Protein AF-A0A8C1QJC2-F1 (afdb_monomer_lite)

Foldseek 3Di:
DVLLVLLLVLLLLLVLLCCVPPVVQQAWDDDPNDIDGRKGFLQVQLVVLVVLFLLQQDSLLSQLLVLSSQCSPQKAFPVGDSGRDNDRGIIHGPLRPDPPRDRDDPVSSVVSSVCVLVSSLVSSQRSLVSSLLRLLQDALVPADPVNLVSVLLVLCVQLLCVPPDSLLSSLCSSAKHKDKFFFFFDWPDAFQAQLWKKKAWQAAKKFWQAPPPGGPDIDGHSDIDSVVRLVVVGTHRTIITGHGGITMIIMGTSVSVVVSVVLQVVQWDFDDDPNDGAWIWGDDPHTDTQWHAPVVVVVVCVVVDDDDDDDDDDDDDDDDDDDDDPAAPCVPCVPPALLVVLVVLVVVLLVLLVPQDLVLLVCLQVDVVVVVDDNVSVVVSVVSLLVLLVSLLVNLLNPPDLVVSLVSLVSLLSNLVNNVVLQVVSSNVSSLNSCVPPSNVVPCSSLVPNDPVSVVSSSSSVSQVDCRSNSVSLVSVLVPDADLHNHNVVSLSVQSNCLSVVDDCDDPNIGRVVSVVSNVVSSVSSCRNRVDDRDPCVSVVVVVVVVPDD

Secondary structure (DSSP, 8-state):
-HHHHHHHHHHHHHHHHHHHH-GGGSEEEEETTEEEEEEEEHHHHHHHHHHH-TT--SHHHHHHHHHHHHHTTSEEETT--SS--SSS-EEEEGGGSSTT-PPPPHHHHHHHHHHHHHHHHHHHHHHHHHHHHHHHTS-GGG--HHHHHHHHHHHTT-GGGTTS-HHHHHHHHHH-EEEEE-STT-EEE-TTS---EEEEEEESEEEEEETTTEEEEEEETT-EE-HHHHHTT---SSEEEE-SSSEEEEEEEHHHHHHHHHHHHHTEEEEEETTEEEEEEEESSSEEEEEE-HHHHHHHHHHHPPP------------------SS--HHHHTTS-HHHHHHHHHHHHHHHHHH--HHHHHHHHH-HHHHT---HHHHHHHHHHHHHHHHHHHHHHH---HHHHHHHHHHHHHHHHHHHHTTBHHHHHHHHHHHHSHHHHT-HHHHHTS-HHHHHHHHHHHHTT--HHHHHHHHHHHHTPPSS-B--HHHHHHHHHHHHHHS-SEETTEEEHHHHHHHHHHHHHHHHHTSS---GGGGHHHHHHHH---

Structure (mmCIF, N/CA/C/O backbone):
data_AF-A0A8C1QJC2-F1
#
_entry.id   AF-A0A8C1QJC2-F1
#
loop_
_atom_site.group_PDB
_atom_site.id
_atom_site.type_symbol
_atom_site.label_atom_id
_atom_site.label_alt_id
_atom_site.label_comp_id
_atom_site.label_asym_id
_atom_site.label_entity_id
_atom_site.label_seq_id
_atom_site.pdbx_PDB_ins_code
_atom_site.Cartn_x
_atom_site.Cartn_y
_atom_site.Cartn_z
_atom_site.occupancy
_atom_site.B_iso_or_equiv
_atom_site.auth_seq_id
_atom_site.auth_comp_id
_atom_site.auth_asym_id
_atom_site.auth_atom_id
_atom_site.pdbx_PDB_model_num
ATOM 1 N N . LEU A 1 1 ? -3.568 -24.202 7.557 1.00 60.34 1 LEU A N 1
ATOM 2 C CA . LEU A 1 1 ? -4.233 -24.491 8.852 1.00 6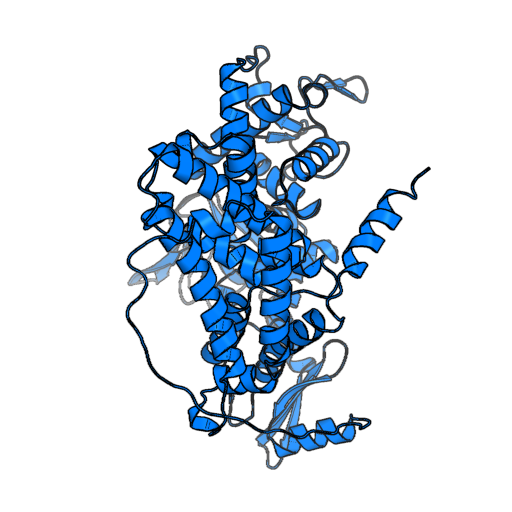0.34 1 LEU A CA 1
ATOM 3 C C . LEU A 1 1 ? -4.261 -23.260 9.757 1.00 60.34 1 LEU A C 1
ATOM 5 O O . LEU A 1 1 ? -5.356 -22.812 10.053 1.00 60.34 1 LEU A O 1
ATOM 9 N N . LEU A 1 2 ? -3.112 -22.661 10.109 1.00 76.56 2 LEU A N 1
ATOM 10 C CA . LEU A 1 2 ? -3.065 -21.437 10.932 1.00 76.56 2 LEU A CA 1
ATOM 11 C C . LEU A 1 2 ? -3.857 -20.259 10.322 1.00 76.56 2 LEU A C 1
ATOM 13 O O . LEU A 1 2 ? -4.646 -19.636 11.015 1.00 76.56 2 LEU A O 1
ATOM 17 N N . HIS A 1 3 ? -3.713 -20.013 9.013 1.00 79.19 3 HIS A N 1
ATOM 18 C CA . HIS A 1 3 ? -4.448 -18.954 8.298 1.00 79.19 3 HIS A CA 1
ATOM 19 C C . HIS A 1 3 ? -5.972 -19.075 8.444 1.00 79.19 3 HIS A C 1
ATOM 21 O O . HIS A 1 3 ? -6.636 -18.144 8.884 1.00 79.19 3 HIS A O 1
ATOM 27 N N . ARG A 1 4 ? -6.512 -20.266 8.159 1.00 83.81 4 ARG A N 1
ATOM 28 C CA . ARG A 1 4 ? -7.945 -20.548 8.293 1.00 83.81 4 ARG A CA 1
ATOM 29 C C . ARG A 1 4 ? -8.434 -20.377 9.732 1.00 83.81 4 ARG A C 1
ATOM 31 O O . ARG A 1 4 ? -9.520 -19.859 9.943 1.00 83.81 4 ARG A O 1
ATOM 38 N N . PHE A 1 5 ? -7.631 -20.780 10.718 1.00 87.38 5 PHE A N 1
ATOM 39 C CA . PHE A 1 5 ? -7.966 -20.576 12.128 1.00 87.38 5 PHE A CA 1
ATOM 40 C C . PHE A 1 5 ? -8.071 -19.085 12.482 1.00 87.38 5 PHE A C 1
ATOM 42 O O . PHE A 1 5 ? -9.048 -18.683 13.103 1.00 87.38 5 PHE A O 1
ATOM 49 N N . MET A 1 6 ? -7.123 -18.257 12.029 1.00 89.94 6 MET A N 1
ATOM 50 C CA . MET A 1 6 ? -7.186 -16.803 12.236 1.00 89.94 6 MET A CA 1
ATOM 51 C C . MET A 1 6 ? -8.434 -16.181 11.600 1.00 89.94 6 MET A C 1
ATOM 53 O O . MET A 1 6 ? -9.027 -15.285 12.187 1.00 89.94 6 MET A O 1
ATOM 57 N N . LEU A 1 7 ? -8.870 -16.670 10.435 1.00 92.88 7 LEU A N 1
ATOM 58 C CA . LEU A 1 7 ? -10.076 -16.161 9.776 1.00 92.88 7 LEU A CA 1
ATOM 59 C C . LEU A 1 7 ? -11.380 -16.591 10.446 1.00 92.88 7 LEU A C 1
ATOM 61 O O . LEU A 1 7 ? -12.319 -15.803 10.477 1.00 92.88 7 LEU A O 1
ATOM 65 N N . ILE A 1 8 ? -11.423 -17.785 11.038 1.00 92.75 8 ILE A N 1
ATOM 66 C CA . ILE A 1 8 ? -12.542 -18.197 11.897 1.00 92.75 8 ILE A CA 1
ATOM 67 C C . ILE A 1 8 ? -12.608 -17.298 13.142 1.00 92.75 8 ILE A C 1
ATOM 69 O O . ILE A 1 8 ? -13.682 -16.855 13.526 1.00 92.75 8 ILE A O 1
ATOM 73 N N . MET A 1 9 ? -11.468 -16.969 13.755 1.00 93.25 9 MET A N 1
ATOM 74 C CA . MET A 1 9 ? -11.448 -16.030 14.885 1.00 93.25 9 MET A CA 1
ATOM 75 C C . MET A 1 9 ? -11.882 -14.619 14.466 1.00 93.25 9 MET A C 1
ATOM 77 O O . MET A 1 9 ? -12.696 -14.001 15.148 1.00 93.25 9 MET A O 1
ATOM 81 N N . ALA A 1 10 ? -11.401 -14.134 13.317 1.00 95.06 10 ALA A N 1
ATOM 82 C CA . ALA A 1 10 ? -11.794 -12.835 12.777 1.00 95.06 10 ALA A CA 1
ATOM 83 C C . ALA A 1 10 ? -13.306 -12.750 12.520 1.00 95.06 10 ALA A C 1
ATOM 85 O O . ALA A 1 10 ? -13.925 -11.730 12.818 1.00 95.06 10 ALA A O 1
ATOM 86 N N . GLU A 1 11 ? -13.907 -13.820 11.996 1.00 94.94 11 GLU A N 1
ATOM 87 C CA . GLU A 1 11 ? -15.354 -13.917 11.816 1.00 94.94 11 GLU A CA 1
ATOM 88 C C . GLU A 1 11 ? -16.107 -13.781 13.142 1.00 94.94 11 GLU A C 1
ATOM 90 O O . GLU A 1 11 ? -16.973 -12.910 13.249 1.00 94.94 11 GLU A O 1
ATOM 95 N N . LYS A 1 12 ? -15.723 -14.542 14.171 1.00 94.38 12 LYS A N 1
ATOM 96 C CA . LYS A 1 12 ? -16.331 -14.456 15.507 1.00 94.38 12 LYS A CA 1
ATOM 97 C C . LYS A 1 12 ? -16.248 -13.062 16.108 1.00 94.38 12 LYS A C 1
ATOM 99 O O . LYS A 1 12 ? -17.254 -12.536 16.586 1.00 94.38 12 LYS A O 1
ATOM 104 N N . VAL A 1 13 ? -15.072 -12.438 16.048 1.00 96.56 13 VAL A N 1
ATOM 105 C CA . VAL A 1 13 ? -14.860 -11.073 16.551 1.00 96.56 13 VAL A CA 1
ATOM 106 C C . VAL A 1 13 ? -15.771 -10.085 15.821 1.00 96.56 13 VAL A C 1
ATOM 108 O O . VAL A 1 13 ? -16.466 -9.293 16.460 1.00 96.56 13 VAL A O 1
ATOM 111 N N . LEU A 1 14 ? -15.829 -10.146 14.486 1.00 96.81 14 LEU A N 1
ATOM 112 C CA . LEU A 1 14 ? -16.676 -9.252 13.695 1.00 96.81 14 LEU A CA 1
ATOM 113 C C . LEU A 1 14 ? -18.165 -9.474 13.969 1.00 96.81 14 LEU A C 1
ATOM 115 O O . LEU A 1 14 ? -18.882 -8.506 14.225 1.00 96.81 14 LEU A O 1
ATOM 119 N N . ARG A 1 15 ? -18.631 -10.727 13.960 1.00 96.12 15 ARG A N 1
ATOM 120 C CA . ARG A 1 15 ? -20.028 -11.083 14.234 1.00 96.12 15 ARG A CA 1
ATOM 121 C C . ARG A 1 15 ? -20.458 -10.599 15.618 1.00 96.12 15 ARG A C 1
ATOM 123 O O . ARG A 1 15 ? -21.476 -9.915 15.745 1.00 96.12 15 ARG A O 1
ATOM 130 N N . ASN A 1 16 ? -19.664 -10.882 16.649 1.00 96.06 16 ASN A N 1
ATOM 131 C CA . ASN A 1 16 ? -19.972 -10.492 18.024 1.00 96.06 16 ASN A CA 1
ATOM 132 C C . ASN A 1 16 ? -19.948 -8.967 18.202 1.00 96.06 16 ASN A C 1
ATOM 134 O O . ASN A 1 16 ? -20.836 -8.412 18.853 1.00 96.06 16 ASN A O 1
ATOM 138 N N . ALA A 1 17 ? -19.002 -8.270 17.565 1.00 95.75 17 ALA A N 1
ATOM 139 C CA . ALA A 1 17 ? -18.958 -6.810 17.566 1.00 95.75 17 ALA A CA 1
ATOM 140 C C . ALA A 1 17 ? -20.171 -6.182 16.852 1.00 95.75 17 ALA A C 1
ATOM 142 O O . ALA A 1 17 ? -20.702 -5.169 17.319 1.00 95.75 17 ALA A O 1
ATOM 143 N N . ILE A 1 18 ? -20.648 -6.780 15.752 1.00 96.44 18 ILE A N 1
ATOM 144 C CA . ILE A 1 18 ? -21.882 -6.351 15.074 1.00 96.44 18 ILE A CA 1
ATOM 145 C C . ILE A 1 18 ? -23.085 -6.554 16.000 1.00 96.44 18 ILE A C 1
ATOM 147 O O . ILE A 1 18 ? -23.861 -5.621 16.189 1.00 96.44 18 ILE A O 1
ATOM 151 N N . LEU A 1 19 ? -23.226 -7.719 16.636 1.00 94.62 19 LEU A N 1
ATOM 152 C CA . LEU A 1 19 ? -24.328 -7.990 17.569 1.00 94.62 19 LEU A CA 1
ATOM 153 C C . LEU A 1 19 ? -24.302 -7.073 18.803 1.00 94.62 19 LEU A C 1
ATOM 155 O O . LEU A 1 19 ? -25.359 -6.731 19.332 1.00 94.62 19 LEU A O 1
ATOM 159 N N . ALA A 1 20 ? -23.120 -6.636 19.243 1.00 93.94 20 ALA A N 1
ATOM 160 C CA . ALA A 1 20 ? -22.968 -5.685 20.341 1.00 93.94 20 ALA A CA 1
ATOM 161 C C . ALA A 1 20 ? -23.352 -4.246 19.947 1.00 93.94 20 ALA A C 1
ATOM 163 O O . ALA A 1 20 ? -24.040 -3.560 20.703 1.00 93.94 20 ALA A O 1
ATOM 164 N N . ARG A 1 21 ? -22.916 -3.773 18.771 1.00 93.94 21 ARG A N 1
ATOM 165 C CA . ARG A 1 21 ? -23.022 -2.352 18.374 1.00 93.94 21 ARG A CA 1
ATOM 166 C C . ARG A 1 21 ? -24.182 -2.037 17.439 1.00 93.94 21 ARG A C 1
ATOM 168 O O . ARG A 1 21 ? -24.700 -0.923 17.450 1.00 93.94 21 ARG A O 1
ATOM 175 N N . ALA A 1 22 ? -24.562 -2.990 16.600 1.00 95.25 22 ALA A N 1
ATOM 176 C CA . ALA A 1 22 ? -25.538 -2.833 15.530 1.00 95.25 22 ALA A CA 1
ATOM 177 C C . ALA A 1 22 ? -26.355 -4.128 15.316 1.00 95.25 22 ALA A C 1
ATOM 179 O O . ALA A 1 22 ? -26.394 -4.656 14.203 1.00 95.25 22 ALA A O 1
ATOM 180 N N . PRO A 1 23 ? -27.067 -4.636 16.344 1.00 94.06 23 PRO A N 1
ATOM 181 C CA . PRO A 1 23 ? -27.752 -5.935 16.282 1.00 94.06 23 PRO A CA 1
ATOM 182 C C . PRO A 1 23 ? -28.790 -6.037 15.156 1.00 94.06 23 PRO A C 1
ATOM 184 O O . PRO A 1 23 ? -29.065 -7.120 14.660 1.00 94.06 23 PRO A O 1
ATOM 187 N N . HIS A 1 24 ? -29.346 -4.911 14.702 1.00 94.69 24 HIS A N 1
ATOM 188 C CA . HIS A 1 24 ? -30.308 -4.855 13.599 1.00 94.69 24 HIS A CA 1
ATOM 189 C C . HIS A 1 24 ? -29.735 -5.278 12.231 1.00 94.69 24 HIS A C 1
ATOM 191 O O . HIS A 1 24 ? -30.511 -5.500 11.297 1.00 94.69 24 HIS A O 1
ATOM 197 N N . MET A 1 25 ? -28.407 -5.355 12.089 1.00 96.88 25 MET A N 1
ATOM 198 C CA . MET A 1 25 ? -27.754 -5.777 10.849 1.00 96.88 25 MET A CA 1
ATOM 199 C C . MET A 1 25 ? -27.897 -7.282 10.600 1.00 96.88 25 MET A C 1
ATOM 201 O O . MET A 1 25 ? -28.093 -7.677 9.449 1.00 96.88 25 MET A O 1
ATOM 205 N N . ILE A 1 26 ? -27.864 -8.100 11.658 1.00 95.94 26 ILE A N 1
ATOM 206 C CA . ILE A 1 26 ? -28.047 -9.555 11.583 1.00 95.94 26 ILE A CA 1
ATOM 207 C C . ILE A 1 26 ? -29.490 -9.872 11.957 1.00 95.94 26 ILE A C 1
ATOM 209 O O . ILE A 1 26 ? -29.899 -9.735 13.108 1.00 95.94 26 ILE A O 1
ATOM 213 N N . ARG A 1 27 ? -30.302 -10.220 10.957 1.00 94.75 27 ARG A N 1
ATOM 214 C CA . ARG A 1 27 ? -31.722 -10.528 11.157 1.00 94.75 27 ARG A CA 1
ATOM 215 C C . ARG A 1 27 ? -32.308 -11.287 9.983 1.00 94.75 27 ARG A C 1
ATOM 217 O O . ARG A 1 27 ? -31.739 -11.326 8.892 1.00 94.75 27 ARG A O 1
ATOM 224 N N . ASP A 1 28 ? -33.509 -11.803 10.184 1.00 94.69 28 ASP A N 1
ATOM 225 C CA . ASP A 1 28 ? -34.297 -12.380 9.107 1.00 94.69 28 ASP A CA 1
ATOM 226 C C . ASP A 1 28 ? -34.719 -11.297 8.099 1.00 94.69 28 ASP A C 1
ATOM 228 O O . ASP A 1 28 ? -35.202 -10.213 8.459 1.00 94.69 28 ASP A O 1
ATOM 232 N N . ARG A 1 29 ? -34.552 -11.593 6.808 1.00 95.31 29 ARG A N 1
ATOM 233 C CA . ARG A 1 29 ? -34.920 -10.712 5.693 1.00 95.31 29 ARG A CA 1
ATOM 234 C C . ARG A 1 29 ? -35.810 -11.462 4.712 1.00 95.31 29 ARG A C 1
ATOM 236 O O . ARG A 1 29 ? -35.592 -12.633 4.425 1.00 95.31 29 ARG A O 1
ATOM 243 N N . LYS A 1 30 ? -36.840 -10.791 4.195 1.00 92.94 30 LYS A N 1
ATOM 244 C CA . LYS A 1 30 ? -37.760 -11.359 3.199 1.00 92.94 30 LYS A CA 1
ATOM 245 C C . LYS A 1 30 ? -37.490 -10.746 1.834 1.00 92.94 30 LYS A C 1
ATOM 247 O O . LYS A 1 30 ? -37.488 -9.525 1.708 1.00 92.94 30 LYS A O 1
ATOM 252 N N . TYR A 1 31 ? -37.321 -11.586 0.821 1.00 91.00 31 TYR A N 1
ATOM 253 C CA . TYR A 1 31 ? -37.130 -11.163 -0.564 1.00 91.00 31 TYR A CA 1
ATOM 254 C C . TYR A 1 31 ? -37.759 -12.189 -1.510 1.00 91.00 31 TYR A C 1
ATOM 256 O O . TYR A 1 31 ? -37.598 -13.390 -1.313 1.00 91.00 31 TYR A O 1
ATOM 264 N N . HIS A 1 32 ? -38.549 -11.725 -2.487 1.00 88.12 32 HIS A N 1
ATOM 265 C CA . HIS A 1 32 ? -39.338 -12.577 -3.394 1.00 88.12 32 HIS A CA 1
ATOM 266 C C . HIS A 1 32 ? -40.048 -13.759 -2.700 1.00 88.12 32 HIS A C 1
ATOM 268 O O . HIS A 1 32 ? -39.953 -14.901 -3.139 1.00 88.12 32 HIS A O 1
ATOM 274 N N . LEU A 1 33 ? -40.762 -13.480 -1.600 1.00 90.62 33 LEU A N 1
ATOM 275 C CA . LEU A 1 33 ? -41.514 -14.461 -0.794 1.00 90.62 33 LEU A CA 1
ATOM 276 C C . LEU A 1 33 ? -40.664 -15.537 -0.087 1.00 90.62 33 LEU A C 1
ATOM 278 O O . LEU A 1 33 ? -41.223 -16.351 0.646 1.00 90.62 33 LEU A O 1
ATOM 282 N N . LYS A 1 34 ? -39.334 -15.522 -0.235 1.00 93.38 34 LYS A N 1
ATOM 283 C CA . LYS A 1 34 ? -38.407 -16.337 0.555 1.00 93.38 34 LYS A CA 1
ATOM 284 C C . LYS A 1 34 ? -37.937 -15.559 1.782 1.00 93.38 34 LYS A C 1
ATOM 286 O O . LYS A 1 34 ? -37.693 -14.353 1.707 1.00 93.38 34 LYS A O 1
ATOM 291 N N . THR A 1 35 ? -37.811 -16.254 2.909 1.00 92.69 35 THR A N 1
ATOM 292 C CA . THR A 1 35 ? -37.198 -15.715 4.128 1.00 92.69 35 THR A CA 1
ATOM 293 C C . THR A 1 35 ? -35.767 -16.223 4.215 1.00 92.69 35 THR A C 1
ATOM 295 O O . THR A 1 35 ? -35.539 -17.428 4.252 1.00 92.69 35 THR A O 1
ATOM 298 N N . TYR A 1 36 ? -34.819 -15.299 4.271 1.00 93.56 36 TYR A N 1
ATOM 299 C CA . TYR A 1 36 ? -33.409 -15.548 4.518 1.00 93.56 36 TYR A CA 1
ATOM 300 C C . TYR A 1 36 ? -33.151 -15.266 5.996 1.00 93.56 36 TYR A C 1
ATOM 302 O O . TYR A 1 36 ? -33.324 -14.133 6.445 1.00 93.56 36 TYR A O 1
ATOM 310 N N . ARG A 1 37 ? -32.830 -16.307 6.767 1.00 92.81 37 ARG A N 1
ATOM 311 C CA . ARG A 1 37 ? -32.634 -16.193 8.218 1.00 92.81 37 ARG A CA 1
ATOM 312 C C . ARG A 1 37 ? -31.263 -15.615 8.558 1.00 92.81 37 ARG A C 1
ATOM 314 O O . ARG A 1 37 ? -30.305 -15.901 7.833 1.00 92.81 37 ARG A O 1
ATOM 321 N N . GLN A 1 38 ? -31.221 -14.831 9.641 1.00 93.00 38 GLN A N 1
ATOM 322 C CA . GLN A 1 38 ? -30.007 -14.305 10.291 1.00 93.00 38 GLN A CA 1
ATOM 323 C C . GLN A 1 38 ? -28.937 -13.817 9.301 1.00 93.00 38 GLN A C 1
ATOM 325 O O . GLN A 1 38 ? -27.786 -14.232 9.338 1.00 93.00 38 GLN A O 1
ATOM 330 N N . CYS A 1 39 ? -29.334 -12.959 8.360 1.00 95.44 39 CYS A N 1
ATOM 331 C CA . CYS A 1 39 ? -28.453 -12.500 7.292 1.00 95.44 39 CYS A CA 1
ATOM 332 C C . CYS A 1 39 ? -28.214 -10.986 7.329 1.00 95.44 39 CYS A C 1
ATOM 334 O O . CYS A 1 39 ? -29.079 -10.184 7.705 1.00 95.44 39 CYS A O 1
ATOM 336 N N . CYS A 1 40 ? -27.035 -10.614 6.855 1.00 97.44 40 CYS A N 1
ATOM 337 C CA . CYS A 1 40 ? -26.557 -9.257 6.654 1.00 97.44 40 CYS A CA 1
ATOM 338 C C . CYS A 1 40 ? -26.787 -8.812 5.208 1.00 97.44 40 CYS A C 1
ATOM 340 O O . CYS A 1 40 ? -27.006 -9.639 4.324 1.00 97.44 40 CYS A O 1
ATOM 342 N N . VAL A 1 41 ? -26.685 -7.507 4.948 1.00 98.25 41 VAL A N 1
ATOM 343 C CA . VAL A 1 41 ? -26.670 -6.951 3.585 1.00 98.25 41 VAL A CA 1
ATOM 344 C C . VAL A 1 41 ? -25.269 -6.457 3.239 1.00 98.25 41 VAL A C 1
ATOM 346 O O . VAL A 1 41 ? -24.646 -5.791 4.062 1.00 98.25 41 VAL A O 1
ATOM 349 N N . GLY A 1 42 ? -24.800 -6.724 2.017 1.00 98.06 42 GLY A N 1
ATOM 350 C CA . GLY A 1 42 ? -23.474 -6.312 1.535 1.00 98.06 42 GLY A CA 1
ATOM 351 C C . GLY A 1 42 ? -23.166 -4.826 1.758 1.00 98.06 42 GLY A C 1
ATOM 352 O O . GLY A 1 42 ? -22.153 -4.498 2.372 1.00 98.06 42 GLY A O 1
ATOM 353 N N . THR A 1 43 ? -24.071 -3.925 1.357 1.00 97.81 43 THR A N 1
ATOM 354 C CA . THR A 1 43 ? -23.908 -2.474 1.591 1.00 97.81 43 THR A CA 1
ATOM 355 C C . THR A 1 43 ? -23.846 -2.103 3.072 1.00 97.81 43 THR A C 1
ATOM 357 O O . THR A 1 43 ? -23.024 -1.277 3.456 1.00 97.81 43 THR A O 1
ATOM 360 N N . GLU A 1 44 ? -24.672 -2.732 3.917 1.00 98.06 44 GLU A N 1
ATOM 361 C CA . GLU A 1 44 ? -24.691 -2.463 5.364 1.00 98.06 44 GLU A CA 1
ATOM 362 C C . GLU A 1 44 ? -23.380 -2.920 6.029 1.00 98.06 44 GLU A C 1
ATOM 364 O O . GLU A 1 44 ? -22.851 -2.228 6.897 1.00 98.06 44 GLU A O 1
ATOM 369 N N . LEU A 1 45 ? -22.819 -4.056 5.597 1.00 98.12 45 LEU A N 1
ATOM 370 C CA . LEU A 1 45 ? -21.522 -4.553 6.070 1.00 98.12 45 LEU A CA 1
ATOM 371 C C . LEU A 1 45 ? -20.370 -3.614 5.687 1.00 98.12 45 LEU A C 1
ATOM 373 O O . LEU A 1 45 ? -19.473 -3.366 6.497 1.00 98.12 45 LEU A O 1
ATOM 377 N N . VAL A 1 46 ? -20.388 -3.074 4.466 1.00 97.94 46 VAL A N 1
ATOM 378 C CA . VAL A 1 46 ? -19.402 -2.081 4.009 1.00 97.94 46 VAL A CA 1
ATOM 379 C C . VAL A 1 46 ? -19.505 -0.794 4.829 1.00 97.94 46 VAL A C 1
ATOM 381 O O . VAL A 1 46 ? -18.486 -0.296 5.313 1.00 97.94 46 VAL A O 1
ATOM 384 N N . ASP A 1 47 ? -20.722 -0.284 5.032 1.00 96.88 47 ASP A N 1
ATOM 385 C CA . ASP A 1 47 ? -20.969 0.934 5.811 1.00 96.88 47 ASP A CA 1
ATOM 386 C C . ASP A 1 47 ? -20.512 0.781 7.263 1.00 96.88 47 ASP A C 1
ATOM 388 O O . ASP A 1 47 ? -19.838 1.661 7.803 1.00 96.88 47 ASP A O 1
ATOM 392 N N . TRP A 1 48 ? -20.833 -0.352 7.888 1.00 96.94 48 TRP A N 1
ATOM 393 C CA . TRP A 1 48 ? -20.442 -0.627 9.265 1.00 96.94 48 TRP A CA 1
ATOM 394 C C . TRP A 1 48 ? -18.924 -0.650 9.427 1.00 96.94 48 TRP A C 1
ATOM 396 O O . TRP A 1 48 ? -18.400 -0.011 10.342 1.00 96.94 48 TRP A O 1
ATOM 406 N N . LEU A 1 49 ? -18.211 -1.325 8.522 1.00 95.38 49 LEU A N 1
ATOM 407 C CA . LEU A 1 49 ? -16.758 -1.475 8.589 1.00 95.38 49 LEU A CA 1
ATOM 408 C C . LEU A 1 49 ? -16.034 -0.126 8.410 1.00 95.38 49 LEU A C 1
ATOM 410 O O . LEU A 1 49 ? -15.097 0.167 9.153 1.00 95.38 49 LEU A O 1
ATOM 414 N N . LEU A 1 50 ? -16.535 0.744 7.523 1.00 93.75 50 LEU A N 1
ATOM 415 C CA . LEU A 1 50 ? -16.053 2.127 7.367 1.00 93.75 50 LEU A CA 1
ATOM 416 C C . LEU A 1 50 ? -16.247 2.990 8.623 1.00 93.75 50 LEU A C 1
ATOM 418 O O . LEU A 1 50 ? -15.483 3.927 8.846 1.00 93.75 50 LEU A O 1
ATOM 422 N N . GLN A 1 51 ? -17.253 2.690 9.447 1.00 92.44 51 GLN A N 1
ATOM 423 C CA . GLN A 1 51 ? -17.504 3.398 10.706 1.00 92.44 51 GLN A CA 1
ATOM 424 C C . GLN A 1 51 ? -16.663 2.861 11.876 1.00 92.44 51 GLN A C 1
ATOM 426 O O . GLN A 1 51 ? -16.472 3.576 12.861 1.00 92.44 51 GLN A O 1
ATOM 431 N N . GLN A 1 52 ? -16.164 1.618 11.805 1.00 88.56 52 GLN A N 1
ATOM 432 C CA . GLN A 1 52 ? -15.493 0.976 12.943 1.00 88.56 52 GLN A CA 1
ATOM 433 C C . GLN A 1 52 ? -14.019 1.347 13.106 1.00 88.56 52 GLN A C 1
ATOM 435 O O . GLN A 1 52 ? -13.513 1.325 14.235 1.00 88.56 52 GLN A O 1
ATOM 440 N N . SER A 1 53 ? -13.310 1.633 12.013 1.00 83.88 53 SER A N 1
ATOM 441 C CA . SER A 1 53 ? -11.882 1.934 12.078 1.00 83.88 53 SER A CA 1
ATOM 442 C C . SER A 1 53 ? -11.426 2.872 10.972 1.00 83.88 53 SER A C 1
ATOM 444 O O . SER A 1 53 ? -11.881 2.813 9.834 1.00 83.88 53 SER A O 1
ATOM 446 N N . SER A 1 54 ? -10.454 3.714 11.317 1.00 78.69 54 SER A N 1
ATOM 447 C CA . SER A 1 54 ? -9.808 4.625 10.372 1.00 78.69 54 SER A CA 1
ATOM 448 C C . SER A 1 54 ? -8.810 3.931 9.436 1.00 78.69 54 SER A C 1
ATOM 450 O O . SER A 1 54 ? -8.387 4.549 8.461 1.00 78.69 54 SER A O 1
ATOM 452 N N . CYS A 1 55 ? -8.477 2.655 9.682 1.00 82.88 55 CYS A N 1
ATOM 453 C CA . CYS A 1 55 ? -7.655 1.843 8.778 1.00 82.88 55 CYS A CA 1
ATOM 454 C C . CYS A 1 55 ? -8.404 1.395 7.508 1.00 82.88 55 CYS A C 1
ATOM 456 O O . CYS A 1 55 ? -7.788 0.853 6.589 1.00 82.88 55 CYS A O 1
ATOM 458 N N . VAL A 1 56 ? -9.721 1.625 7.431 1.00 88.50 56 VAL A N 1
ATOM 459 C CA . VAL A 1 56 ? -10.547 1.333 6.256 1.00 88.50 56 VAL A CA 1
ATOM 460 C C . VAL A 1 56 ? -10.731 2.616 5.455 1.00 88.50 56 VAL A C 1
ATOM 462 O O . VAL A 1 56 ? -11.418 3.548 5.868 1.00 88.50 56 VAL A O 1
ATOM 465 N N . HIS A 1 57 ? -10.110 2.685 4.282 1.00 83.06 57 HIS A N 1
ATOM 466 C CA . HIS A 1 57 ? -9.942 3.970 3.598 1.00 83.06 57 HIS A CA 1
ATOM 467 C C . HIS A 1 57 ? -10.985 4.252 2.511 1.00 83.06 57 HIS A C 1
ATOM 469 O O . HIS A 1 57 ? -11.129 5.414 2.112 1.00 83.06 57 HIS A O 1
ATOM 475 N N . SER A 1 58 ? -11.661 3.215 2.007 1.00 91.38 58 SER A N 1
ATOM 476 C CA . SER A 1 58 ? -12.645 3.287 0.921 1.00 91.38 58 SER A CA 1
ATOM 477 C C . SER A 1 58 ? -13.601 2.089 0.939 1.00 91.38 58 SER A C 1
ATOM 479 O O . SER A 1 58 ? -13.306 1.055 1.542 1.00 91.38 58 SER A O 1
ATOM 481 N N . ARG A 1 59 ? -14.729 2.204 0.224 1.00 94.69 59 ARG A N 1
ATOM 482 C CA . ARG A 1 59 ? -15.687 1.100 0.031 1.00 94.69 59 ARG A CA 1
ATOM 483 C C . ARG A 1 59 ? -15.039 -0.098 -0.669 1.00 94.69 59 ARG A C 1
ATOM 485 O O . ARG A 1 59 ? -15.217 -1.225 -0.229 1.00 94.69 59 ARG A O 1
ATOM 492 N N . ALA A 1 60 ? -14.202 0.146 -1.681 1.00 92.94 60 ALA A N 1
ATOM 493 C CA . ALA A 1 60 ? -13.432 -0.898 -2.360 1.00 92.94 60 ALA A CA 1
ATOM 494 C C . ALA A 1 60 ? -12.464 -1.634 -1.412 1.00 92.94 60 ALA A C 1
ATOM 496 O O . ALA A 1 60 ? -12.285 -2.846 -1.517 1.00 92.94 60 ALA A O 1
ATOM 497 N N . HIS A 1 61 ? -11.855 -0.929 -0.451 1.00 92.81 61 HIS A N 1
ATOM 498 C CA . HIS A 1 61 ? -11.012 -1.568 0.566 1.00 92.81 61 HIS A CA 1
ATOM 499 C C . HIS A 1 61 ? -11.845 -2.460 1.494 1.00 92.81 61 HIS A C 1
ATOM 501 O O . HIS A 1 61 ? -11.460 -3.602 1.732 1.00 92.81 61 HIS A O 1
ATOM 507 N N . ALA A 1 62 ? -13.020 -1.989 1.925 1.00 96.75 62 ALA A N 1
ATOM 508 C CA . ALA A 1 62 ? -13.957 -2.779 2.722 1.00 96.75 62 ALA A CA 1
ATOM 509 C C . ALA A 1 62 ? -14.473 -4.024 1.975 1.00 96.75 62 ALA A C 1
ATOM 511 O O . ALA A 1 62 ? -14.538 -5.099 2.562 1.00 96.75 62 ALA A O 1
ATOM 512 N N . VAL A 1 63 ? -14.776 -3.908 0.675 1.00 97.56 63 VAL A N 1
ATOM 513 C CA . VAL A 1 63 ? -15.128 -5.049 -0.191 1.00 97.56 63 VAL A CA 1
ATOM 514 C C . VAL A 1 63 ? -14.027 -6.104 -0.175 1.00 97.56 63 VAL A C 1
ATOM 516 O O . VAL A 1 63 ? -14.320 -7.278 0.023 1.00 97.56 63 VAL A O 1
ATOM 519 N N . GLY A 1 64 ? -12.764 -5.692 -0.313 1.00 96.88 64 GLY A N 1
ATOM 520 C CA . GLY A 1 64 ? -11.624 -6.604 -0.219 1.00 96.88 64 GLY A CA 1
ATOM 521 C C . GLY A 1 64 ? -11.533 -7.305 1.136 1.00 96.88 64 GLY A C 1
ATOM 522 O O . GLY A 1 64 ? -11.329 -8.512 1.189 1.00 96.88 64 GLY A O 1
ATOM 523 N N . MET A 1 65 ? -11.738 -6.573 2.234 1.00 97.38 65 MET A N 1
ATOM 524 C CA . MET A 1 65 ? -11.733 -7.146 3.586 1.00 97.38 65 MET A CA 1
ATOM 525 C C . MET A 1 65 ? -12.843 -8.186 3.774 1.00 97.38 65 MET A C 1
ATOM 527 O O . MET A 1 65 ? -12.576 -9.257 4.305 1.00 97.38 65 MET A O 1
ATOM 531 N N . TRP A 1 66 ? -14.062 -7.924 3.295 1.00 98.06 66 TRP A N 1
ATOM 532 C CA . TRP A 1 66 ? -15.157 -8.900 3.351 1.00 98.06 66 TRP A CA 1
ATOM 533 C C . TRP A 1 66 ? -14.961 -10.082 2.397 1.00 98.06 66 TRP A C 1
ATOM 535 O O . TRP A 1 66 ? -15.330 -11.207 2.733 1.00 98.06 66 TRP A O 1
ATOM 545 N N . GLN A 1 67 ? -14.328 -9.857 1.243 1.00 97.75 67 GLN A N 1
ATOM 546 C CA . GLN A 1 67 ? -13.994 -10.917 0.292 1.00 97.75 67 GLN A CA 1
ATOM 547 C C . GLN A 1 67 ? -13.085 -11.985 0.911 1.00 97.75 67 GLN A C 1
ATOM 549 O O . GLN A 1 67 ? -13.239 -13.155 0.576 1.00 97.75 67 GLN A O 1
ATOM 554 N N . VAL A 1 68 ? -12.187 -11.609 1.828 1.00 96.75 68 VAL A N 1
ATOM 555 C CA . VAL A 1 68 ? -11.327 -12.553 2.569 1.00 96.75 68 VAL A CA 1
ATOM 556 C C . VAL A 1 68 ? -12.164 -13.555 3.368 1.00 96.75 68 VAL A C 1
ATOM 558 O O . VAL A 1 68 ? -11.893 -14.754 3.355 1.00 96.75 68 VAL A O 1
ATOM 561 N N . LEU A 1 69 ? -13.195 -13.075 4.069 1.00 97.06 69 LEU A N 1
ATOM 562 C CA . LEU A 1 69 ? -14.081 -13.944 4.844 1.00 97.06 69 LEU A CA 1
ATOM 563 C C . LEU A 1 69 ? -14.912 -14.845 3.927 1.00 97.06 69 LEU A C 1
ATOM 565 O O . LEU A 1 69 ? -15.178 -16.001 4.263 1.00 97.06 69 LEU A O 1
ATOM 569 N N . LEU A 1 70 ? -15.297 -14.319 2.762 1.00 96.69 70 LEU A N 1
ATOM 570 C CA . LEU A 1 70 ? -16.099 -15.053 1.796 1.00 96.69 70 LEU A CA 1
ATOM 571 C C . LEU A 1 70 ? -15.327 -16.164 1.092 1.00 96.69 70 LEU A C 1
ATOM 573 O O . LEU A 1 70 ? -15.821 -17.286 1.001 1.00 96.69 70 LEU A O 1
ATOM 577 N N . GLU A 1 71 ? -14.103 -15.899 0.636 1.00 92.31 71 GLU A N 1
ATOM 578 C CA . GLU A 1 71 ? -13.290 -16.912 -0.049 1.00 92.31 71 GLU A CA 1
ATOM 579 C C . GLU A 1 71 ? -12.902 -18.091 0.861 1.00 92.31 71 GLU A C 1
ATOM 581 O O . GLU A 1 71 ? -12.669 -19.195 0.369 1.00 92.31 71 GLU A O 1
ATOM 586 N N . GLU A 1 72 ? -12.876 -17.878 2.180 1.00 92.50 72 GLU A N 1
ATOM 587 C CA . GLU A 1 72 ? -12.582 -18.912 3.183 1.00 92.50 72 GLU A CA 1
ATOM 588 C C . GLU A 1 72 ? -13.848 -19.556 3.776 1.00 92.50 72 GLU A C 1
ATOM 590 O O . GLU A 1 72 ? -13.756 -20.483 4.587 1.00 92.50 72 GLU A O 1
ATOM 595 N N . GLY A 1 73 ? -15.031 -19.118 3.328 1.00 93.56 73 GLY A N 1
ATOM 596 C CA . GLY A 1 73 ? -16.328 -19.707 3.670 1.00 93.56 73 GLY A CA 1
ATOM 597 C C . GLY A 1 73 ? -16.798 -19.431 5.099 1.00 93.56 73 GLY A C 1
ATOM 598 O O . GLY A 1 73 ? -17.687 -20.125 5.592 1.00 93.56 73 GLY A O 1
ATOM 599 N N . VAL A 1 74 ? -16.199 -18.444 5.774 1.00 95.12 74 VAL A N 1
ATOM 600 C CA . VAL A 1 74 ? -16.638 -17.993 7.107 1.00 95.12 74 VAL A CA 1
ATOM 601 C C . VAL A 1 74 ? -17.731 -16.917 7.016 1.00 95.12 74 VAL A C 1
ATOM 603 O O . VAL A 1 74 ? -18.488 -16.709 7.956 1.00 95.12 74 VAL A O 1
ATOM 606 N N . LEU A 1 75 ? -17.879 -16.284 5.849 1.00 96.88 75 LEU A N 1
ATOM 607 C CA . LEU A 1 75 ? -19.038 -15.476 5.467 1.00 96.88 75 LEU A CA 1
ATOM 608 C C . LEU A 1 75 ? -19.558 -15.986 4.122 1.00 96.88 75 LEU A C 1
ATOM 610 O O . LEU A 1 75 ? -18.820 -16.012 3.153 1.00 96.88 75 LEU A O 1
ATOM 614 N N . ASN A 1 76 ? -20.826 -16.351 4.005 1.00 96.69 76 ASN A N 1
ATOM 615 C CA . ASN A 1 76 ? -21.347 -16.971 2.789 1.00 96.69 76 ASN A CA 1
ATOM 616 C C . ASN A 1 76 ? -22.416 -16.097 2.141 1.00 96.69 76 ASN A C 1
ATOM 618 O O . ASN A 1 76 ? -23.305 -15.588 2.820 1.00 96.69 76 ASN A O 1
ATOM 622 N N . HIS A 1 77 ? -22.363 -15.928 0.817 1.00 97.00 77 HIS A N 1
ATOM 623 C CA . HIS A 1 77 ? -23.515 -15.407 0.082 1.00 97.00 77 HIS A CA 1
ATOM 624 C C . HIS A 1 77 ? -24.645 -16.440 0.135 1.00 97.00 77 HIS A C 1
ATOM 626 O O . HIS A 1 77 ? -24.403 -17.625 -0.096 1.00 97.00 77 HIS A O 1
ATOM 632 N N . VAL A 1 78 ? -25.881 -16.004 0.382 1.00 94.56 78 VAL A N 1
ATOM 633 C CA . VAL A 1 78 ? -27.020 -16.928 0.566 1.00 94.56 78 VAL A CA 1
ATOM 634 C C . VAL A 1 78 ? -27.354 -17.767 -0.675 1.00 94.56 78 VAL A C 1
ATOM 636 O O . VAL A 1 78 ? -27.940 -18.834 -0.538 1.00 94.56 78 VAL A O 1
ATOM 639 N N . ASP A 1 79 ? -26.964 -17.301 -1.866 1.00 91.88 79 ASP A N 1
ATOM 640 C CA . ASP A 1 79 ? -27.085 -18.033 -3.138 1.00 91.88 79 ASP A CA 1
ATOM 641 C C . ASP A 1 79 ? -25.723 -18.556 -3.661 1.00 91.88 79 ASP A C 1
ATOM 643 O O . ASP A 1 79 ? -25.579 -18.845 -4.845 1.00 91.88 79 ASP A O 1
ATOM 647 N N . HIS A 1 80 ? -24.703 -18.654 -2.797 1.00 92.06 80 HIS A N 1
ATOM 648 C CA . HIS A 1 80 ? -23.372 -19.211 -3.104 1.00 92.06 80 HIS A CA 1
ATOM 649 C C . HIS A 1 80 ? -22.574 -18.488 -4.208 1.00 92.06 80 HIS A C 1
ATOM 651 O O . HIS A 1 80 ? -21.781 -19.103 -4.925 1.00 92.06 80 HIS A O 1
ATOM 657 N N . GLU A 1 81 ? -22.741 -17.168 -4.340 1.00 93.56 81 GLU A N 1
ATOM 658 C CA . GLU A 1 81 ? -21.837 -16.360 -5.160 1.00 93.56 81 GLU A CA 1
ATOM 659 C C . GLU A 1 81 ? -20.430 -16.334 -4.545 1.00 93.56 81 GLU A C 1
ATOM 661 O O . GLU A 1 81 ? -20.270 -16.195 -3.335 1.00 93.56 81 GLU A O 1
ATOM 666 N N . LEU A 1 82 ? -19.403 -16.434 -5.396 1.00 91.56 82 LEU A N 1
ATOM 667 C CA . LEU A 1 82 ? -17.990 -16.487 -4.985 1.00 91.56 82 LEU A CA 1
ATOM 668 C C . LEU A 1 82 ? -17.368 -15.110 -4.701 1.00 91.56 82 LEU A C 1
ATOM 670 O O . LEU A 1 82 ? -16.221 -15.028 -4.259 1.00 91.56 82 LEU A O 1
ATOM 674 N N . ASN A 1 83 ? -18.099 -14.038 -5.006 1.00 94.56 83 ASN A N 1
ATOM 675 C CA . ASN A 1 83 ? -17.611 -12.668 -4.961 1.00 94.56 83 ASN A CA 1
ATOM 676 C C . ASN A 1 83 ? -18.494 -11.845 -4.018 1.00 94.56 83 ASN A C 1
ATOM 678 O O . ASN A 1 83 ? -19.714 -11.782 -4.184 1.00 94.56 83 ASN A O 1
ATOM 682 N N . PHE A 1 84 ? -17.877 -11.172 -3.057 1.00 97.75 84 PHE A N 1
ATOM 683 C CA . PHE A 1 84 ? -18.531 -10.188 -2.216 1.00 97.75 84 PHE A CA 1
ATOM 684 C C . PHE A 1 84 ? -18.823 -8.932 -3.038 1.00 97.75 84 PHE A C 1
ATOM 686 O O . PHE A 1 84 ? -17.984 -8.457 -3.805 1.00 97.75 84 PHE A O 1
ATOM 693 N N . GLN A 1 85 ? -20.020 -8.373 -2.877 1.00 96.44 85 GLN A N 1
ATOM 694 C CA . GLN A 1 85 ? -20.441 -7.182 -3.598 1.00 96.44 85 GLN A CA 1
ATOM 695 C C . GLN A 1 85 ? -21.035 -6.165 -2.631 1.00 96.44 85 GLN A C 1
ATOM 697 O O . GLN A 1 85 ? -21.892 -6.478 -1.804 1.00 96.44 85 GLN A O 1
ATOM 702 N N . ASP A 1 86 ? -20.635 -4.910 -2.812 1.00 97.31 86 ASP A N 1
ATOM 703 C CA . ASP A 1 86 ? -21.238 -3.747 -2.168 1.00 97.31 86 ASP A CA 1
ATOM 704 C C . ASP A 1 86 ? -22.603 -3.426 -2.803 1.00 97.31 86 ASP A C 1
ATOM 706 O O . ASP A 1 86 ? -22.782 -2.461 -3.548 1.00 97.31 86 ASP A O 1
ATOM 710 N N . LYS A 1 87 ? -23.555 -4.338 -2.602 1.00 97.25 87 LYS A N 1
ATOM 711 C CA . LYS A 1 87 ? -24.913 -4.296 -3.148 1.00 97.25 87 LYS A CA 1
ATOM 712 C C . LYS A 1 87 ? -25.920 -4.773 -2.111 1.00 97.25 87 LYS A C 1
ATOM 714 O O . LYS A 1 87 ? -25.565 -5.297 -1.053 1.00 97.25 87 LYS A O 1
ATOM 719 N N . TYR A 1 88 ? -27.198 -4.618 -2.445 1.00 96.75 88 TYR A N 1
ATOM 720 C CA . TYR A 1 88 ? -28.300 -5.182 -1.675 1.00 96.75 88 TYR A CA 1
ATOM 721 C C . TYR A 1 88 ? -28.406 -6.705 -1.890 1.00 96.75 88 TYR A C 1
ATOM 723 O O . TYR A 1 88 ? -29.369 -7.201 -2.467 1.00 96.75 88 TYR A O 1
ATOM 731 N N . LEU A 1 89 ? -27.365 -7.429 -1.480 1.00 97.19 89 LEU A N 1
ATOM 732 C CA . LEU A 1 89 ? -27.248 -8.886 -1.510 1.00 97.19 89 LEU A CA 1
ATOM 733 C C . LEU A 1 89 ? -27.080 -9.409 -0.088 1.00 97.19 89 LEU A C 1
ATOM 735 O O . LEU A 1 89 ? -26.547 -8.693 0.766 1.00 97.19 89 LEU A O 1
ATOM 739 N N . PHE A 1 90 ? -27.545 -10.632 0.170 1.00 97.94 90 PHE A N 1
ATOM 740 C CA . PHE A 1 90 ? -27.550 -11.190 1.517 1.00 97.94 90 PHE A CA 1
ATOM 741 C C . PHE A 1 90 ? -26.363 -12.114 1.767 1.00 97.94 90 PHE A C 1
ATOM 743 O O . PHE A 1 90 ? -26.042 -12.981 0.953 1.00 97.94 90 PHE A O 1
ATOM 750 N N . TYR A 1 91 ? -25.764 -11.952 2.941 1.00 98.00 91 TYR A N 1
ATOM 751 C CA . TYR A 1 91 ? -24.640 -12.753 3.409 1.00 98.00 91 TYR A CA 1
ATOM 752 C C . TYR A 1 91 ? -24.925 -13.291 4.811 1.00 98.00 91 TYR A C 1
ATOM 754 O O . TYR A 1 91 ? -25.627 -12.640 5.585 1.00 98.00 91 TYR A O 1
ATOM 762 N N . ARG A 1 92 ? -24.389 -14.462 5.149 1.00 97.06 92 ARG A N 1
ATOM 763 C CA . ARG A 1 92 ? -24.567 -15.116 6.449 1.00 97.06 92 ARG A CA 1
ATOM 764 C C . ARG A 1 92 ? -23.218 -15.533 7.021 1.00 97.06 92 ARG A C 1
ATOM 766 O O . ARG A 1 92 ? -22.393 -16.082 6.295 1.00 97.06 92 ARG A O 1
ATOM 773 N N . PHE A 1 93 ? -22.987 -15.236 8.294 1.00 96.50 93 PHE A N 1
ATOM 774 C CA . PHE A 1 93 ? -21.807 -15.712 9.011 1.00 96.50 93 PHE A CA 1
ATOM 775 C C . PHE A 1 93 ? -21.900 -17.217 9.260 1.00 96.50 93 PHE A C 1
ATOM 777 O O . PHE A 1 93 ? -22.998 -17.762 9.356 1.00 96.50 93 PHE A O 1
ATOM 784 N N . LEU A 1 94 ? -20.756 -17.889 9.354 1.00 93.06 94 LEU A N 1
ATOM 785 C CA . LEU A 1 94 ? -20.705 -19.336 9.548 1.00 93.06 94 LEU A CA 1
ATOM 786 C C . LEU A 1 94 ? -21.405 -19.759 10.843 1.00 93.06 94 LEU A C 1
ATOM 788 O O . LEU A 1 94 ? -22.176 -20.716 10.820 1.00 93.06 94 LEU A O 1
ATOM 792 N N . ASP A 1 95 ? -21.207 -19.009 11.929 1.00 90.69 95 ASP A N 1
ATOM 793 C CA . ASP A 1 95 ? -21.863 -19.273 13.215 1.00 90.69 95 ASP A CA 1
ATOM 794 C C . ASP A 1 95 ? -23.401 -19.105 13.162 1.00 90.69 95 ASP A C 1
ATOM 796 O O . ASP A 1 95 ? -24.099 -19.599 14.045 1.00 90.69 95 ASP A O 1
ATOM 800 N N . ASP A 1 96 ? -23.946 -18.436 12.137 1.00 91.94 96 ASP A N 1
ATOM 801 C CA . ASP A 1 96 ? -25.390 -18.220 11.946 1.00 91.94 96 ASP A CA 1
ATOM 802 C C . ASP A 1 96 ? -26.048 -19.234 10.984 1.00 91.94 96 ASP A C 1
ATOM 804 O O . ASP A 1 96 ? -27.254 -19.147 10.740 1.00 91.94 96 ASP A O 1
ATOM 808 N N . GLU A 1 97 ? -25.290 -20.176 10.403 1.00 86.50 97 GLU A N 1
ATOM 809 C CA . GLU A 1 97 ? -25.836 -21.221 9.511 1.00 86.50 97 GLU A CA 1
ATOM 810 C C . GLU A 1 97 ? -26.663 -22.278 10.264 1.00 86.50 97 GLU A C 1
ATOM 812 O O . GLU A 1 97 ? -27.578 -22.874 9.689 1.00 86.50 97 GLU A O 1
ATOM 817 N N . GLU A 1 98 ? -26.370 -22.514 11.544 1.00 83.44 98 GLU A N 1
ATOM 818 C CA . GLU A 1 98 ? -27.107 -23.471 12.373 1.00 83.44 98 GLU A CA 1
ATOM 819 C C . GLU A 1 98 ? -28.399 -22.848 12.936 1.00 83.44 98 GLU A C 1
ATOM 821 O O . GLU A 1 98 ? -28.419 -21.698 13.373 1.00 83.44 98 GLU A O 1
ATOM 826 N N . GLU A 1 99 ? -29.506 -23.605 12.963 1.00 72.12 99 GLU A N 1
ATOM 827 C CA . GLU A 1 99 ? -30.799 -23.090 13.459 1.00 72.12 99 GLU A CA 1
ATOM 828 C C . GLU A 1 99 ? -30.770 -22.676 14.938 1.00 72.12 99 GLU A C 1
ATOM 830 O O . GLU A 1 99 ? -31.536 -21.789 15.326 1.00 72.12 99 GLU A O 1
ATOM 835 N N . ASP A 1 100 ? -29.867 -23.277 15.718 1.00 76.94 100 ASP A N 1
ATOM 836 C CA . ASP A 1 100 ? -29.653 -23.036 17.148 1.00 76.94 100 ASP A CA 1
ATOM 837 C C . ASP A 1 100 ? -28.414 -22.155 17.413 1.00 76.94 100 ASP A C 1
ATOM 839 O O . ASP A 1 100 ? -27.778 -22.271 18.463 1.00 76.94 100 ASP A O 1
ATOM 843 N N . ALA A 1 101 ? -28.053 -21.278 16.464 1.00 77.94 101 ALA A N 1
ATOM 844 C CA . ALA A 1 101 ? -26.925 -20.356 16.588 1.00 77.94 101 ALA A CA 1
ATOM 845 C C . ALA A 1 101 ? -26.934 -19.630 17.944 1.00 77.94 101 ALA A C 1
ATOM 847 O O . ALA A 1 101 ? -27.838 -18.850 18.269 1.00 77.94 101 ALA A O 1
ATOM 848 N N . VAL A 1 102 ? -25.909 -19.894 18.756 1.00 82.44 102 VAL A N 1
ATOM 849 C CA . VAL A 1 102 ? -25.817 -19.356 20.113 1.00 82.44 102 VAL A CA 1
ATOM 850 C C . VAL A 1 102 ? -25.518 -17.860 20.037 1.00 82.44 102 VAL A C 1
ATOM 852 O O . VAL A 1 102 ? -24.583 -17.411 19.365 1.00 82.44 102 VAL A O 1
ATOM 855 N N . LEU A 1 103 ? -26.332 -17.065 20.733 1.00 86.81 103 LEU A N 1
ATOM 856 C CA . LEU A 1 103 ? -26.059 -15.643 20.903 1.00 86.81 103 LEU A CA 1
ATOM 857 C C . LEU A 1 103 ? -24.827 -15.468 21.803 1.00 86.81 103 LEU A C 1
ATOM 859 O O . LEU A 1 103 ? -24.756 -16.120 22.847 1.00 86.81 103 LEU A O 1
ATOM 863 N N . PRO A 1 104 ? -23.887 -14.577 21.447 1.00 91.56 104 PRO A N 1
ATOM 864 C CA . PRO A 1 104 ? -22.707 -14.340 22.266 1.00 91.56 104 PRO A CA 1
ATOM 865 C C . PRO A 1 104 ? -23.109 -13.792 23.636 1.00 91.56 104 PRO A C 1
ATOM 867 O O . PRO A 1 104 ? -24.006 -12.941 23.743 1.00 91.56 104 PRO A O 1
ATOM 870 N N . SER A 1 105 ? -22.428 -14.266 24.680 1.00 93.88 105 SER A N 1
ATOM 871 C CA . SER A 1 105 ? -22.566 -13.714 26.025 1.00 93.88 105 SER A CA 1
ATOM 872 C C . SER A 1 105 ? -22.058 -12.270 26.070 1.00 93.88 105 SER A C 1
ATOM 874 O O . SER A 1 105 ? -21.371 -11.794 25.163 1.00 93.88 105 SER A O 1
ATOM 876 N N . ASP A 1 106 ? -22.393 -11.533 27.128 1.00 91.75 106 ASP A N 1
ATOM 877 C CA . ASP A 1 106 ? -21.895 -10.162 27.275 1.00 91.75 106 ASP A CA 1
ATOM 878 C C . ASP A 1 106 ? -20.372 -10.112 27.494 1.00 91.75 106 ASP A C 1
ATOM 880 O O . ASP A 1 106 ? -19.736 -9.128 27.112 1.00 91.75 106 ASP A O 1
ATOM 884 N N . ASP A 1 107 ? -19.775 -11.183 28.032 1.00 92.75 107 ASP A N 1
ATOM 885 C CA . ASP A 1 107 ? -18.319 -11.324 28.111 1.00 92.75 107 ASP A CA 1
ATOM 886 C C . ASP A 1 107 ? -17.704 -11.548 26.718 1.00 92.75 107 ASP A C 1
ATOM 888 O O . ASP A 1 107 ? -16.755 -10.842 26.378 1.00 92.75 107 ASP A O 1
ATOM 892 N N . ASP A 1 108 ? -18.296 -12.408 25.877 1.00 93.62 108 ASP A N 1
ATOM 893 C CA . ASP A 1 108 ? -17.828 -12.638 24.494 1.00 93.62 108 ASP A CA 1
ATOM 894 C C . ASP A 1 108 ? -17.909 -11.359 23.649 1.00 93.62 108 ASP A C 1
ATOM 896 O O . ASP A 1 108 ? -17.038 -11.069 22.828 1.00 93.62 108 ASP A O 1
ATOM 900 N N . LYS A 1 109 ? -18.968 -10.561 23.843 1.00 92.56 109 LYS A N 1
ATOM 901 C CA . LYS A 1 109 ? -19.104 -9.253 23.188 1.00 92.56 109 LYS A CA 1
ATOM 902 C C . LYS A 1 109 ? -18.006 -8.299 23.641 1.00 92.56 109 LYS A C 1
ATOM 904 O O . LYS A 1 109 ? -17.437 -7.609 22.801 1.00 92.56 109 LYS A O 1
ATOM 909 N N . ARG A 1 110 ? -17.702 -8.249 24.944 1.00 89.69 110 ARG A N 1
ATOM 910 C CA . ARG A 1 110 ? -16.637 -7.387 25.477 1.00 89.69 110 ARG A CA 1
ATOM 911 C C . ARG A 1 110 ? -15.270 -7.794 24.928 1.00 89.69 110 ARG A C 1
ATOM 913 O O . ARG A 1 110 ? -14.520 -6.917 24.515 1.00 89.69 110 ARG A O 1
ATOM 920 N N . GLU A 1 111 ? -14.971 -9.089 24.887 1.00 92.25 111 GLU A N 1
ATOM 921 C CA . GLU A 1 111 ? -13.732 -9.624 24.305 1.00 92.25 111 GLU A CA 1
ATOM 922 C C . GLU A 1 111 ? -13.617 -9.262 22.818 1.00 92.25 111 GLU A C 1
ATOM 924 O O . GLU A 1 111 ? -12.620 -8.677 22.394 1.00 92.25 111 GLU A O 1
ATOM 929 N N . ALA A 1 112 ? -14.688 -9.458 22.043 1.00 93.56 112 ALA A N 1
ATOM 930 C CA . ALA A 1 112 ? -14.723 -9.056 20.640 1.00 93.56 112 ALA A CA 1
ATOM 931 C C . ALA A 1 112 ? -14.488 -7.547 20.445 1.00 93.56 112 ALA A C 1
ATOM 933 O O . ALA A 1 112 ? -13.828 -7.137 19.492 1.00 93.56 112 ALA A O 1
ATOM 934 N N . GLU A 1 113 ? -14.993 -6.688 21.336 1.00 90.31 113 GLU A N 1
ATOM 935 C CA . GLU A 1 113 ? -14.719 -5.250 21.265 1.00 90.31 113 GLU A CA 1
ATOM 936 C C . GLU A 1 113 ? -13.253 -4.887 21.539 1.00 90.31 113 GLU A C 1
ATOM 938 O O . GLU A 1 113 ? -12.773 -3.892 20.980 1.00 90.31 113 GLU A O 1
ATOM 943 N N . GLU A 1 114 ? -12.561 -5.663 22.376 1.00 88.62 114 GLU A N 1
ATOM 944 C CA . GLU A 1 114 ? -11.135 -5.499 22.676 1.00 88.62 114 GLU A CA 1
ATOM 945 C C . GLU A 1 114 ? -10.258 -5.955 21.497 1.00 88.62 114 GLU A C 1
ATOM 947 O O . GLU A 1 114 ? -9.312 -5.250 21.139 1.00 88.62 114 GLU A O 1
ATOM 952 N N . GLU A 1 115 ? -10.623 -7.054 20.830 1.00 92.50 115 GLU A N 1
ATOM 953 C CA . GLU A 1 115 ? -9.881 -7.632 19.694 1.00 92.50 115 GLU A CA 1
ATOM 954 C C . GLU A 1 115 ? -10.216 -7.004 18.328 1.00 92.50 115 GLU A C 1
ATOM 956 O O . GLU A 1 115 ? -9.500 -7.200 17.338 1.00 92.50 115 GLU A O 1
ATOM 961 N N . LEU A 1 116 ? -11.297 -6.220 18.243 1.00 92.44 116 LEU A N 1
ATOM 962 C CA . LEU A 1 116 ? -11.817 -5.705 16.974 1.00 92.44 116 LEU A CA 1
ATOM 963 C C . LEU A 1 116 ? -10.780 -4.910 16.170 1.00 92.44 116 LEU A C 1
ATOM 965 O O . LEU A 1 116 ? -10.715 -5.055 14.953 1.00 92.44 116 LEU A O 1
ATOM 969 N N . GLN A 1 117 ? -9.985 -4.045 16.808 1.00 89.88 117 GLN A N 1
ATOM 970 C CA . GLN A 1 117 ? -9.036 -3.201 16.065 1.00 89.88 117 GLN A CA 1
ATOM 971 C C . GLN A 1 117 ? -7.876 -4.007 15.474 1.00 89.88 117 GLN A C 1
ATOM 973 O O . GLN A 1 117 ? -7.475 -3.741 14.343 1.00 89.88 117 GLN A O 1
ATOM 978 N N . GLU A 1 118 ? -7.380 -5.012 16.197 1.00 90.25 118 GLU A N 1
ATOM 979 C CA . GLU A 1 118 ? -6.349 -5.922 15.690 1.00 90.25 118 GLU A CA 1
ATOM 980 C C . GLU A 1 118 ? -6.895 -6.773 14.538 1.00 90.25 118 GLU A C 1
ATOM 982 O O . GLU A 1 118 ? -6.265 -6.870 13.485 1.00 90.25 118 GLU A O 1
ATOM 987 N N . THR A 1 119 ? -8.122 -7.283 14.683 1.00 94.25 119 THR A N 1
ATOM 988 C CA . THR A 1 119 ? -8.821 -8.034 13.630 1.00 94.25 119 THR A CA 1
ATOM 989 C C . THR A 1 119 ? -9.013 -7.196 12.364 1.00 94.25 119 THR A C 1
ATOM 991 O O . THR A 1 119 ? -8.732 -7.656 11.255 1.00 94.25 119 THR A O 1
ATOM 994 N N . LEU A 1 120 ? -9.453 -5.940 12.503 1.00 94.06 120 LEU A N 1
ATOM 995 C CA . LEU A 1 120 ? -9.619 -5.030 11.368 1.00 94.06 120 LEU A CA 1
ATOM 996 C C . LEU A 1 120 ? -8.276 -4.686 10.713 1.00 94.06 120 LEU A C 1
ATOM 998 O O . LEU A 1 120 ? -8.207 -4.639 9.486 1.00 94.06 120 LEU A O 1
ATOM 1002 N N . LEU A 1 121 ? -7.208 -4.487 11.493 1.00 90.81 121 LEU A N 1
ATOM 1003 C CA . LEU A 1 121 ? -5.864 -4.264 10.959 1.00 90.81 121 LEU A CA 1
ATOM 1004 C C . LEU A 1 121 ? -5.378 -5.480 10.158 1.00 90.81 121 LEU A C 1
ATOM 1006 O O . LEU A 1 121 ? -4.964 -5.315 9.011 1.00 90.81 121 LEU A O 1
ATOM 1010 N N . PHE A 1 122 ? -5.508 -6.688 10.706 1.00 93.56 122 PHE A N 1
ATOM 1011 C CA . PHE A 1 122 ? -5.177 -7.935 10.014 1.00 93.56 122 PHE A CA 1
ATOM 1012 C C . PHE A 1 122 ? -5.923 -8.063 8.676 1.00 93.56 122 PHE A C 1
ATOM 1014 O O . PHE A 1 122 ? -5.295 -8.194 7.623 1.00 93.56 122 PHE A O 1
ATOM 1021 N N . LEU A 1 123 ? -7.253 -7.925 8.681 1.00 95.44 123 LEU A N 1
ATOM 1022 C CA . LEU A 1 123 ? -8.063 -7.989 7.459 1.00 95.44 123 LEU A CA 1
ATOM 1023 C C . LEU A 1 123 ? -7.695 -6.889 6.458 1.00 95.44 123 LEU A C 1
ATOM 1025 O O . LEU A 1 123 ? -7.702 -7.125 5.250 1.00 95.44 123 LEU A O 1
ATOM 1029 N N . SER A 1 124 ? -7.330 -5.695 6.933 1.00 93.06 124 SER A N 1
ATOM 1030 C CA . SER A 1 124 ? -6.938 -4.575 6.073 1.00 93.06 124 SER A CA 1
ATOM 1031 C C . SER A 1 124 ? -5.660 -4.852 5.271 1.00 93.06 124 SER A C 1
ATOM 1033 O O . SER A 1 124 ? -5.505 -4.296 4.178 1.00 93.06 124 SER A O 1
ATOM 1035 N N . GLN A 1 125 ? -4.778 -5.723 5.780 1.00 91.88 125 GLN A N 1
ATOM 1036 C CA . GLN A 1 125 ? -3.509 -6.098 5.152 1.00 91.88 125 GLN A CA 1
ATOM 1037 C C . GLN A 1 125 ? -3.699 -7.140 4.042 1.00 91.88 125 GLN A C 1
ATOM 1039 O O . GLN A 1 125 ? -3.079 -7.015 2.978 1.00 91.88 125 GLN A O 1
ATOM 1044 N N . ILE A 1 126 ? -4.576 -8.126 4.266 1.00 92.69 126 ILE A N 1
ATOM 1045 C CA . ILE A 1 126 ? -4.847 -9.232 3.326 1.00 92.69 126 ILE A CA 1
ATOM 1046 C C . ILE A 1 126 ? -6.008 -8.948 2.358 1.00 92.69 126 ILE A C 1
ATOM 1048 O O . ILE A 1 126 ? -6.061 -9.512 1.267 1.00 92.69 126 ILE A O 1
ATOM 1052 N N . GLY A 1 127 ? -6.895 -8.013 2.705 1.00 94.75 127 GLY A N 1
ATOM 1053 C CA . GLY A 1 127 ? -8.067 -7.638 1.912 1.00 94.75 127 GLY A CA 1
ATOM 1054 C C . GLY A 1 127 ? -7.782 -7.223 0.465 1.00 94.75 127 GLY A C 1
ATOM 1055 O O . GLY A 1 127 ? -8.496 -7.676 -0.429 1.00 94.75 127 GLY A O 1
ATOM 1056 N N . PRO A 1 128 ? -6.769 -6.386 0.170 1.00 94.06 128 PRO A N 1
ATOM 1057 C CA . PRO A 1 128 ? -6.577 -5.937 -1.207 1.00 94.06 128 PRO A CA 1
ATOM 1058 C C . PRO A 1 128 ? -6.074 -7.040 -2.153 1.00 94.06 128 PRO A C 1
ATOM 1060 O O . PRO A 1 128 ? -6.432 -7.037 -3.327 1.00 94.06 128 PRO A O 1
ATOM 1063 N N . ASP A 1 129 ? -5.323 -8.023 -1.651 1.00 91.75 129 ASP A N 1
ATOM 1064 C CA . ASP A 1 129 ? -4.892 -9.186 -2.438 1.00 91.75 129 ASP A CA 1
ATOM 1065 C C . ASP A 1 129 ? -6.081 -10.116 -2.753 1.00 91.75 129 ASP A C 1
ATOM 1067 O O . ASP A 1 129 ? -6.278 -10.519 -3.904 1.00 91.75 129 ASP A O 1
ATOM 1071 N N . ALA A 1 130 ? -6.966 -10.350 -1.775 1.00 94.56 130 ALA A N 1
ATOM 1072 C CA . ALA A 1 130 ? -8.244 -11.032 -2.004 1.00 94.56 130 ALA A CA 1
ATOM 1073 C C . ALA A 1 130 ? -9.130 -10.279 -3.016 1.00 94.56 130 ALA A C 1
ATOM 1075 O O . ALA A 1 130 ? -9.737 -10.893 -3.899 1.00 94.56 130 ALA A O 1
ATOM 1076 N N . HIS A 1 131 ? -9.152 -8.943 -2.950 1.00 95.69 131 HIS A N 1
ATOM 1077 C CA . HIS A 1 131 ? -9.866 -8.109 -3.916 1.00 95.69 131 HIS A CA 1
ATOM 1078 C C . HIS A 1 131 ? -9.286 -8.269 -5.329 1.00 95.69 131 HIS A C 1
ATOM 1080 O O . HIS A 1 131 ? -10.031 -8.536 -6.271 1.00 95.69 131 HIS A O 1
ATOM 1086 N N . MET A 1 132 ? -7.963 -8.187 -5.491 1.00 95.81 132 MET A N 1
ATOM 1087 C CA . MET A 1 132 ? -7.316 -8.421 -6.785 1.00 95.81 132 MET A CA 1
ATOM 1088 C C . MET A 1 132 ? -7.657 -9.812 -7.332 1.00 95.81 132 MET A C 1
ATOM 1090 O O . MET A 1 132 ? -8.048 -9.909 -8.495 1.00 95.81 132 MET A O 1
ATOM 1094 N N . ARG A 1 133 ? -7.577 -10.882 -6.527 1.00 94.56 133 ARG A N 1
ATOM 1095 C CA . ARG A 1 133 ? -7.976 -12.234 -6.967 1.00 94.56 133 ARG A CA 1
ATOM 1096 C C . ARG A 1 133 ? -9.419 -12.283 -7.453 1.00 94.56 133 ARG A C 1
ATOM 1098 O O . ARG A 1 133 ? -9.690 -12.869 -8.499 1.00 94.56 133 ARG A O 1
ATOM 1105 N N . MET A 1 134 ? -10.339 -11.672 -6.708 1.00 94.94 134 MET A N 1
ATOM 1106 C CA . MET A 1 134 ? -11.752 -11.593 -7.080 1.00 94.94 134 MET A CA 1
ATOM 1107 C C . MET A 1 134 ? -11.929 -10.923 -8.448 1.00 94.94 134 MET A C 1
ATOM 1109 O O . MET A 1 134 ? -12.641 -11.444 -9.307 1.00 94.94 134 MET A O 1
ATOM 1113 N N . ILE A 1 135 ? -11.244 -9.801 -8.679 1.00 96.38 135 ILE A N 1
ATOM 1114 C CA . ILE A 1 135 ? -11.310 -9.062 -9.944 1.00 96.38 135 ILE A CA 1
ATOM 1115 C C . ILE A 1 135 ? -10.663 -9.854 -11.084 1.00 96.38 135 ILE A C 1
ATOM 1117 O O . ILE A 1 135 ? -11.219 -9.911 -12.178 1.00 96.38 135 ILE A O 1
ATOM 1121 N N . LEU A 1 136 ? -9.523 -10.507 -10.849 1.00 96.31 136 LEU A N 1
ATOM 1122 C CA . LEU A 1 136 ? -8.797 -11.268 -11.871 1.00 96.31 136 LEU A CA 1
ATOM 1123 C C . LEU A 1 136 ? -9.553 -12.505 -12.381 1.00 96.31 136 LEU A C 1
ATOM 1125 O O . LEU A 1 136 ? -9.208 -13.019 -13.445 1.00 96.31 136 LEU A O 1
ATOM 1129 N N . ARG A 1 137 ? -10.607 -12.954 -11.681 1.00 92.56 137 ARG A N 1
ATOM 1130 C CA . ARG A 1 137 ? -11.556 -13.957 -12.200 1.00 92.56 137 ARG A CA 1
ATOM 1131 C C . ARG A 1 137 ? -12.391 -13.424 -13.371 1.00 92.56 137 ARG A C 1
ATOM 1133 O O . ARG A 1 137 ? -12.917 -14.222 -14.144 1.00 92.56 137 ARG A O 1
ATOM 1140 N N . LYS A 1 138 ? -12.518 -12.099 -13.525 1.00 93.56 138 LYS A N 1
ATOM 1141 C CA . LYS A 1 138 ? -13.130 -11.483 -14.709 1.00 93.56 138 LYS A CA 1
ATOM 1142 C C . LYS A 1 138 ? -12.198 -11.652 -15.919 1.00 93.56 138 LYS A C 1
ATOM 1144 O O . LYS A 1 138 ? -10.990 -11.401 -15.791 1.00 93.56 138 LYS A O 1
ATOM 1149 N N . PRO A 1 139 ? -12.736 -11.985 -17.107 1.00 94.00 139 PRO A N 1
ATOM 1150 C CA . PRO A 1 139 ? -11.968 -11.955 -18.346 1.00 94.00 139 PRO A CA 1
ATOM 1151 C C . PRO A 1 139 ? -11.322 -10.575 -18.578 1.00 94.00 139 PRO A C 1
ATOM 1153 O O . PRO A 1 139 ? -11.979 -9.567 -18.300 1.00 94.00 139 PRO A O 1
ATOM 1156 N N . PRO A 1 140 ? -10.096 -10.502 -19.135 1.00 95.12 140 PRO A N 1
ATOM 1157 C CA . PRO A 1 140 ? -9.396 -9.254 -19.467 1.00 95.12 140 PRO A CA 1
ATOM 1158 C C . PRO A 1 140 ? -10.283 -8.144 -20.058 1.00 95.12 140 PRO A C 1
ATOM 1160 O O . PRO A 1 140 ? -10.329 -7.034 -19.535 1.00 95.12 140 PRO A O 1
ATOM 1163 N N . GLY A 1 141 ? -11.071 -8.461 -21.092 1.00 93.38 141 GLY A N 1
ATOM 1164 C CA . GLY A 1 141 ? -11.927 -7.491 -21.792 1.00 93.38 141 GLY A CA 1
ATOM 1165 C C . GLY A 1 141 ? -13.170 -7.012 -21.029 1.00 93.38 141 GLY A C 1
ATOM 1166 O O . GLY A 1 141 ? -13.900 -6.176 -21.549 1.00 93.38 141 GLY A O 1
ATOM 1167 N N . GLN A 1 142 ? -13.442 -7.539 -19.831 1.00 95.62 142 GLN A N 1
ATOM 1168 C CA . GLN A 1 142 ? -14.600 -7.170 -19.001 1.00 95.62 142 GLN A CA 1
ATOM 1169 C C . GLN A 1 142 ? -14.214 -6.368 -17.749 1.00 95.62 142 GLN A C 1
ATOM 1171 O O . GLN A 1 142 ? -15.073 -6.076 -16.916 1.00 95.62 142 GLN A O 1
ATOM 1176 N N . ARG A 1 143 ? -12.931 -6.028 -17.590 1.00 96.69 143 ARG A N 1
ATOM 1177 C CA . ARG A 1 143 ? -12.433 -5.249 -16.452 1.00 96.69 143 ARG A CA 1
ATOM 1178 C C . ARG A 1 143 ? -12.730 -3.767 -16.655 1.00 96.69 143 ARG A C 1
ATOM 1180 O O . ARG A 1 143 ? -12.467 -3.213 -17.721 1.00 96.69 143 ARG A O 1
ATOM 1187 N N . THR A 1 144 ? -13.284 -3.126 -15.633 1.00 96.06 144 THR A N 1
ATOM 1188 C CA . THR A 1 144 ? -13.509 -1.675 -15.613 1.00 96.06 144 THR A CA 1
ATOM 1189 C C . THR A 1 144 ? -12.202 -0.917 -15.360 1.00 96.06 144 THR A C 1
ATOM 1191 O O . THR A 1 144 ? -11.193 -1.499 -14.975 1.00 96.06 144 THR A O 1
ATOM 1194 N N . THR A 1 145 ? -12.195 0.407 -15.525 1.00 94.44 145 THR A N 1
ATOM 1195 C CA . THR A 1 145 ? -11.020 1.226 -15.173 1.00 94.44 145 THR A CA 1
ATOM 1196 C C . THR A 1 145 ? -10.655 1.105 -13.689 1.00 94.44 145 THR A C 1
ATOM 1198 O O . THR A 1 145 ? -9.477 0.993 -13.367 1.00 94.44 145 THR A O 1
ATOM 1201 N N . GLU A 1 146 ? -11.652 1.046 -12.802 1.00 92.94 146 GLU A N 1
ATOM 1202 C CA . GLU A 1 146 ? -11.449 0.825 -11.363 1.00 92.94 146 GLU A CA 1
ATOM 1203 C C . GLU A 1 146 ? -10.856 -0.565 -11.081 1.00 92.94 146 GLU A C 1
ATOM 1205 O O . GLU A 1 146 ? -9.924 -0.687 -10.288 1.00 92.94 146 GLU A O 1
ATOM 1210 N N . ASP A 1 147 ? -11.320 -1.603 -11.791 1.00 95.19 147 ASP A N 1
ATOM 1211 C CA . ASP A 1 147 ? -10.751 -2.952 -11.690 1.00 95.19 147 ASP A CA 1
ATOM 1212 C C . ASP A 1 147 ? -9.246 -2.945 -12.022 1.00 95.19 147 ASP A C 1
ATOM 1214 O O . ASP A 1 147 ? -8.436 -3.546 -11.314 1.00 95.19 147 ASP A O 1
ATOM 1218 N N . LEU A 1 148 ? -8.866 -2.247 -13.099 1.00 96.19 148 LEU A N 1
ATOM 1219 C CA . LEU A 1 148 ? -7.475 -2.143 -13.545 1.00 96.19 148 LEU A CA 1
ATOM 1220 C C . LEU A 1 148 ? -6.599 -1.377 -12.548 1.00 96.19 148 LEU A C 1
ATOM 1222 O O . LEU A 1 148 ? -5.443 -1.749 -12.353 1.00 96.19 148 LEU A O 1
ATOM 1226 N N . GLU A 1 149 ? -7.130 -0.330 -11.915 1.00 93.81 149 GLU A N 1
ATOM 1227 C CA . GLU A 1 149 ? -6.421 0.424 -10.875 1.00 93.81 149 GLU A CA 1
ATOM 1228 C C . GLU A 1 149 ? -6.162 -0.432 -9.633 1.00 93.81 149 GLU A C 1
ATOM 1230 O O . GLU A 1 149 ? -5.033 -0.450 -9.142 1.00 93.81 149 GLU A O 1
ATOM 1235 N N . ILE A 1 150 ? -7.158 -1.199 -9.176 1.00 93.62 150 ILE A N 1
ATOM 1236 C CA . ILE A 1 150 ? -7.012 -2.104 -8.026 1.00 93.62 150 ILE A CA 1
ATOM 1237 C C . ILE A 1 150 ? -5.967 -3.184 -8.316 1.00 93.62 150 ILE A C 1
ATOM 1239 O O . ILE A 1 150 ? -5.095 -3.428 -7.484 1.00 93.62 150 ILE A O 1
ATOM 1243 N N . ILE A 1 151 ? -6.012 -3.808 -9.500 1.00 96.38 151 ILE A N 1
ATOM 1244 C CA . ILE A 1 151 ? -4.997 -4.797 -9.884 1.00 96.38 151 ILE A CA 1
ATOM 1245 C C . ILE A 1 151 ? -3.616 -4.134 -9.919 1.00 96.38 151 ILE A C 1
ATOM 1247 O O . ILE A 1 151 ? -2.683 -4.647 -9.309 1.00 96.38 151 ILE A O 1
ATOM 1251 N N . TYR A 1 152 ? -3.475 -2.992 -10.603 1.00 95.50 152 TYR A N 1
ATOM 1252 C CA . TYR A 1 152 ? -2.199 -2.283 -10.738 1.00 95.50 152 TYR A CA 1
ATOM 1253 C C . TYR A 1 152 ? -1.566 -1.943 -9.383 1.00 95.50 152 TYR A C 1
ATOM 1255 O O . TYR A 1 152 ? -0.364 -2.160 -9.213 1.00 95.50 152 TYR A O 1
ATOM 1263 N N . ASP A 1 153 ? -2.361 -1.449 -8.431 1.00 92.31 153 ASP A N 1
ATOM 1264 C CA . ASP A 1 153 ? -1.921 -1.150 -7.066 1.00 92.31 153 ASP A CA 1
ATOM 1265 C C . ASP A 1 153 ? -1.273 -2.375 -6.399 1.00 92.31 153 ASP A C 1
ATOM 1267 O O . ASP A 1 153 ? -0.204 -2.255 -5.798 1.00 92.31 153 ASP A O 1
ATOM 1271 N N . GLU A 1 154 ? -1.856 -3.565 -6.563 1.00 93.62 154 GLU A N 1
ATOM 1272 C CA . GLU A 1 154 ? -1.290 -4.805 -6.025 1.00 93.62 154 GLU A CA 1
ATOM 1273 C C . GLU A 1 154 ? -0.019 -5.249 -6.758 1.00 93.62 154 GLU A C 1
ATOM 1275 O O . GLU A 1 154 ? 0.932 -5.710 -6.121 1.00 93.62 154 GLU A O 1
ATOM 1280 N N . LEU A 1 155 ? 0.065 -5.060 -8.082 1.00 93.56 155 LEU A N 1
ATOM 1281 C CA . LEU A 1 155 ? 1.263 -5.427 -8.853 1.00 93.56 155 LEU A CA 1
ATOM 1282 C C . LEU A 1 155 ? 2.516 -4.661 -8.404 1.00 93.56 155 LEU A C 1
ATOM 1284 O O . LEU A 1 155 ? 3.632 -5.153 -8.588 1.00 93.56 155 LEU A O 1
ATOM 1288 N N . LEU A 1 156 ? 2.361 -3.478 -7.799 1.00 89.81 156 LEU A N 1
ATOM 1289 C CA . LEU A 1 156 ? 3.473 -2.718 -7.215 1.00 89.81 156 LEU A CA 1
ATOM 1290 C C . LEU A 1 156 ? 4.122 -3.433 -6.021 1.00 89.81 156 LEU A C 1
ATOM 1292 O O . LEU A 1 156 ? 5.275 -3.143 -5.693 1.00 89.81 156 LEU A O 1
ATOM 1296 N N . HIS A 1 157 ? 3.404 -4.358 -5.386 1.00 89.56 157 HIS A N 1
ATOM 1297 C CA . HIS A 1 157 ? 3.850 -5.095 -4.206 1.00 89.56 157 HIS A CA 1
ATOM 1298 C C . HIS A 1 157 ? 4.374 -6.503 -4.532 1.00 89.56 157 HIS A C 1
ATOM 1300 O O . HIS A 1 157 ? 4.990 -7.139 -3.677 1.00 89.56 157 HIS A O 1
ATOM 1306 N N . ILE A 1 158 ? 4.209 -6.978 -5.773 1.00 88.44 158 ILE A N 1
ATOM 1307 C CA . ILE A 1 158 ? 4.691 -8.295 -6.207 1.00 88.44 158 ILE A CA 1
ATOM 1308 C C . ILE A 1 158 ? 6.178 -8.218 -6.573 1.00 88.44 158 ILE A C 1
ATOM 1310 O O . ILE A 1 158 ? 6.573 -7.585 -7.556 1.00 88.44 158 ILE A O 1
ATOM 1314 N N . LYS A 1 159 ? 7.022 -8.923 -5.812 1.00 84.88 159 LYS A N 1
ATOM 1315 C CA . LYS A 1 159 ? 8.486 -8.911 -5.974 1.00 84.88 159 LYS A CA 1
ATOM 1316 C C . LYS A 1 159 ? 8.941 -9.315 -7.380 1.00 84.88 159 LYS A C 1
ATOM 1318 O O . LYS A 1 159 ? 9.798 -8.629 -7.938 1.00 84.88 159 LYS A O 1
ATOM 1323 N N . ALA A 1 160 ? 8.340 -10.350 -7.975 1.00 85.00 160 ALA A N 1
ATOM 1324 C CA . ALA A 1 160 ? 8.626 -10.779 -9.349 1.00 85.00 160 ALA A CA 1
ATOM 1325 C C . ALA A 1 160 ? 8.450 -9.650 -10.379 1.00 85.00 160 ALA A C 1
ATOM 1327 O O . ALA A 1 160 ? 9.170 -9.592 -11.369 1.00 85.00 160 ALA A O 1
ATOM 1328 N N . LEU A 1 161 ? 7.542 -8.703 -10.128 1.00 88.12 161 LEU A N 1
ATOM 1329 C CA . LEU A 1 161 ? 7.237 -7.594 -11.033 1.00 88.12 161 LEU A CA 1
ATOM 1330 C C . LEU A 1 161 ? 8.042 -6.327 -10.725 1.00 88.12 161 LEU A C 1
ATOM 1332 O O . LEU A 1 161 ? 7.975 -5.367 -11.488 1.00 88.12 161 LEU A O 1
ATOM 1336 N N . SER A 1 162 ? 8.807 -6.292 -9.630 1.00 83.19 162 SER A N 1
ATOM 1337 C CA . SER A 1 162 ? 9.496 -5.084 -9.145 1.00 83.19 162 SER A CA 1
ATOM 1338 C C . SER A 1 162 ? 10.397 -4.430 -10.199 1.00 83.19 162 SER A C 1
ATOM 1340 O O . SER A 1 162 ? 10.398 -3.206 -10.312 1.00 83.19 162 SER A O 1
ATOM 1342 N N . HIS A 1 163 ? 11.072 -5.244 -11.015 1.00 78.56 163 HIS A N 1
ATOM 1343 C CA . HIS A 1 163 ? 11.976 -4.825 -12.088 1.00 78.56 163 HIS A CA 1
ATOM 1344 C C . HIS A 1 163 ? 11.272 -4.295 -13.351 1.00 78.56 163 HIS A C 1
ATOM 1346 O O . HIS A 1 163 ? 11.937 -3.763 -14.238 1.00 78.56 163 HIS A O 1
ATOM 1352 N N . LEU A 1 164 ? 9.950 -4.457 -13.465 1.00 84.38 164 LEU A N 1
ATOM 1353 C CA . LEU A 1 164 ? 9.183 -3.984 -14.616 1.00 84.38 164 LEU A CA 1
ATOM 1354 C C . LEU A 1 164 ? 8.800 -2.510 -14.459 1.00 84.38 164 LEU A C 1
ATOM 1356 O O . LEU A 1 164 ? 8.496 -2.042 -13.355 1.00 84.38 164 LEU A O 1
ATOM 1360 N N . SER A 1 165 ? 8.752 -1.793 -15.584 1.00 83.38 165 SER A N 1
ATOM 1361 C CA . SER A 1 165 ? 8.308 -0.398 -15.620 1.00 83.38 165 SER A CA 1
ATOM 1362 C C . SER A 1 165 ? 6.829 -0.267 -15.243 1.00 83.38 165 SER A C 1
ATOM 1364 O O . SER A 1 165 ? 6.035 -1.200 -15.397 1.00 83.38 165 SER A O 1
ATOM 1366 N N . ASN A 1 166 ? 6.430 0.920 -14.779 1.00 84.56 166 ASN A N 1
ATOM 1367 C CA . ASN A 1 166 ? 5.030 1.181 -14.433 1.00 84.56 166 ASN A CA 1
ATOM 1368 C C . ASN A 1 166 ? 4.100 1.043 -15.645 1.00 84.56 166 ASN A C 1
ATOM 1370 O O . ASN A 1 166 ? 2.973 0.585 -15.489 1.00 84.56 166 ASN A O 1
ATOM 1374 N N . THR A 1 167 ? 4.575 1.382 -16.846 1.00 84.75 167 THR A N 1
ATOM 1375 C CA . THR A 1 167 ? 3.834 1.184 -18.099 1.00 84.75 167 THR A CA 1
ATOM 1376 C C . THR A 1 167 ? 3.531 -0.297 -18.318 1.00 84.75 167 THR A C 1
ATOM 1378 O O . THR A 1 167 ? 2.375 -0.660 -18.500 1.00 84.75 167 THR A O 1
ATOM 1381 N N . VAL A 1 168 ? 4.537 -1.169 -18.183 1.00 89.69 168 VAL A N 1
ATOM 1382 C CA . VAL A 1 168 ? 4.348 -2.623 -18.311 1.00 89.69 168 VAL A CA 1
ATOM 1383 C C . VAL A 1 168 ? 3.404 -3.154 -17.235 1.00 89.69 168 VAL A C 1
ATOM 1385 O O . VAL A 1 168 ? 2.518 -3.936 -17.548 1.00 89.69 168 VAL A O 1
ATOM 1388 N N . LYS A 1 169 ? 3.533 -2.712 -15.977 1.00 92.69 169 LYS A N 1
ATOM 1389 C CA . LYS A 1 169 ? 2.612 -3.124 -14.901 1.00 92.69 169 LYS A CA 1
ATOM 1390 C C . LYS A 1 169 ? 1.162 -2.717 -15.188 1.00 92.69 169 LYS A C 1
ATOM 1392 O O . LYS A 1 169 ? 0.256 -3.489 -14.900 1.00 92.69 169 LYS A O 1
ATOM 1397 N N . ARG A 1 170 ? 0.927 -1.537 -15.776 1.00 92.25 170 ARG A N 1
ATOM 1398 C CA . ARG A 1 170 ? -0.423 -1.101 -16.180 1.00 92.25 170 ARG A CA 1
ATOM 1399 C C . ARG A 1 170 ? -0.998 -1.972 -17.290 1.00 92.25 170 ARG A C 1
ATOM 1401 O O . ARG A 1 170 ? -2.143 -2.391 -17.178 1.00 92.25 170 ARG A O 1
ATOM 1408 N N . GLU A 1 171 ? -0.198 -2.296 -18.300 1.00 93.00 171 GLU A N 1
ATOM 1409 C CA . GLU A 1 171 ? -0.618 -3.228 -19.352 1.00 93.00 171 GLU A CA 1
ATOM 1410 C C . GLU A 1 171 ? -0.900 -4.629 -18.785 1.00 93.00 171 GLU A C 1
ATOM 1412 O O . GLU A 1 171 ? -1.921 -5.241 -19.095 1.00 93.00 171 GLU A O 1
ATOM 1417 N N . LEU A 1 172 ? -0.045 -5.110 -17.873 1.00 94.88 172 LEU A N 1
ATOM 1418 C CA . LEU A 1 172 ? -0.229 -6.389 -17.186 1.00 94.88 172 LEU A CA 1
ATOM 1419 C C . LEU A 1 172 ? -1.551 -6.449 -16.415 1.00 94.88 172 LEU A C 1
ATOM 1421 O O . LEU A 1 172 ? -2.233 -7.469 -16.483 1.00 94.88 172 LEU A O 1
ATOM 1425 N N . ALA A 1 173 ? -1.966 -5.374 -15.741 1.00 95.94 173 ALA A N 1
ATOM 1426 C CA . ALA A 1 173 ? -3.262 -5.335 -15.057 1.00 95.94 173 ALA A CA 1
ATOM 1427 C C . ALA A 1 173 ? -4.441 -5.645 -16.006 1.00 95.94 173 ALA A C 1
ATOM 1429 O O . ALA A 1 173 ? -5.419 -6.290 -15.613 1.00 95.94 173 ALA A O 1
ATOM 1430 N N . GLY A 1 174 ? -4.312 -5.258 -17.278 1.00 95.75 174 GLY A N 1
ATOM 1431 C CA . GLY A 1 174 ? -5.291 -5.517 -18.329 1.00 95.75 174 GLY A CA 1
ATOM 1432 C C . GLY A 1 174 ? -5.327 -6.952 -18.842 1.00 95.75 174 GLY A C 1
ATOM 1433 O O . GLY A 1 174 ? -6.362 -7.349 -19.361 1.00 95.75 174 GLY A O 1
ATOM 1434 N N . VAL A 1 175 ? -4.255 -7.736 -18.687 1.00 96.38 175 VAL A N 1
ATOM 1435 C CA . VAL A 1 175 ? -4.123 -9.058 -19.339 1.00 96.38 175 VAL A CA 1
ATOM 1436 C C . VAL A 1 175 ? -3.867 -10.221 -18.390 1.00 96.38 175 VAL A C 1
ATOM 1438 O O . VAL A 1 175 ? -4.088 -11.363 -18.772 1.00 96.38 175 VAL A O 1
ATOM 1441 N N . LEU A 1 176 ? -3.409 -9.966 -17.159 1.00 96.75 176 LEU A N 1
ATOM 1442 C CA . LEU A 1 176 ? -3.083 -11.020 -16.196 1.00 96.75 176 LEU A CA 1
ATOM 1443 C C . LEU A 1 176 ? -4.291 -11.921 -15.952 1.00 96.75 176 LEU A C 1
ATOM 1445 O O . LEU A 1 176 ? -5.397 -11.433 -15.725 1.00 96.75 176 LEU A O 1
ATOM 1449 N N . ILE A 1 177 ? -4.069 -13.227 -15.948 1.00 97.00 177 ILE A N 1
ATOM 1450 C CA . ILE A 1 177 ? -5.079 -14.248 -15.677 1.00 97.00 177 ILE A CA 1
ATOM 1451 C C . ILE A 1 177 ? -4.763 -14.871 -14.321 1.00 97.00 177 ILE A C 1
ATOM 1453 O O . ILE A 1 177 ? -3.617 -15.223 -14.051 1.00 97.00 177 ILE A O 1
ATOM 1457 N N . PHE A 1 178 ? -5.773 -15.009 -13.464 1.00 96.31 178 PHE A N 1
ATOM 1458 C CA . PHE A 1 178 ? -5.641 -15.778 -12.231 1.00 96.31 178 PHE A CA 1
ATOM 1459 C C . PHE A 1 178 ? -5.927 -17.257 -12.502 1.00 96.31 178 PHE A C 1
ATOM 1461 O O . PHE A 1 178 ? -6.979 -17.601 -13.041 1.00 96.31 178 PHE A O 1
ATOM 1468 N N . GLU A 1 179 ? -5.006 -18.130 -12.104 1.00 96.00 179 GLU A N 1
ATOM 1469 C CA . GLU A 1 179 ? -5.118 -19.577 -12.271 1.00 96.00 179 GLU A CA 1
ATOM 1470 C C . GLU A 1 179 ? -4.880 -20.288 -10.933 1.00 96.00 179 GLU A C 1
ATOM 1472 O O . GLU A 1 179 ? -3.914 -20.005 -10.226 1.00 96.00 179 GLU A O 1
ATOM 1477 N N . SER A 1 180 ? -5.760 -21.223 -10.567 1.00 94.75 180 SER A N 1
ATOM 1478 C CA . SER A 1 180 ? -5.682 -21.946 -9.293 1.00 94.75 180 SER A CA 1
ATOM 1479 C C . SER A 1 180 ? -5.794 -23.449 -9.489 1.00 94.75 180 SER A C 1
ATOM 1481 O O . SER A 1 180 ? -6.664 -23.912 -10.226 1.00 94.75 180 SER A O 1
ATOM 1483 N N . HIS A 1 181 ? -4.990 -24.207 -8.749 1.00 96.38 181 HIS A N 1
ATOM 1484 C CA . HIS A 1 181 ? -4.949 -25.666 -8.822 1.00 96.38 181 HIS A CA 1
ATOM 1485 C C . HIS A 1 181 ? -5.037 -26.277 -7.428 1.00 96.38 181 HIS A C 1
ATOM 1487 O O . HIS A 1 181 ? -4.271 -25.923 -6.533 1.00 96.38 181 HIS A O 1
ATOM 1493 N N . ALA A 1 182 ? -5.971 -27.208 -7.244 1.00 93.94 182 ALA A N 1
ATOM 1494 C CA . ALA A 1 182 ? -6.297 -27.734 -5.921 1.00 93.94 182 ALA A CA 1
ATOM 1495 C C . ALA A 1 182 ? -5.294 -28.773 -5.399 1.00 93.94 182 ALA A C 1
ATOM 1497 O O . ALA A 1 182 ? -5.097 -28.845 -4.193 1.00 93.94 182 ALA A O 1
ATOM 1498 N N . LYS A 1 183 ? -4.682 -29.582 -6.275 1.00 97.19 183 LYS A N 1
ATOM 1499 C CA . LYS A 1 183 ? -3.950 -30.794 -5.872 1.00 97.19 183 LYS A CA 1
ATOM 1500 C C . LYS A 1 183 ? -2.453 -30.715 -6.152 1.00 97.19 183 LYS A C 1
ATOM 1502 O O . LYS A 1 183 ? -2.044 -30.413 -7.277 1.00 97.19 183 LYS A O 1
ATOM 1507 N N . ALA A 1 184 ? -1.654 -31.101 -5.165 1.00 97.38 184 ALA A N 1
ATOM 1508 C CA . ALA A 1 184 ? -0.238 -31.387 -5.323 1.00 97.38 184 ALA A CA 1
ATOM 1509 C C . ALA A 1 184 ? -0.017 -32.491 -6.370 1.00 97.38 184 ALA A C 1
ATOM 1511 O O . ALA A 1 184 ? -0.862 -33.364 -6.579 1.00 97.38 184 ALA A O 1
ATOM 1512 N N . GLY A 1 185 ? 1.126 -32.450 -7.051 1.00 97.06 185 GLY A N 1
ATOM 1513 C CA . GLY A 1 185 ? 1.455 -33.376 -8.134 1.00 97.06 185 GLY A CA 1
ATOM 1514 C C . GLY A 1 185 ? 0.805 -33.039 -9.480 1.00 97.06 185 GLY A C 1
ATOM 1515 O O . GLY A 1 185 ? 1.145 -33.671 -10.478 1.00 97.06 185 GLY A O 1
ATOM 1516 N N . THR A 1 186 ? -0.080 -32.038 -9.544 1.00 98.44 186 THR A N 1
ATOM 1517 C CA . THR A 1 186 ? -0.608 -31.531 -10.820 1.00 98.44 186 THR A CA 1
ATOM 1518 C C . THR A 1 186 ? 0.543 -31.006 -11.676 1.00 98.44 186 THR A C 1
ATOM 1520 O O . THR A 1 186 ? 1.358 -30.206 -11.212 1.00 98.44 186 THR A O 1
ATOM 1523 N N . VAL A 1 187 ? 0.621 -31.465 -12.924 1.00 98.19 187 VAL A N 1
ATOM 1524 C CA . VAL A 1 187 ? 1.623 -31.012 -13.892 1.00 98.19 187 VAL A CA 1
ATOM 1525 C C . VAL A 1 187 ? 1.067 -29.799 -14.627 1.00 98.19 187 VAL A C 1
ATOM 1527 O O . VAL A 1 187 ? 0.023 -29.897 -15.264 1.00 98.19 187 VAL A O 1
ATOM 1530 N N . LEU A 1 188 ? 1.758 -28.665 -14.527 1.00 97.06 188 LEU A N 1
ATOM 1531 C CA . LEU A 1 188 ? 1.322 -27.409 -15.138 1.00 97.06 188 LEU A CA 1
ATOM 1532 C C . LEU A 1 188 ? 1.690 -27.346 -16.629 1.00 97.06 188 LEU A C 1
ATOM 1534 O O . LEU A 1 188 ? 0.912 -26.861 -17.440 1.00 97.06 188 LEU A O 1
ATOM 1538 N N . PHE A 1 189 ? 2.872 -27.856 -16.981 1.00 98.00 189 PHE A N 1
ATOM 1539 C CA . PHE A 1 189 ? 3.305 -28.133 -18.354 1.00 98.00 189 PHE A CA 1
ATOM 1540 C C . PHE A 1 189 ? 4.503 -29.089 -18.346 1.00 98.00 189 PHE A C 1
ATOM 1542 O O . PHE A 1 189 ? 5.208 -29.210 -17.333 1.00 98.00 189 PHE A O 1
ATOM 1549 N N . ASN A 1 190 ? 4.763 -29.735 -19.481 1.00 97.81 190 ASN A N 1
ATOM 1550 C CA . ASN A 1 190 ? 5.863 -30.681 -19.649 1.00 97.81 190 ASN A CA 1
ATOM 1551 C C . ASN A 1 190 ? 7.061 -30.079 -20.394 1.00 97.81 190 ASN A C 1
ATOM 1553 O O . ASN A 1 190 ? 6.930 -29.235 -21.280 1.00 97.81 190 ASN A O 1
ATOM 1557 N N . GLN A 1 191 ? 8.258 -30.572 -20.073 1.00 95.06 191 GLN A N 1
ATOM 1558 C CA . GLN A 1 191 ? 9.457 -30.340 -20.868 1.00 95.06 191 GLN A CA 1
ATOM 1559 C C . GLN A 1 191 ? 9.229 -30.807 -22.314 1.00 95.06 191 GLN A C 1
ATOM 1561 O O . GLN A 1 191 ? 8.757 -31.919 -22.550 1.00 95.06 191 GLN A O 1
ATOM 1566 N N . GLY A 1 192 ? 9.623 -29.969 -23.274 1.00 91.50 192 GLY A N 1
ATOM 1567 C CA . GLY A 1 192 ? 9.458 -30.206 -24.709 1.00 91.50 192 GLY A CA 1
ATOM 1568 C C . GLY A 1 192 ? 8.160 -29.656 -25.307 1.00 91.50 192 GLY A C 1
ATOM 1569 O O . GLY A 1 192 ? 8.067 -29.583 -26.528 1.00 91.50 192 GLY A O 1
ATOM 1570 N N . GLU A 1 193 ? 7.192 -29.228 -24.492 1.00 95.62 193 GLU A N 1
ATOM 1571 C CA . GLU A 1 193 ? 5.977 -28.564 -24.987 1.00 95.62 193 GLU A CA 1
ATOM 1572 C C . GLU A 1 193 ? 6.266 -27.146 -25.494 1.00 95.62 193 GLU A C 1
ATOM 1574 O O . GLU A 1 193 ? 7.286 -26.541 -25.155 1.00 95.62 193 GLU A O 1
ATOM 1579 N N . GLU A 1 194 ? 5.356 -26.587 -26.292 1.00 94.69 194 GLU A N 1
ATOM 1580 C CA . GLU A 1 194 ? 5.444 -25.188 -26.703 1.00 94.69 194 GLU A CA 1
ATOM 1581 C C . GLU A 1 194 ? 5.299 -24.245 -25.493 1.00 94.69 194 GLU A C 1
ATOM 1583 O O . GLU A 1 194 ? 4.486 -24.449 -24.587 1.00 94.69 194 GLU A O 1
ATOM 1588 N N . GLY A 1 195 ? 6.098 -23.178 -25.468 1.00 91.50 195 GLY A N 1
ATOM 1589 C CA . GLY A 1 195 ? 5.951 -22.118 -24.480 1.00 91.50 195 GLY A CA 1
ATOM 1590 C C . GLY A 1 195 ? 4.722 -21.254 -24.740 1.00 91.50 195 GLY A C 1
ATOM 1591 O O . GLY A 1 195 ? 4.796 -20.358 -25.569 1.00 91.50 195 GLY A O 1
ATOM 1592 N N . THR A 1 196 ? 3.630 -21.474 -24.006 1.00 95.00 196 THR A N 1
ATOM 1593 C CA . THR A 1 196 ? 2.366 -20.726 -24.176 1.00 95.00 196 THR A CA 1
ATOM 1594 C C . THR A 1 196 ? 2.150 -19.588 -23.181 1.00 95.00 196 THR A C 1
ATOM 1596 O O . THR A 1 196 ? 1.494 -18.610 -23.522 1.00 95.00 196 THR A O 1
ATOM 1599 N N . SER A 1 197 ? 2.713 -19.681 -21.974 1.00 96.31 197 SER A N 1
ATOM 1600 C CA . SER A 1 197 ? 2.477 -18.686 -20.915 1.00 96.31 197 SER A CA 1
ATOM 1601 C C . SER A 1 197 ? 3.678 -18.473 -19.982 1.00 96.31 197 SER A C 1
ATOM 1603 O O . SER A 1 197 ? 4.554 -19.338 -19.847 1.00 96.31 197 SER A O 1
ATOM 1605 N N . TRP A 1 198 ? 3.704 -17.319 -19.321 1.00 96.25 198 TRP A N 1
ATOM 1606 C CA . TRP A 1 198 ? 4.589 -16.968 -18.207 1.00 96.25 198 TRP A CA 1
ATOM 1607 C C . TRP A 1 198 ? 3.778 -16.959 -16.911 1.00 96.25 198 TRP A C 1
ATOM 1609 O O . TRP A 1 198 ? 2.637 -16.499 -16.917 1.00 96.25 198 TRP A O 1
ATOM 1619 N N . TYR A 1 199 ? 4.353 -17.479 -15.825 1.00 96.94 199 TYR A N 1
ATOM 1620 C CA . TYR A 1 199 ? 3.664 -17.676 -14.551 1.00 96.94 199 TYR A CA 1
ATOM 1621 C C . TYR A 1 199 ? 4.417 -17.014 -13.400 1.00 96.94 199 TYR A C 1
ATOM 1623 O O . TYR A 1 199 ? 5.645 -17.052 -13.358 1.00 96.94 199 TYR A O 1
ATOM 1631 N N . ILE A 1 200 ? 3.667 -16.483 -12.437 1.00 96.56 200 ILE A N 1
ATOM 1632 C CA . ILE A 1 200 ? 4.155 -15.961 -11.156 1.00 96.56 200 ILE A CA 1
ATOM 1633 C C . ILE A 1 200 ? 3.392 -16.674 -10.046 1.00 96.56 200 ILE A C 1
ATOM 1635 O O . ILE A 1 200 ? 2.165 -16.757 -10.100 1.00 96.56 200 ILE A O 1
ATOM 1639 N N . ILE A 1 201 ? 4.099 -17.178 -9.040 1.00 95.31 201 ILE A N 1
ATOM 1640 C CA . ILE A 1 201 ? 3.497 -17.910 -7.924 1.00 95.31 201 ILE A CA 1
ATOM 1641 C C . ILE A 1 201 ? 2.952 -16.906 -6.907 1.00 95.31 201 ILE A C 1
ATOM 1643 O O . ILE A 1 201 ? 3.719 -16.181 -6.279 1.00 95.31 201 ILE A O 1
ATOM 1647 N N . GLN A 1 202 ? 1.630 -16.874 -6.731 1.00 92.44 202 GLN A N 1
ATOM 1648 C CA . GLN A 1 202 ? 0.971 -16.095 -5.675 1.00 92.44 202 GLN A CA 1
ATOM 1649 C C . GLN A 1 202 ? 0.799 -16.875 -4.380 1.00 92.44 202 GLN A C 1
ATOM 1651 O O . GLN A 1 202 ? 0.772 -16.278 -3.314 1.00 92.44 202 GLN A O 1
ATOM 1656 N N . LYS A 1 203 ? 0.632 -18.195 -4.465 1.00 92.44 203 LYS A N 1
ATOM 1657 C CA . LYS A 1 203 ? 0.492 -19.060 -3.295 1.00 92.44 203 LYS A CA 1
ATOM 1658 C C . LYS A 1 203 ? 0.983 -20.453 -3.627 1.00 92.44 203 LYS A C 1
ATOM 1660 O O . LYS A 1 203 ? 0.668 -20.982 -4.695 1.00 92.44 203 LYS A O 1
ATOM 1665 N N . GLY A 1 204 ? 1.679 -21.053 -2.675 1.00 94.44 204 GLY A N 1
ATOM 1666 C CA . GLY A 1 204 ? 2.172 -22.417 -2.761 1.00 94.44 204 GLY A CA 1
ATOM 1667 C C . GLY A 1 204 ? 3.572 -22.509 -3.366 1.00 94.44 204 GLY A C 1
ATOM 1668 O O . GLY A 1 204 ? 4.343 -21.547 -3.366 1.00 94.44 204 GLY A O 1
ATOM 1669 N N . SER A 1 205 ? 3.907 -23.688 -3.881 1.00 97.44 205 SER A N 1
ATOM 1670 C CA . SER A 1 205 ? 5.235 -23.998 -4.399 1.00 97.44 205 SER A CA 1
ATOM 1671 C C . SER A 1 205 ? 5.180 -25.050 -5.501 1.00 97.44 205 SER A C 1
ATOM 1673 O O . SER A 1 205 ? 4.259 -25.870 -5.588 1.00 97.44 205 SER A O 1
ATOM 1675 N N . VAL A 1 206 ? 6.190 -25.035 -6.369 1.00 98.12 206 VAL A N 1
ATOM 1676 C CA . VAL A 1 206 ? 6.308 -25.959 -7.503 1.00 98.12 206 VAL A CA 1
ATOM 1677 C C . VAL A 1 206 ? 7.722 -26.516 -7.608 1.00 98.12 206 VAL A C 1
ATOM 1679 O O . VAL A 1 206 ? 8.704 -25.846 -7.294 1.00 98.12 206 VAL A O 1
ATOM 1682 N N . ASN A 1 207 ? 7.832 -27.748 -8.086 1.00 97.94 207 ASN A N 1
ATOM 1683 C CA . ASN A 1 207 ? 9.096 -28.372 -8.440 1.00 97.94 207 ASN A CA 1
ATOM 1684 C C . ASN A 1 207 ? 9.380 -28.150 -9.933 1.00 97.94 207 ASN A C 1
ATOM 1686 O O . ASN A 1 207 ? 8.516 -28.390 -10.781 1.00 97.94 207 ASN A O 1
ATOM 1690 N N . VAL A 1 208 ? 10.615 -27.764 -10.249 1.00 96.38 208 VAL A N 1
ATOM 1691 C CA . VAL A 1 208 ? 11.148 -27.727 -11.615 1.00 96.38 208 VAL A CA 1
ATOM 1692 C C . VAL A 1 208 ? 11.799 -29.074 -11.904 1.00 96.38 208 VAL A C 1
ATOM 1694 O O . VAL A 1 208 ? 12.732 -29.475 -11.207 1.00 96.38 208 VAL A O 1
ATOM 1697 N N . VAL A 1 209 ? 11.310 -29.789 -12.915 1.00 93.88 209 VAL A N 1
ATOM 1698 C CA . VAL A 1 209 ? 11.725 -31.165 -13.225 1.00 93.88 209 VAL A CA 1
ATOM 1699 C C . VAL A 1 209 ? 12.333 -31.232 -14.621 1.00 93.88 209 VAL A C 1
ATOM 1701 O O . VAL A 1 209 ? 11.737 -30.751 -15.578 1.00 93.88 209 VAL A O 1
ATOM 1704 N N . ILE A 1 210 ? 13.507 -31.849 -14.755 1.00 89.12 210 ILE A N 1
ATOM 1705 C CA . ILE A 1 210 ? 14.177 -32.046 -16.049 1.00 89.12 210 ILE A CA 1
ATOM 1706 C C . ILE A 1 210 ? 14.402 -33.542 -16.283 1.00 89.12 210 ILE A C 1
ATOM 1708 O O . ILE A 1 210 ? 14.917 -34.249 -15.409 1.00 89.12 210 ILE A O 1
ATOM 1712 N N . TYR A 1 211 ? 14.056 -34.031 -17.476 1.00 88.56 211 TYR A N 1
ATOM 1713 C CA . TYR A 1 211 ? 14.280 -35.420 -17.874 1.00 88.56 211 TYR A CA 1
ATOM 1714 C C . TYR A 1 211 ? 15.755 -35.810 -17.712 1.00 88.56 211 TYR A C 1
ATOM 1716 O O . TYR A 1 211 ? 16.665 -35.094 -18.127 1.00 88.56 211 TYR A O 1
ATOM 1724 N N . GLY A 1 212 ? 15.993 -36.945 -17.051 1.00 90.44 212 GLY A N 1
ATOM 1725 C CA . GLY A 1 212 ? 17.335 -37.438 -16.729 1.00 90.44 212 GLY A CA 1
ATOM 1726 C C . GLY A 1 212 ? 18.024 -36.754 -15.539 1.00 90.44 212 GLY A C 1
ATOM 1727 O O . GLY A 1 212 ? 19.054 -37.250 -15.096 1.00 90.44 212 GLY A O 1
ATOM 1728 N N . LYS A 1 213 ? 17.469 -35.662 -14.989 1.00 89.94 213 LYS A N 1
ATOM 1729 C CA . LYS A 1 213 ? 18.000 -34.977 -13.792 1.00 89.94 213 LYS A CA 1
ATOM 1730 C C . LYS A 1 213 ? 17.057 -35.012 -12.586 1.00 89.94 213 LYS A C 1
ATOM 1732 O O . LYS A 1 213 ? 17.511 -34.804 -11.467 1.00 89.94 213 LYS A O 1
ATOM 1737 N N . GLY A 1 214 ? 15.767 -35.286 -12.793 1.00 92.19 214 GLY A N 1
ATOM 1738 C CA . GLY A 1 214 ? 14.764 -35.249 -11.727 1.00 92.19 214 GLY A CA 1
ATOM 1739 C C . GLY A 1 214 ? 14.412 -33.813 -11.330 1.00 92.19 214 GLY A C 1
ATOM 1740 O O . GLY A 1 214 ? 14.409 -32.920 -12.178 1.00 92.19 214 GLY A O 1
ATOM 1741 N N . VAL A 1 215 ? 14.087 -33.593 -10.053 1.00 95.12 215 VAL A N 1
ATOM 1742 C CA . VAL A 1 215 ? 13.802 -32.254 -9.510 1.00 95.12 215 VAL A CA 1
ATOM 1743 C C . VAL A 1 215 ? 15.109 -31.466 -9.403 1.00 95.12 215 VAL A C 1
ATOM 1745 O O . VAL A 1 215 ? 16.002 -31.860 -8.658 1.00 95.12 215 VAL A O 1
ATOM 1748 N N . VAL A 1 216 ? 15.219 -30.355 -10.134 1.00 93.31 216 VAL A N 1
ATOM 1749 C CA . VAL A 1 216 ? 16.436 -29.524 -10.165 1.00 93.31 216 VAL A CA 1
ATOM 1750 C C . VAL A 1 216 ? 16.387 -28.349 -9.192 1.00 93.31 216 VAL A C 1
ATOM 1752 O O . VAL A 1 216 ? 17.421 -27.964 -8.653 1.00 93.31 216 VAL A O 1
ATOM 1755 N N . CYS A 1 217 ? 15.203 -27.790 -8.944 1.00 92.25 217 CYS A N 1
ATOM 1756 C CA . CYS A 1 217 ? 14.964 -26.792 -7.906 1.00 92.25 217 CYS A CA 1
ATOM 1757 C C . CYS A 1 217 ? 13.471 -26.713 -7.556 1.00 92.25 217 CYS A C 1
ATOM 1759 O O . CYS A 1 217 ? 12.621 -27.270 -8.258 1.00 92.25 217 CYS A O 1
ATOM 1761 N N . THR A 1 218 ? 13.168 -26.000 -6.473 1.00 96.38 218 THR A N 1
ATOM 1762 C CA . THR A 1 218 ? 11.806 -25.695 -6.026 1.00 96.38 218 THR A CA 1
ATOM 1763 C C . THR A 1 218 ? 11.623 -24.185 -6.021 1.00 96.38 218 THR A C 1
ATOM 1765 O O . THR A 1 218 ? 12.479 -23.473 -5.494 1.00 96.38 218 THR A O 1
ATOM 1768 N N . LEU A 1 219 ? 10.514 -23.719 -6.586 1.00 93.75 219 LEU A N 1
ATOM 1769 C CA . LEU A 1 219 ? 10.107 -22.316 -6.594 1.00 93.75 219 LEU A CA 1
ATOM 1770 C C . LEU A 1 219 ? 8.944 -22.117 -5.620 1.00 93.75 219 LEU A C 1
ATOM 1772 O O . LEU A 1 219 ? 8.113 -23.016 -5.457 1.00 93.75 219 LEU A O 1
ATOM 1776 N N . HIS A 1 220 ? 8.893 -20.954 -4.985 1.00 95.38 220 HIS A N 1
ATOM 1777 C CA . HIS A 1 220 ? 7.928 -20.611 -3.944 1.00 95.38 220 HIS A CA 1
ATOM 1778 C C . HIS A 1 220 ? 7.185 -19.317 -4.292 1.00 95.38 220 HIS A C 1
ATOM 1780 O O . HIS A 1 220 ? 7.437 -18.682 -5.315 1.00 95.38 220 HIS A O 1
ATOM 1786 N N . GLU A 1 221 ? 6.252 -18.924 -3.431 1.00 92.50 221 GLU A N 1
ATOM 1787 C CA . GLU A 1 221 ? 5.553 -17.645 -3.518 1.00 92.50 221 GLU A CA 1
ATOM 1788 C C . GLU A 1 221 ? 6.501 -16.464 -3.797 1.00 92.50 221 GLU A C 1
ATOM 1790 O O . GLU A 1 221 ? 7.530 -16.283 -3.141 1.00 92.50 221 GLU A O 1
ATOM 1795 N N . GLY A 1 222 ? 6.137 -15.653 -4.792 1.00 86.69 222 GLY A N 1
ATOM 1796 C CA . GLY A 1 222 ? 6.921 -14.514 -5.260 1.00 86.69 222 GLY A CA 1
ATOM 1797 C C . GLY A 1 222 ? 7.952 -14.836 -6.345 1.00 86.69 222 GLY A C 1
ATOM 1798 O O . GLY A 1 222 ? 8.473 -13.887 -6.935 1.00 86.69 222 GLY A O 1
ATOM 1799 N N . ASP A 1 223 ? 8.219 -16.113 -6.636 1.00 90.75 223 ASP A N 1
ATOM 1800 C CA . ASP A 1 223 ? 9.030 -16.537 -7.782 1.00 90.75 223 ASP A CA 1
ATOM 1801 C C . ASP A 1 223 ? 8.201 -16.571 -9.081 1.00 90.75 223 ASP A C 1
ATOM 1803 O O . ASP A 1 223 ? 6.970 -16.685 -9.071 1.00 90.75 223 ASP A O 1
ATOM 1807 N N . ASP A 1 224 ? 8.887 -16.509 -10.223 1.00 93.94 224 ASP A N 1
ATOM 1808 C CA . ASP A 1 224 ? 8.292 -16.611 -11.556 1.00 93.94 224 ASP A CA 1
ATOM 1809 C C . ASP A 1 224 ? 9.012 -17.642 -12.440 1.00 93.94 224 ASP A C 1
ATOM 1811 O O . ASP A 1 224 ? 10.180 -17.975 -12.227 1.00 93.94 224 ASP A O 1
ATOM 1815 N N . PHE A 1 225 ? 8.308 -18.192 -13.434 1.00 93.94 225 PHE A N 1
ATOM 1816 C CA . PHE A 1 225 ? 8.859 -19.207 -14.333 1.00 93.94 225 PHE A CA 1
ATOM 1817 C C . PHE A 1 225 ? 8.170 -19.253 -15.701 1.00 93.94 225 PHE A C 1
ATOM 1819 O O . PHE A 1 225 ? 7.077 -18.740 -15.923 1.00 93.94 225 PHE A O 1
ATOM 1826 N N . GLY A 1 226 ? 8.829 -19.905 -16.663 1.00 89.38 226 GLY A N 1
ATOM 1827 C CA . GLY A 1 226 ? 8.291 -20.111 -18.012 1.00 89.38 226 GLY A CA 1
ATOM 1828 C C . GLY A 1 226 ? 8.559 -18.970 -19.002 1.00 89.38 226 GLY A C 1
ATOM 1829 O O . GLY A 1 226 ? 8.285 -19.134 -20.188 1.00 89.38 226 GLY A O 1
ATOM 1830 N N . LYS A 1 227 ?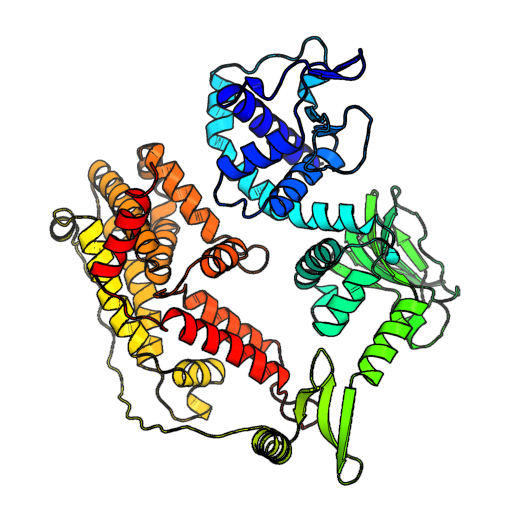 9.173 -17.861 -18.572 1.00 86.00 227 LYS A N 1
ATOM 1831 C CA . LYS A 1 227 ? 9.507 -16.713 -19.437 1.00 86.00 227 LYS A CA 1
ATOM 1832 C C . LYS A 1 227 ? 10.431 -17.073 -20.611 1.00 86.00 227 LYS A C 1
ATOM 1834 O O . LYS A 1 227 ? 10.236 -16.587 -21.718 1.00 86.00 227 LYS A O 1
ATOM 1839 N N . LEU A 1 228 ? 11.422 -17.942 -20.385 1.00 78.88 228 LEU A N 1
ATOM 1840 C CA . LEU A 1 228 ? 12.476 -18.254 -21.365 1.00 78.88 228 LEU A CA 1
ATOM 1841 C C . LEU A 1 228 ? 11.930 -18.809 -22.692 1.00 78.88 228 LEU A C 1
ATOM 1843 O O . LEU A 1 228 ? 12.402 -18.429 -23.758 1.00 78.88 228 LEU A O 1
ATOM 1847 N N . ALA A 1 229 ? 10.925 -19.683 -22.615 1.00 79.75 229 ALA A N 1
ATOM 1848 C CA . ALA A 1 229 ? 10.313 -20.302 -23.789 1.00 79.75 229 ALA A CA 1
ATOM 1849 C C . ALA A 1 229 ? 9.548 -19.282 -24.651 1.00 79.75 229 ALA A C 1
ATOM 1851 O O . ALA A 1 229 ? 9.517 -19.420 -25.868 1.00 79.75 229 ALA A O 1
ATOM 1852 N N . LEU A 1 230 ? 8.981 -18.239 -24.028 1.00 86.00 230 LEU A N 1
ATOM 1853 C CA . LEU A 1 230 ? 8.294 -17.162 -24.745 1.00 86.00 230 LEU A CA 1
ATOM 1854 C C . LEU A 1 230 ? 9.283 -16.264 -25.488 1.00 86.00 230 LEU A C 1
ATOM 1856 O O . LEU A 1 230 ? 9.053 -15.918 -26.638 1.00 86.00 230 LEU A O 1
ATOM 1860 N N . VAL A 1 231 ? 10.387 -15.903 -24.826 1.00 80.25 231 VAL A N 1
ATOM 1861 C CA . VAL A 1 231 ? 11.397 -14.981 -25.372 1.00 80.25 231 VAL A CA 1
ATOM 1862 C C . VAL A 1 231 ? 12.153 -15.602 -26.544 1.00 80.25 231 VAL A C 1
ATOM 1864 O O . VAL A 1 231 ? 12.402 -14.927 -27.537 1.00 80.25 231 VAL A O 1
ATOM 1867 N N . ASN A 1 232 ? 12.515 -16.880 -26.432 1.00 78.62 232 ASN A N 1
ATOM 1868 C CA . ASN A 1 232 ? 13.343 -17.558 -27.430 1.00 78.62 232 ASN A CA 1
ATOM 1869 C C . ASN A 1 232 ? 12.532 -18.292 -28.503 1.00 78.62 232 ASN A C 1
ATOM 1871 O O . ASN A 1 232 ? 13.137 -18.940 -29.352 1.00 78.62 232 ASN A O 1
ATOM 1875 N N . ASP A 1 233 ? 11.199 -18.251 -28.416 1.00 84.06 233 ASP A N 1
ATOM 1876 C CA . ASP A 1 233 ? 10.289 -19.065 -29.229 1.00 84.06 233 ASP A CA 1
ATOM 1877 C C . ASP A 1 233 ? 10.735 -20.539 -29.303 1.00 84.06 233 ASP A C 1
ATOM 1879 O O . ASP A 1 233 ? 10.907 -21.134 -30.364 1.00 84.06 233 ASP A O 1
ATOM 1883 N N . ALA A 1 234 ? 11.014 -21.108 -28.127 1.00 82.62 234 ALA A N 1
ATOM 1884 C CA . ALA A 1 234 ? 11.624 -22.425 -27.976 1.00 82.62 234 ALA A CA 1
ATOM 1885 C C . ALA A 1 234 ? 10.765 -23.343 -27.089 1.00 82.62 234 ALA A C 1
ATOM 1887 O O . ALA A 1 234 ? 10.021 -22.850 -26.233 1.00 82.62 234 ALA A O 1
ATOM 1888 N N . PRO A 1 235 ? 10.887 -24.678 -27.224 1.00 90.75 235 PRO A N 1
ATOM 1889 C CA . PRO A 1 235 ? 10.211 -25.617 -26.333 1.00 90.75 235 PRO A CA 1
ATOM 1890 C C . PRO A 1 235 ? 10.586 -25.430 -24.854 1.00 90.75 235 PRO A C 1
ATOM 1892 O O . PRO A 1 235 ? 11.677 -24.961 -24.514 1.00 90.75 235 PRO A O 1
ATOM 1895 N N . ARG A 1 236 ? 9.700 -25.850 -23.944 1.00 93.25 236 ARG A N 1
ATOM 1896 C CA . ARG A 1 236 ? 9.930 -25.826 -22.492 1.00 93.25 236 ARG A CA 1
ATOM 1897 C C . ARG A 1 236 ? 11.184 -26.622 -22.127 1.00 93.25 236 ARG A C 1
ATOM 1899 O O . ARG A 1 236 ? 11.276 -27.813 -22.407 1.00 93.25 236 ARG A O 1
ATOM 1906 N N . ALA A 1 237 ? 12.124 -25.982 -21.431 1.00 86.38 237 ALA A N 1
ATOM 1907 C CA . ALA A 1 237 ? 13.367 -26.617 -20.981 1.00 86.38 237 ALA A CA 1
ATOM 1908 C C . ALA A 1 237 ? 13.192 -27.550 -19.763 1.00 86.38 237 ALA A C 1
ATOM 1910 O O . ALA A 1 237 ? 14.088 -28.336 -19.463 1.00 86.38 237 ALA A O 1
ATOM 1911 N N . ALA A 1 238 ? 12.057 -27.461 -19.065 1.00 92.19 238 ALA A N 1
ATOM 1912 C CA . ALA A 1 238 ? 11.725 -28.238 -17.874 1.00 92.19 238 ALA A CA 1
ATOM 1913 C C . ALA A 1 238 ? 10.201 -28.410 -17.755 1.00 92.19 238 ALA A C 1
ATOM 1915 O O . ALA A 1 238 ? 9.454 -27.597 -18.300 1.00 92.19 238 ALA A O 1
ATOM 1916 N N . SER A 1 239 ? 9.759 -29.431 -17.022 1.00 97.12 239 SER A N 1
ATOM 1917 C CA . SER A 1 239 ? 8.376 -29.589 -16.561 1.00 97.12 239 SER A CA 1
ATOM 1918 C C . SER A 1 239 ? 8.171 -28.858 -15.234 1.00 97.12 239 SER A C 1
ATOM 1920 O O . SER A 1 239 ? 9.095 -28.769 -14.420 1.00 97.12 239 SER A O 1
ATOM 1922 N N . ILE A 1 240 ? 6.952 -28.384 -14.987 1.00 98.38 240 ILE A N 1
ATOM 1923 C CA . ILE A 1 240 ? 6.560 -27.769 -13.713 1.00 98.38 240 ILE A CA 1
ATOM 1924 C C . ILE A 1 240 ? 5.479 -28.617 -13.059 1.00 98.38 240 ILE A C 1
ATOM 1926 O O . ILE A 1 240 ? 4.454 -28.903 -13.675 1.00 98.38 240 ILE A O 1
ATOM 1930 N N . VAL A 1 241 ? 5.711 -29.009 -11.807 1.00 98.25 241 VAL A N 1
ATOM 1931 C CA . VAL A 1 241 ? 4.798 -29.866 -11.042 1.00 98.25 241 VAL A CA 1
ATOM 1932 C C . VAL A 1 241 ? 4.510 -29.226 -9.696 1.00 98.25 241 VAL A C 1
ATOM 1934 O O . VAL A 1 241 ? 5.437 -28.848 -8.981 1.00 98.25 241 VAL A O 1
ATOM 1937 N N . LEU A 1 242 ? 3.238 -29.126 -9.327 1.00 98.31 242 LEU A N 1
ATOM 1938 C CA . LEU A 1 242 ? 2.838 -28.575 -8.039 1.00 98.31 242 LEU A CA 1
ATOM 1939 C C . LEU A 1 242 ? 3.391 -29.413 -6.893 1.00 98.31 242 LEU A C 1
ATOM 1941 O O . LEU A 1 242 ? 3.291 -30.641 -6.893 1.00 98.31 242 LEU A O 1
ATOM 1945 N N . ARG A 1 243 ? 3.968 -28.736 -5.904 1.00 97.31 243 ARG A N 1
ATOM 1946 C CA . ARG A 1 243 ? 4.542 -29.377 -4.722 1.00 97.31 243 ARG A CA 1
ATOM 1947 C C . ARG A 1 243 ? 3.516 -29.542 -3.604 1.00 97.31 243 ARG A C 1
ATOM 1949 O O . ARG A 1 243 ? 3.633 -30.482 -2.824 1.00 97.31 243 ARG A O 1
ATOM 1956 N N . GLU A 1 244 ? 2.519 -28.666 -3.549 1.00 95.88 244 GLU A N 1
ATOM 1957 C CA . GLU A 1 244 ? 1.485 -28.654 -2.516 1.00 95.88 244 GLU A CA 1
ATOM 1958 C C . GLU A 1 244 ? 0.092 -28.350 -3.082 1.00 95.88 244 GLU A C 1
ATOM 1960 O O . GLU A 1 244 ? -0.065 -27.964 -4.244 1.00 95.88 244 GLU A O 1
ATOM 1965 N N . ASP A 1 245 ? -0.923 -28.584 -2.253 1.00 94.31 245 ASP A N 1
ATOM 1966 C CA . ASP A 1 245 ? -2.321 -28.324 -2.579 1.00 94.31 245 ASP A CA 1
ATOM 1967 C C . ASP A 1 245 ? -2.613 -26.814 -2.616 1.00 94.31 245 ASP A C 1
ATOM 1969 O O . ASP A 1 245 ? -1.972 -26.016 -1.933 1.00 94.31 245 ASP A O 1
ATOM 1973 N N . ASN A 1 246 ? -3.650 -26.428 -3.360 1.00 92.06 246 ASN A N 1
ATOM 1974 C CA . ASN A 1 246 ? -4.170 -25.057 -3.436 1.00 92.06 246 ASN A CA 1
ATOM 1975 C C . ASN A 1 246 ? -3.133 -23.997 -3.854 1.00 92.06 246 ASN A C 1
ATOM 1977 O O . ASN A 1 246 ? -3.046 -22.929 -3.241 1.00 92.06 246 ASN A O 1
ATOM 1981 N N . CYS A 1 247 ? -2.379 -24.269 -4.921 1.00 96.06 247 CYS A N 1
ATOM 1982 C CA . CYS A 1 247 ? -1.471 -23.284 -5.504 1.00 96.06 247 CYS A CA 1
ATOM 1983 C C . CYS A 1 247 ? -2.236 -22.239 -6.332 1.00 96.06 247 CYS A C 1
ATOM 1985 O O . CYS A 1 247 ? -3.249 -22.548 -6.976 1.00 96.06 247 CYS A O 1
ATOM 1987 N N . HIS A 1 248 ? -1.750 -20.999 -6.324 1.00 95.75 248 HIS A N 1
ATOM 1988 C CA . HIS A 1 248 ? -2.314 -19.875 -7.074 1.00 95.75 248 HIS A CA 1
ATOM 1989 C C . HIS A 1 248 ? -1.232 -19.216 -7.918 1.00 95.75 248 HIS A C 1
ATOM 1991 O O . HIS A 1 248 ? -0.117 -18.987 -7.443 1.00 95.75 248 HIS A O 1
ATOM 1997 N N . PHE A 1 249 ? -1.580 -18.886 -9.155 1.00 97.25 249 PHE A N 1
ATOM 1998 C CA . PHE A 1 249 ? -0.670 -18.320 -10.133 1.00 97.25 249 PHE A CA 1
ATOM 1999 C C . PHE A 1 249 ? -1.295 -17.104 -10.807 1.00 97.25 249 PHE A C 1
ATOM 2001 O O . PHE A 1 249 ? -2.486 -17.090 -11.121 1.00 97.25 249 PHE A O 1
ATOM 2008 N N . LEU A 1 250 ? -0.459 -16.110 -11.090 1.00 97.38 250 LEU A N 1
ATOM 2009 C CA . LEU A 1 250 ? -0.744 -15.138 -12.134 1.00 97.38 250 LEU A CA 1
ATOM 2010 C C . LEU A 1 250 ? -0.115 -15.617 -13.433 1.00 97.38 250 LEU A C 1
ATOM 2012 O O . LEU A 1 250 ? 1.062 -15.978 -13.450 1.00 97.38 250 LEU A O 1
ATOM 2016 N N . ARG A 1 251 ? -0.886 -15.590 -14.515 1.00 97.31 251 ARG A N 1
ATOM 2017 C CA . ARG A 1 251 ? -0.477 -16.057 -15.835 1.00 97.31 251 ARG A CA 1
ATOM 2018 C C . ARG A 1 251 ? -0.590 -14.942 -16.866 1.00 97.31 251 ARG A C 1
ATOM 2020 O O . ARG A 1 251 ? -1.571 -14.203 -16.883 1.00 97.31 251 ARG A O 1
ATOM 2027 N N . VAL A 1 252 ? 0.404 -14.845 -17.742 1.00 96.69 252 VAL A N 1
ATOM 2028 C CA . VAL A 1 252 ? 0.371 -14.007 -18.948 1.00 96.69 252 VAL A CA 1
ATOM 2029 C C . VAL A 1 252 ? 0.588 -14.908 -20.153 1.00 96.69 252 VAL A C 1
ATOM 2031 O O . VAL A 1 252 ? 1.595 -15.616 -20.219 1.00 96.69 252 VAL A O 1
ATOM 2034 N N . ASP A 1 253 ? -0.343 -14.886 -21.099 1.00 96.44 253 ASP A N 1
ATOM 2035 C CA . ASP A 1 253 ? -0.262 -15.708 -22.306 1.00 96.44 253 ASP A CA 1
ATOM 2036 C C . ASP A 1 253 ? 0.689 -15.089 -23.345 1.00 96.44 253 ASP A C 1
ATOM 2038 O O . ASP A 1 253 ? 0.940 -13.883 -23.347 1.00 96.44 253 ASP A O 1
ATOM 2042 N N . LYS A 1 254 ? 1.263 -15.923 -24.222 1.00 93.44 254 LYS A N 1
ATOM 2043 C CA . LYS A 1 254 ? 2.317 -15.555 -25.189 1.00 93.44 254 LYS A CA 1
ATOM 2044 C C . LYS A 1 254 ? 1.922 -14.376 -26.076 1.00 93.44 254 LYS A C 1
ATOM 2046 O O . LYS A 1 254 ? 2.749 -13.504 -26.340 1.00 93.44 254 LYS A O 1
ATOM 2051 N N . GLU A 1 255 ? 0.675 -14.346 -26.540 1.00 93.56 255 GLU A N 1
ATOM 2052 C CA . GLU A 1 255 ? 0.167 -13.275 -27.403 1.00 93.56 255 GLU A CA 1
ATOM 2053 C C . GLU A 1 255 ? 0.187 -11.922 -26.692 1.00 93.56 255 GLU A C 1
ATOM 2055 O O . GLU A 1 255 ? 0.714 -10.951 -27.241 1.00 93.56 255 GLU A O 1
ATOM 2060 N N . ASP A 1 256 ? -0.304 -11.884 -25.453 1.00 94.44 256 ASP A N 1
ATOM 2061 C CA . ASP A 1 256 ? -0.307 -10.690 -24.612 1.00 94.44 256 ASP A CA 1
ATOM 2062 C C . ASP A 1 256 ? 1.101 -10.295 -24.180 1.00 94.44 256 ASP A C 1
ATOM 2064 O O . ASP A 1 256 ? 1.461 -9.124 -24.269 1.00 94.44 256 ASP A O 1
ATOM 2068 N N . PHE A 1 257 ? 1.940 -11.261 -23.802 1.00 90.69 257 PHE A N 1
ATOM 2069 C CA . PHE A 1 257 ? 3.347 -11.021 -23.483 1.00 90.69 257 PHE A CA 1
ATOM 2070 C C . PHE A 1 257 ? 4.068 -10.321 -24.644 1.00 90.69 257 PHE A C 1
ATOM 2072 O O . PHE A 1 257 ? 4.705 -9.282 -24.461 1.00 90.69 257 PHE A O 1
ATOM 2079 N N . ASN A 1 258 ? 3.913 -10.847 -25.861 1.00 87.56 258 ASN A N 1
ATOM 2080 C CA . ASN A 1 258 ? 4.517 -10.269 -27.056 1.00 87.56 258 ASN A CA 1
ATOM 2081 C C . ASN A 1 258 ? 3.879 -8.929 -27.443 1.00 87.56 258 ASN A C 1
ATOM 2083 O O . ASN A 1 258 ? 4.584 -8.033 -27.905 1.00 87.56 258 ASN A O 1
ATOM 2087 N N . ARG A 1 259 ? 2.560 -8.772 -27.264 1.00 91.25 259 ARG A N 1
ATOM 2088 C CA . ARG A 1 259 ? 1.850 -7.507 -27.500 1.00 91.25 259 ARG A CA 1
ATOM 2089 C C . ARG A 1 259 ? 2.382 -6.404 -26.599 1.00 91.25 259 ARG A C 1
ATOM 2091 O O . ARG A 1 259 ? 2.776 -5.373 -27.122 1.00 91.25 259 ARG A O 1
ATOM 2098 N N . ILE A 1 260 ? 2.504 -6.654 -25.298 1.00 88.62 260 ILE A N 1
ATOM 2099 C CA . ILE A 1 260 ? 3.032 -5.676 -24.341 1.00 88.62 260 ILE A CA 1
ATOM 2100 C C . ILE A 1 260 ? 4.455 -5.259 -24.718 1.00 88.62 260 ILE A C 1
ATOM 2102 O O . ILE A 1 260 ? 4.765 -4.071 -24.711 1.00 88.62 260 ILE A O 1
ATOM 2106 N N . LEU A 1 261 ? 5.323 -6.204 -25.098 1.00 79.12 261 LEU A N 1
ATOM 2107 C CA . LEU A 1 261 ? 6.679 -5.871 -25.547 1.00 79.12 261 LEU A CA 1
ATOM 2108 C C . LEU A 1 261 ? 6.680 -5.002 -26.814 1.00 79.12 261 LEU A C 1
ATOM 2110 O O . LEU A 1 261 ? 7.430 -4.028 -26.884 1.00 79.12 261 LEU A O 1
ATOM 2114 N N . ARG A 1 262 ? 5.826 -5.320 -27.796 1.00 80.81 262 ARG A N 1
ATOM 2115 C CA . ARG A 1 262 ? 5.677 -4.512 -29.016 1.00 80.81 262 ARG A CA 1
ATOM 2116 C C . ARG A 1 262 ? 5.115 -3.127 -28.724 1.00 80.81 262 ARG A C 1
ATOM 2118 O O . ARG A 1 262 ? 5.624 -2.160 -29.273 1.00 80.81 262 ARG A O 1
ATOM 2125 N N . ASP A 1 263 ? 4.105 -3.027 -27.869 1.00 80.00 263 ASP A N 1
ATOM 2126 C CA . ASP A 1 263 ? 3.450 -1.763 -27.532 1.00 80.00 263 ASP A CA 1
ATOM 2127 C C . ASP A 1 263 ? 4.394 -0.853 -26.742 1.00 80.00 263 ASP A C 1
ATOM 2129 O O . ASP A 1 263 ? 4.411 0.359 -26.958 1.00 80.00 263 ASP A O 1
ATOM 2133 N N . VAL A 1 264 ? 5.238 -1.418 -25.874 1.00 75.94 264 VAL A N 1
ATOM 2134 C CA . VAL A 1 264 ? 6.305 -0.664 -25.205 1.00 75.94 264 VAL A CA 1
ATOM 2135 C C . VAL A 1 264 ? 7.291 -0.101 -26.227 1.00 75.94 264 VAL A C 1
ATOM 2137 O O . VAL A 1 264 ? 7.565 1.095 -26.171 1.00 75.94 264 VAL A O 1
ATOM 2140 N N . GLU A 1 265 ? 7.777 -0.910 -27.175 1.00 71.88 265 GLU A N 1
ATOM 2141 C CA . GLU A 1 265 ? 8.726 -0.445 -28.197 1.00 71.88 265 GLU A CA 1
ATOM 2142 C C . GLU A 1 265 ? 8.082 0.565 -29.162 1.00 71.88 265 GLU A C 1
ATOM 2144 O O . GLU A 1 265 ? 8.678 1.593 -29.464 1.00 71.88 265 GLU A O 1
ATOM 2149 N N . ALA A 1 266 ? 6.834 0.342 -29.585 1.00 71.62 266 ALA A N 1
ATOM 2150 C CA . ALA A 1 266 ? 6.090 1.250 -30.462 1.00 71.62 266 ALA A CA 1
ATOM 2151 C C . ALA A 1 266 ? 5.807 2.613 -29.809 1.00 71.62 266 ALA A C 1
ATOM 2153 O O . ALA A 1 266 ? 5.716 3.632 -30.495 1.00 71.62 266 ALA A O 1
ATOM 2154 N N . ASN A 1 267 ? 5.677 2.642 -28.480 1.00 77.81 267 ASN A N 1
ATOM 2155 C CA . ASN A 1 267 ? 5.517 3.870 -27.708 1.00 77.81 267 ASN A CA 1
ATOM 2156 C C . ASN A 1 267 ? 6.855 4.496 -27.288 1.00 77.81 267 ASN A C 1
ATOM 2158 O O . ASN A 1 267 ? 6.851 5.554 -26.650 1.00 77.81 267 ASN A O 1
ATOM 2162 N N . THR A 1 268 ? 7.989 3.894 -27.643 1.00 81.50 268 THR A N 1
ATOM 2163 C CA . THR A 1 268 ? 9.323 4.414 -27.353 1.00 81.50 268 THR A CA 1
ATOM 2164 C C . THR A 1 268 ? 9.933 5.051 -28.601 1.00 81.50 268 THR A C 1
ATOM 2166 O O . THR A 1 268 ? 10.000 4.460 -29.670 1.00 81.50 268 THR A O 1
ATOM 2169 N N . VAL A 1 269 ? 10.415 6.285 -28.463 1.00 84.44 269 VAL A N 1
ATOM 2170 C CA . VAL A 1 269 ? 11.153 7.000 -29.511 1.00 84.44 269 VAL A CA 1
ATOM 2171 C C . VAL A 1 269 ? 12.599 7.136 -29.066 1.00 84.44 269 VAL A C 1
ATOM 2173 O O . VAL A 1 269 ? 12.869 7.676 -27.995 1.00 84.44 269 VAL A O 1
ATOM 2176 N N . ARG A 1 270 ? 13.528 6.656 -29.893 1.00 86.88 270 ARG A N 1
ATOM 2177 C CA . ARG A 1 270 ? 14.974 6.749 -29.662 1.00 86.88 270 ARG A CA 1
ATOM 2178 C C . ARG A 1 270 ? 15.572 7.702 -30.688 1.00 86.88 270 ARG A C 1
ATOM 2180 O O . ARG A 1 270 ? 15.572 7.403 -31.880 1.00 86.88 270 ARG A O 1
ATOM 2187 N N . LEU A 1 271 ? 16.053 8.854 -30.235 1.00 83.81 271 LEU A N 1
ATOM 2188 C CA . LEU A 1 271 ? 16.870 9.740 -31.058 1.00 83.81 271 LEU A CA 1
ATOM 2189 C C . LEU A 1 271 ? 18.302 9.218 -31.040 1.00 83.81 271 LEU A C 1
ATOM 2191 O O . LEU A 1 271 ? 18.842 8.953 -29.963 1.00 83.81 271 LEU A O 1
ATOM 2195 N N . LYS A 1 272 ? 18.901 9.085 -32.224 1.00 84.25 272 LYS A N 1
ATOM 2196 C CA . LYS A 1 272 ? 20.267 8.595 -32.398 1.00 84.25 272 LYS A CA 1
ATOM 2197 C C . LYS A 1 272 ? 21.167 9.654 -33.013 1.00 84.25 272 LYS A C 1
ATOM 2199 O O . LYS A 1 272 ? 20.769 10.319 -33.965 1.00 84.25 272 LYS A O 1
ATOM 2204 N N . GLU A 1 273 ? 22.397 9.737 -32.523 1.00 83.50 273 GLU A N 1
ATOM 2205 C CA . GLU A 1 273 ? 23.496 10.457 -33.168 1.00 83.50 273 GLU A CA 1
ATOM 2206 C C . GLU A 1 273 ? 24.679 9.502 -33.301 1.00 83.50 273 GLU A C 1
ATOM 2208 O O . GLU A 1 273 ? 25.030 8.808 -32.350 1.00 83.50 273 GLU A O 1
ATOM 2213 N N . HIS A 1 274 ? 25.281 9.437 -34.492 1.00 87.56 274 HIS A N 1
ATOM 2214 C CA . HIS A 1 274 ? 26.373 8.498 -34.788 1.00 87.56 274 HIS A CA 1
ATOM 2215 C C . HIS A 1 274 ? 26.027 7.036 -34.423 1.00 87.56 274 HIS A C 1
ATOM 2217 O O . HIS A 1 274 ? 26.831 6.330 -33.818 1.00 87.56 274 HIS A O 1
ATOM 2223 N N . ASP A 1 275 ? 24.802 6.609 -34.754 1.00 82.12 275 ASP A N 1
ATOM 2224 C CA . ASP A 1 275 ? 24.225 5.287 -34.449 1.00 82.12 275 ASP A CA 1
ATOM 2225 C C . ASP A 1 275 ? 24.103 4.920 -32.958 1.00 82.12 275 ASP A C 1
ATOM 2227 O O . ASP A 1 275 ? 23.706 3.799 -32.630 1.00 82.12 275 ASP A O 1
ATOM 2231 N N . GLN A 1 276 ? 24.350 5.864 -32.047 1.00 83.25 276 GLN A N 1
ATOM 2232 C CA . GLN A 1 276 ? 24.142 5.690 -30.610 1.00 83.25 276 GLN A CA 1
ATOM 2233 C C . GLN A 1 276 ? 22.878 6.407 -30.147 1.00 83.25 276 GLN A C 1
ATOM 2235 O O . GLN A 1 276 ? 22.602 7.525 -30.579 1.00 83.25 276 GLN A O 1
ATOM 2240 N N . ASP A 1 277 ? 22.116 5.773 -29.255 1.00 86.06 277 ASP A N 1
ATOM 2241 C CA . ASP A 1 277 ? 20.971 6.412 -28.604 1.00 86.06 277 ASP A CA 1
ATOM 2242 C C . ASP A 1 277 ? 21.469 7.608 -27.776 1.00 86.06 277 ASP A C 1
ATOM 2244 O O . ASP A 1 277 ? 22.356 7.456 -26.940 1.00 86.06 277 ASP A O 1
ATOM 2248 N N . VAL A 1 278 ? 20.889 8.792 -27.991 1.00 88.25 278 VAL A N 1
ATOM 2249 C CA . VAL A 1 278 ? 21.221 10.021 -27.243 1.00 88.25 278 VAL A CA 1
ATOM 2250 C C . VAL A 1 278 ? 20.040 10.589 -26.460 1.00 88.25 278 VAL A C 1
ATOM 2252 O O . VAL A 1 278 ? 20.239 11.329 -25.497 1.00 88.25 278 VAL A O 1
ATOM 2255 N N . LEU A 1 279 ? 18.807 10.228 -26.828 1.00 87.69 279 LEU A N 1
ATOM 2256 C CA . LEU A 1 279 ? 17.596 10.558 -26.079 1.00 87.69 279 LEU A CA 1
ATOM 2257 C C . LEU A 1 279 ? 16.542 9.474 -26.301 1.00 87.69 279 LEU A C 1
ATOM 2259 O O . LEU A 1 279 ? 16.218 9.132 -27.436 1.00 87.69 279 LEU A O 1
ATOM 2263 N N . VAL A 1 280 ? 15.974 8.965 -25.216 1.00 87.12 280 VAL A N 1
ATOM 2264 C CA . VAL A 1 280 ? 14.893 7.984 -25.229 1.00 87.12 280 VAL A CA 1
ATOM 2265 C C . VAL A 1 280 ? 13.657 8.634 -24.632 1.00 87.12 280 VAL A C 1
ATOM 2267 O O . VAL A 1 280 ? 13.659 9.063 -23.477 1.00 87.12 280 VAL A O 1
ATOM 2270 N N . LEU A 1 281 ? 12.587 8.700 -25.412 1.00 84.81 281 LEU A N 1
ATOM 2271 C CA . LEU A 1 281 ? 11.281 9.197 -25.003 1.00 84.81 281 LEU A CA 1
ATOM 2272 C C . LEU A 1 281 ? 10.298 8.030 -24.933 1.00 84.81 281 LEU A C 1
ATOM 2274 O O . LEU A 1 281 ? 10.346 7.132 -25.766 1.00 84.81 281 LEU A O 1
ATOM 2278 N N . GLN A 1 282 ? 9.364 8.066 -23.988 1.00 80.31 282 GLN A N 1
ATOM 2279 C CA . GLN A 1 282 ? 8.231 7.144 -23.962 1.00 80.31 282 GLN A CA 1
ATOM 2280 C C . GLN A 1 282 ? 6.917 7.919 -23.971 1.00 80.31 282 GLN A C 1
ATOM 2282 O O . GLN A 1 282 ? 6.740 8.889 -23.223 1.00 80.31 282 GLN A O 1
ATOM 2287 N N . LYS A 1 283 ? 6.003 7.493 -24.840 1.00 72.62 283 LYS A N 1
ATOM 2288 C CA . LYS A 1 283 ? 4.657 8.033 -24.989 1.00 72.62 283 LYS A CA 1
ATOM 2289 C C . LYS A 1 283 ? 3.714 7.346 -24.006 1.00 72.62 283 LYS A C 1
ATOM 2291 O O . LYS A 1 283 ? 3.578 6.131 -24.012 1.00 72.62 283 LYS A O 1
ATOM 2296 N N . SER A 1 284 ? 3.045 8.148 -23.183 1.00 61.84 284 SER A N 1
ATOM 2297 C CA . SER A 1 284 ? 1.862 7.724 -22.425 1.00 61.84 284 SER A CA 1
ATOM 2298 C C . SER A 1 284 ? 0.665 8.564 -22.886 1.00 61.84 284 SER A C 1
ATOM 2300 O O . SER A 1 284 ? -0.036 8.170 -23.809 1.00 61.84 284 SER A O 1
ATOM 2302 N N . LEU A 1 285 ? 0.508 9.786 -22.364 1.00 55.44 285 LEU A N 1
ATOM 2303 C CA . LEU A 1 285 ? -0.383 10.823 -22.927 1.00 55.44 285 LEU A CA 1
ATOM 2304 C C . LEU A 1 285 ? 0.388 11.869 -23.751 1.00 55.44 285 LEU A C 1
ATOM 2306 O O . LEU A 1 285 ? -0.120 12.442 -24.710 1.00 55.44 285 LEU A O 1
ATOM 2310 N N . ARG A 1 286 ? 1.648 12.090 -23.372 1.00 72.38 286 ARG A N 1
ATOM 2311 C CA . ARG A 1 286 ? 2.657 12.911 -24.048 1.00 72.38 286 ARG A CA 1
ATOM 2312 C C . ARG A 1 286 ? 3.984 12.161 -24.019 1.00 72.38 286 ARG A C 1
ATOM 2314 O O . ARG A 1 286 ? 4.144 11.249 -23.204 1.00 72.38 286 ARG A O 1
ATOM 2321 N N . TYR A 1 287 ? 4.920 12.541 -24.881 1.00 77.19 287 TYR A N 1
ATOM 2322 C CA . TYR A 1 287 ? 6.283 12.030 -24.792 1.00 77.19 287 TYR A CA 1
ATOM 2323 C C . TYR A 1 287 ? 6.942 12.530 -23.507 1.00 77.19 287 TYR A C 1
ATOM 2325 O O . TYR A 1 287 ? 6.836 13.703 -23.148 1.00 77.19 287 TYR A O 1
ATOM 2333 N N . THR A 1 288 ? 7.589 11.617 -22.793 1.00 83.06 288 THR A N 1
ATOM 2334 C CA . THR A 1 288 ? 8.347 11.912 -21.577 1.00 83.06 288 THR A CA 1
ATOM 2335 C C . THR A 1 288 ? 9.750 11.346 -21.703 1.00 83.06 288 THR A C 1
ATOM 2337 O O . THR A 1 288 ? 9.927 10.247 -22.220 1.00 83.06 288 THR A O 1
ATOM 2340 N N . VAL A 1 289 ? 10.751 12.093 -21.239 1.00 87.38 289 VAL A N 1
ATOM 2341 C CA . VAL A 1 289 ? 12.159 11.682 -21.316 1.00 87.38 289 VAL A CA 1
ATOM 2342 C C . VAL A 1 289 ? 12.434 10.529 -20.353 1.00 87.38 289 VAL A C 1
ATOM 2344 O O . VAL A 1 289 ? 12.295 10.700 -19.146 1.00 87.38 289 VAL A O 1
ATOM 2347 N N . MET A 1 290 ? 12.839 9.368 -20.855 1.00 87.69 290 MET A N 1
ATOM 2348 C CA . MET A 1 290 ? 13.218 8.206 -20.044 1.00 87.69 290 MET A CA 1
ATOM 2349 C C . MET A 1 290 ? 14.710 8.226 -19.719 1.00 87.69 290 MET A C 1
ATOM 2351 O O . MET A 1 290 ? 15.093 8.114 -18.554 1.00 87.69 290 MET A O 1
ATOM 2355 N N . SER A 1 291 ? 15.544 8.455 -20.731 1.00 90.25 291 SER A N 1
ATOM 2356 C CA . SER A 1 291 ? 16.985 8.643 -20.581 1.00 90.25 291 SER A CA 1
ATOM 2357 C C . SER A 1 291 ? 17.554 9.527 -21.688 1.00 90.25 291 SER A C 1
ATOM 2359 O O . SER A 1 291 ? 16.906 9.730 -22.711 1.00 90.25 291 SER A O 1
ATOM 2361 N N . GLY A 1 292 ? 18.749 10.081 -21.493 1.00 90.12 292 GLY A N 1
ATOM 2362 C CA . GLY A 1 292 ? 19.449 10.840 -22.533 1.00 90.12 292 GLY A CA 1
ATOM 2363 C C . GLY A 1 292 ? 20.795 11.395 -22.082 1.00 90.12 292 GLY A C 1
ATOM 2364 O O . GLY A 1 292 ? 21.140 11.313 -20.900 1.00 90.12 292 GLY A O 1
ATOM 2365 N N . SER A 1 293 ? 21.564 11.955 -23.013 1.00 89.06 293 SER A N 1
ATOM 2366 C CA . SER A 1 293 ? 22.754 12.733 -22.663 1.00 89.06 293 SER A CA 1
ATOM 2367 C C . SER A 1 293 ? 22.340 14.044 -21.979 1.00 89.06 293 SER A C 1
ATOM 2369 O O . SER A 1 293 ? 21.250 14.559 -22.258 1.00 89.06 293 SER A O 1
ATOM 2371 N N . PRO A 1 294 ? 23.161 14.605 -21.072 1.00 88.75 294 PRO A N 1
ATOM 2372 C CA . PRO A 1 294 ? 22.851 15.879 -20.423 1.00 88.75 294 PRO A CA 1
ATOM 2373 C C . PRO A 1 294 ? 22.481 16.987 -21.418 1.00 88.75 294 PRO A C 1
ATOM 2375 O O . PRO A 1 294 ? 21.508 17.708 -21.200 1.00 88.75 294 PRO A O 1
ATOM 2378 N N . GLU A 1 295 ? 23.213 17.074 -22.529 1.00 85.81 295 GLU A N 1
ATOM 2379 C CA . GLU A 1 295 ? 23.018 18.065 -23.586 1.00 85.81 295 GLU A CA 1
ATOM 2380 C C . GLU A 1 295 ? 21.663 17.880 -24.274 1.00 85.81 295 GLU A C 1
ATOM 2382 O O . GLU A 1 295 ? 20.913 18.845 -24.405 1.00 85.81 295 GLU A O 1
ATOM 2387 N N . LYS A 1 296 ? 21.301 16.643 -24.645 1.00 84.75 296 LYS A N 1
ATOM 2388 C CA . LYS A 1 296 ? 20.036 16.363 -25.343 1.00 84.75 296 LYS A CA 1
ATOM 2389 C C . LYS A 1 296 ? 18.816 16.482 -24.451 1.00 84.75 296 LYS A C 1
ATOM 2391 O O . LYS A 1 296 ? 17.756 16.896 -24.913 1.00 84.75 296 LYS A O 1
ATOM 2396 N N . ILE A 1 297 ? 18.955 16.154 -23.169 1.00 85.06 297 ILE A N 1
ATOM 2397 C CA . ILE A 1 297 ? 17.902 16.408 -22.186 1.00 85.06 297 ILE A CA 1
ATOM 2398 C C . ILE A 1 297 ? 17.678 17.917 -22.057 1.00 85.06 297 ILE A C 1
ATOM 2400 O O . ILE A 1 297 ? 16.531 18.358 -22.078 1.00 85.06 297 ILE A O 1
ATOM 2404 N N . LEU A 1 298 ? 18.749 18.708 -21.937 1.00 81.19 298 LEU A N 1
ATOM 2405 C CA . LEU A 1 298 ? 18.652 20.163 -21.835 1.00 81.19 298 LEU A CA 1
ATOM 2406 C C . LEU A 1 298 ? 18.036 20.781 -23.095 1.00 81.19 298 LEU A C 1
ATOM 2408 O O . LEU A 1 298 ? 17.114 21.578 -22.967 1.00 81.19 298 LEU A O 1
ATOM 2412 N N . GLU A 1 299 ? 18.502 20.391 -24.282 1.00 81.00 299 GLU A N 1
ATOM 2413 C CA . GLU A 1 299 ? 17.961 20.831 -25.575 1.00 81.00 299 GLU A CA 1
ATOM 2414 C C . GLU A 1 299 ? 16.453 20.559 -25.648 1.00 81.00 299 GLU A C 1
ATOM 2416 O O . 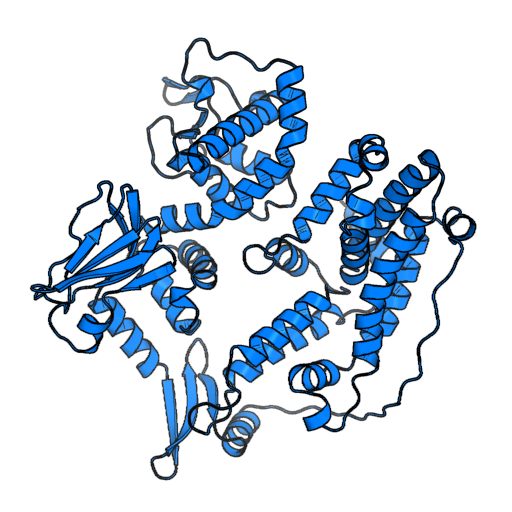GLU A 1 299 ? 15.667 21.492 -25.802 1.00 81.00 299 GLU A O 1
ATOM 2421 N N . HIS A 1 300 ? 16.031 19.318 -25.377 1.00 79.88 300 HIS A N 1
ATOM 2422 C CA . HIS A 1 300 ? 14.618 18.941 -25.377 1.00 79.88 300 HIS A CA 1
ATOM 2423 C C . HIS A 1 300 ? 13.781 19.730 -24.355 1.00 79.88 300 HIS A C 1
ATOM 2425 O O . HIS A 1 300 ? 12.642 20.113 -24.633 1.00 79.88 300 HIS A O 1
ATOM 2431 N N . LEU A 1 301 ? 14.317 19.981 -23.155 1.00 79.19 301 LEU A N 1
ATOM 2432 C CA . LEU A 1 301 ? 13.632 20.779 -22.134 1.00 79.19 301 LEU A CA 1
ATOM 2433 C C . LEU A 1 301 ? 13.527 22.254 -22.542 1.00 79.19 301 LEU A C 1
ATOM 2435 O O . LEU A 1 301 ? 12.478 22.852 -22.333 1.00 79.19 301 LEU A O 1
ATOM 2439 N N . LEU A 1 302 ? 14.567 22.836 -23.143 1.00 74.94 302 LEU A N 1
ATOM 2440 C CA . LEU A 1 302 ? 14.560 24.220 -23.628 1.00 74.94 302 LEU A CA 1
ATOM 2441 C C . LEU A 1 302 ? 13.582 24.411 -24.788 1.00 74.94 302 LEU A C 1
ATOM 2443 O O . LEU A 1 302 ? 12.840 25.389 -24.804 1.00 74.94 302 LEU A O 1
ATOM 2447 N N . GLU A 1 303 ? 13.521 23.452 -25.711 1.00 71.62 303 GLU A N 1
ATOM 2448 C CA . GLU A 1 303 ? 12.546 23.434 -26.807 1.00 71.62 303 GLU A CA 1
ATOM 2449 C C . GLU A 1 303 ? 11.096 23.362 -26.307 1.00 71.62 303 GLU A C 1
ATOM 2451 O O . GLU A 1 303 ? 10.171 23.803 -26.991 1.00 71.62 303 GLU A O 1
ATOM 2456 N N . THR A 1 304 ? 10.884 22.822 -25.102 1.00 65.56 304 THR A N 1
ATOM 2457 C CA . THR A 1 304 ? 9.555 22.605 -24.515 1.00 65.56 304 THR A CA 1
ATOM 2458 C C . THR A 1 304 ? 9.203 23.558 -23.363 1.00 65.56 304 THR A C 1
ATOM 2460 O O . THR A 1 304 ? 8.060 23.535 -22.895 1.00 65.56 304 THR A O 1
ATOM 2463 N N . MET A 1 305 ? 10.116 24.433 -22.917 1.00 50.88 305 MET A N 1
ATOM 2464 C CA . MET A 1 305 ? 9.909 25.341 -21.777 1.00 50.88 305 MET A CA 1
ATOM 2465 C C . MET A 1 305 ? 9.613 26.799 -22.176 1.00 50.88 305 MET A C 1
ATOM 2467 O O . MET A 1 305 ? 10.347 27.430 -22.929 1.00 50.88 305 MET A O 1
ATOM 2471 N N . ARG A 1 306 ? 8.567 27.373 -21.554 1.00 43.59 306 ARG A N 1
ATOM 2472 C CA . ARG A 1 306 ? 8.415 28.820 -21.297 1.00 43.59 306 ARG A CA 1
ATOM 2473 C C . ARG A 1 306 ? 9.010 29.122 -19.913 1.00 43.59 306 ARG A C 1
ATOM 2475 O O . ARG A 1 306 ? 8.727 28.389 -18.968 1.00 43.59 306 ARG A O 1
ATOM 2482 N N . LEU A 1 307 ? 9.860 30.144 -19.825 1.00 33.06 307 LEU A N 1
ATOM 2483 C CA . LEU A 1 307 ? 10.786 30.399 -18.711 1.00 33.06 307 LEU A CA 1
ATOM 2484 C C . LEU A 1 307 ? 10.206 31.340 -17.642 1.00 33.06 307 LEU A C 1
ATOM 2486 O O . LEU A 1 307 ? 9.584 32.325 -18.012 1.00 33.06 307 LEU A O 1
ATOM 2490 N N . ASP A 1 308 ? 10.502 31.062 -16.364 1.00 26.77 308 ASP A N 1
ATOM 2491 C CA . ASP A 1 308 ? 10.751 32.059 -15.301 1.00 26.77 308 ASP A CA 1
ATOM 2492 C C . ASP A 1 308 ? 11.437 31.386 -14.091 1.00 26.77 308 ASP A C 1
ATOM 2494 O O . ASP A 1 308 ? 10.865 30.475 -13.488 1.00 26.77 308 ASP A O 1
ATOM 2498 N N . ILE A 1 309 ? 12.663 31.808 -13.727 1.00 27.98 309 ILE A N 1
ATOM 2499 C CA . ILE A 1 309 ? 13.381 31.391 -12.497 1.00 27.98 309 ILE A CA 1
ATOM 2500 C C . ILE A 1 309 ? 14.342 32.502 -12.013 1.00 27.98 309 ILE A C 1
ATOM 2502 O O . ILE A 1 309 ? 15.110 33.040 -12.805 1.00 27.98 309 ILE A O 1
ATOM 2506 N N . HIS A 1 310 ? 14.396 32.738 -10.692 1.00 29.47 310 HIS A N 1
ATOM 2507 C CA . HIS A 1 310 ? 15.520 33.371 -9.974 1.00 29.47 310 HIS A CA 1
ATOM 2508 C C . HIS A 1 310 ? 15.887 32.574 -8.698 1.00 29.47 310 HIS A C 1
ATOM 2510 O O . HIS A 1 310 ? 15.005 31.997 -8.067 1.00 29.47 310 HIS A O 1
ATOM 2516 N N . PHE A 1 311 ? 17.176 32.559 -8.309 1.00 28.08 311 PHE A N 1
ATOM 2517 C CA . PHE A 1 311 ? 17.722 31.908 -7.095 1.00 28.08 311 PHE A CA 1
ATOM 2518 C C . PHE A 1 311 ? 18.908 32.684 -6.484 1.00 28.08 311 PHE A C 1
ATOM 2520 O O . PHE A 1 311 ? 19.699 33.276 -7.218 1.00 28.08 311 PHE A O 1
ATOM 2527 N N . SER A 1 312 ? 19.090 32.564 -5.159 1.00 29.53 312 SER A N 1
ATOM 2528 C CA . SER A 1 312 ? 20.328 32.875 -4.408 1.00 29.53 312 SER A CA 1
ATOM 2529 C C . SER A 1 312 ? 20.363 32.153 -3.037 1.00 29.53 312 SER A C 1
ATOM 2531 O O . SER A 1 312 ? 19.301 31.926 -2.465 1.00 29.53 312 SER A O 1
ATOM 2533 N N . ASP A 1 313 ? 21.560 31.818 -2.519 1.00 29.33 313 ASP A N 1
ATOM 2534 C CA . ASP A 1 313 ? 21.862 30.940 -1.349 1.00 29.33 313 ASP A CA 1
ATOM 2535 C C . ASP A 1 313 ? 22.946 31.555 -0.422 1.00 29.33 313 ASP A C 1
ATOM 2537 O O . ASP A 1 313 ? 23.858 32.209 -0.944 1.00 29.33 313 ASP A O 1
ATOM 2541 N N . PRO A 1 314 ? 22.900 31.346 0.917 1.00 32.03 314 PRO A N 1
ATOM 2542 C CA . PRO A 1 314 ? 24.133 31.038 1.671 1.00 32.03 314 PRO A CA 1
ATOM 2543 C C . PRO A 1 314 ? 23.985 30.029 2.851 1.00 32.03 314 PRO A C 1
ATOM 2545 O O . PRO A 1 314 ? 22.945 29.939 3.498 1.00 32.03 314 PRO A O 1
ATOM 2548 N N . GLY A 1 315 ? 25.081 29.316 3.187 1.00 33.81 315 GLY A N 1
ATOM 2549 C CA . GLY A 1 315 ? 25.139 28.215 4.183 1.00 33.81 315 GLY A CA 1
ATOM 2550 C C . GLY A 1 315 ? 25.825 28.502 5.538 1.00 33.81 315 GLY A C 1
ATOM 2551 O O . GLY A 1 315 ? 26.160 29.646 5.821 1.00 33.81 315 GLY A O 1
ATOM 2552 N N . THR A 1 316 ? 26.040 27.462 6.379 1.00 27.64 316 THR A N 1
ATOM 2553 C CA . THR A 1 316 ? 26.887 27.449 7.620 1.00 27.64 316 THR A CA 1
ATOM 2554 C C . THR A 1 316 ? 27.113 26.028 8.235 1.00 27.64 316 THR A C 1
ATOM 2556 O O . THR A 1 316 ? 26.473 25.066 7.806 1.00 27.64 316 THR A O 1
ATOM 2559 N N . ASN A 1 317 ? 28.060 25.914 9.200 1.00 29.42 317 ASN A N 1
ATOM 2560 C CA . ASN A 1 317 ? 28.712 24.712 9.809 1.00 29.42 317 ASN A CA 1
ATOM 2561 C C . ASN A 1 317 ? 28.187 24.295 11.228 1.00 29.42 317 ASN A C 1
ATOM 2563 O O . ASN A 1 317 ? 27.537 25.118 11.868 1.00 29.42 317 ASN A O 1
ATOM 2567 N N . PRO A 1 318 ? 28.530 23.093 11.779 1.00 38.06 318 PRO A N 1
ATOM 2568 C CA . PRO A 1 318 ? 28.000 22.562 13.058 1.00 38.06 318 PRO A CA 1
ATOM 2569 C C . PRO A 1 318 ? 28.988 22.533 14.262 1.00 38.06 318 PRO A C 1
ATOM 2571 O O . PRO A 1 318 ? 30.191 22.721 14.090 1.00 38.06 318 PRO A O 1
ATOM 2574 N N . LEU A 1 319 ? 28.475 22.226 15.475 1.00 32.19 319 LEU A N 1
ATOM 2575 C CA . LEU A 1 319 ? 29.225 21.956 16.729 1.00 32.19 319 LEU A CA 1
ATOM 2576 C C . LEU A 1 319 ? 28.638 20.785 17.574 1.00 32.19 319 LEU A C 1
ATOM 2578 O O . LEU A 1 319 ? 27.554 20.283 17.278 1.00 32.19 319 LEU A O 1
ATOM 2582 N N . ALA A 1 320 ? 29.412 20.365 18.592 1.00 34.84 320 ALA A N 1
ATOM 2583 C CA . ALA A 1 320 ? 29.540 19.030 19.214 1.00 34.84 320 ALA A CA 1
ATOM 2584 C C . ALA A 1 320 ? 28.580 18.633 20.375 1.00 34.84 320 ALA A C 1
ATOM 2586 O O . ALA A 1 320 ? 27.804 19.439 20.878 1.00 34.84 320 ALA A O 1
ATOM 2587 N N . GLU A 1 321 ? 28.664 17.351 20.773 1.00 36.00 321 GLU A N 1
ATOM 2588 C CA . GLU A 1 321 ? 27.830 16.594 21.732 1.00 36.00 321 GLU A CA 1
ATOM 2589 C C . GLU A 1 321 ? 28.029 16.947 23.226 1.00 36.00 321 GLU A C 1
ATOM 2591 O O . GLU A 1 321 ? 29.125 17.308 23.653 1.00 36.00 321 GLU A O 1
ATOM 2596 N N . GLN A 1 322 ? 26.965 16.775 24.029 1.00 43.78 322 GLN A N 1
ATOM 2597 C CA . GLN A 1 322 ? 26.946 16.860 25.500 1.00 43.78 322 GLN A CA 1
ATOM 2598 C C . GLN A 1 322 ? 26.065 15.738 26.085 1.00 43.78 322 GLN A C 1
ATOM 2600 O O . GLN A 1 322 ? 25.032 15.397 25.505 1.00 43.78 322 GLN A O 1
ATOM 2605 N N . GLU A 1 323 ? 26.472 15.177 27.228 1.00 53.00 323 GLU A N 1
ATOM 2606 C CA . GLU A 1 323 ? 25.715 14.171 27.986 1.00 53.00 323 GLU A CA 1
ATOM 2607 C C . GLU A 1 323 ? 24.346 14.716 28.446 1.00 53.00 323 GLU A C 1
ATOM 2609 O O . GLU A 1 323 ? 24.217 15.879 28.831 1.00 53.00 323 GLU A O 1
ATOM 2614 N N . GLY A 1 324 ? 23.310 13.874 28.347 1.00 52.62 324 GLY A N 1
ATOM 2615 C CA . GLY A 1 324 ? 21.905 14.237 28.569 1.00 52.62 324 GLY A CA 1
ATOM 2616 C C . GLY A 1 324 ? 21.503 14.466 30.039 1.00 52.62 324 GLY A C 1
ATOM 2617 O O . GLY A 1 324 ? 22.312 14.309 30.951 1.00 52.62 324 GLY A O 1
ATOM 2618 N N . PRO A 1 325 ? 20.234 14.837 30.297 1.00 58.88 325 PRO A N 1
ATOM 2619 C CA . PRO A 1 325 ? 19.759 15.210 31.632 1.00 58.88 325 PRO A CA 1
ATOM 2620 C C . PRO A 1 325 ? 19.644 14.013 32.595 1.00 58.88 325 PRO A C 1
ATOM 2622 O O . PRO A 1 325 ? 19.247 12.919 32.200 1.00 58.88 325 PRO A O 1
ATOM 2625 N N . SER A 1 326 ? 19.924 14.241 33.885 1.00 57.06 326 SER A N 1
ATOM 2626 C CA . SER A 1 326 ? 19.822 13.243 34.968 1.00 57.06 326 SER A CA 1
ATOM 2627 C C . SER A 1 326 ? 18.497 13.283 35.749 1.00 57.06 326 SER A C 1
ATOM 2629 O O . SER A 1 326 ? 18.231 12.397 36.561 1.00 57.06 326 SER A O 1
ATOM 2631 N N . THR A 1 327 ? 17.648 14.287 35.504 1.00 54.94 327 THR A N 1
ATOM 2632 C CA . THR A 1 327 ? 16.331 14.465 36.136 1.00 54.94 327 THR A CA 1
ATOM 2633 C C . THR A 1 327 ? 15.271 14.831 35.090 1.00 54.94 327 THR A C 1
ATOM 2635 O O . THR A 1 327 ? 15.561 15.513 34.110 1.00 54.94 327 THR A O 1
ATOM 2638 N N . GLY A 1 328 ? 14.039 14.338 35.268 1.00 56.09 328 GLY A N 1
ATOM 2639 C CA . GLY A 1 328 ? 12.923 14.610 34.351 1.00 56.09 328 GLY A CA 1
ATOM 2640 C C . GLY A 1 328 ? 12.337 16.013 34.535 1.00 56.09 328 GLY A C 1
ATOM 2641 O O . GLY A 1 328 ? 12.387 16.572 35.631 1.00 56.09 328 GLY A O 1
ATOM 2642 N N . SER A 1 329 ? 11.744 16.572 33.477 1.00 73.00 329 SER A N 1
ATOM 2643 C CA . SER A 1 329 ? 11.176 17.931 33.455 1.00 73.00 329 SER A CA 1
ATOM 2644 C C . SER A 1 329 ? 9.649 17.981 33.633 1.00 73.00 329 SER A C 1
ATOM 2646 O O . SER A 1 329 ? 9.041 19.048 33.506 1.00 73.00 329 SER A O 1
ATOM 2648 N N . MET A 1 330 ? 9.025 16.842 33.972 1.00 63.62 330 MET A N 1
ATOM 2649 C CA . MET A 1 330 ? 7.574 16.660 34.150 1.00 63.62 330 MET A CA 1
ATOM 2650 C C . MET A 1 330 ? 6.857 17.817 34.865 1.00 63.62 330 MET A C 1
ATOM 2652 O O . MET A 1 330 ? 5.806 18.253 34.397 1.00 63.62 330 MET A O 1
ATOM 2656 N N . SER A 1 331 ? 7.409 18.345 35.962 1.00 60.88 331 SER A N 1
ATOM 2657 C CA . SER A 1 331 ? 6.771 19.414 36.748 1.00 60.88 331 SER A CA 1
ATOM 2658 C C . SER A 1 331 ? 6.529 20.708 35.964 1.00 60.88 331 SER A C 1
ATOM 2660 O O . SER A 1 331 ? 5.640 21.473 36.326 1.00 60.88 331 SER A O 1
ATOM 2662 N N . SER A 1 332 ? 7.299 20.958 34.903 1.00 68.81 332 SER A N 1
ATOM 2663 C CA . SER A 1 332 ? 7.231 22.201 34.129 1.00 68.81 332 SER A CA 1
ATOM 2664 C C . SER A 1 332 ? 6.183 22.148 33.014 1.00 68.81 332 SER A C 1
ATOM 2666 O O . SER A 1 332 ? 5.470 23.126 32.807 1.00 68.81 332 SER A O 1
ATOM 2668 N N . PHE A 1 333 ? 6.037 21.016 32.313 1.00 76.06 333 PHE A N 1
ATOM 2669 C CA . PHE A 1 333 ? 5.098 20.903 31.182 1.00 76.06 333 PHE A CA 1
ATOM 2670 C C . PHE A 1 333 ? 3.769 20.215 31.533 1.00 76.06 333 PHE A C 1
ATOM 2672 O O . PHE A 1 333 ? 2.821 20.274 30.747 1.00 76.06 333 PHE A O 1
ATOM 2679 N N . GLU A 1 334 ? 3.650 19.584 32.707 1.00 73.19 334 GLU A N 1
ATOM 2680 C CA . GLU A 1 334 ? 2.372 19.048 33.201 1.00 73.19 334 GLU A CA 1
ATOM 2681 C C . GLU A 1 334 ? 1.301 20.148 33.324 1.00 73.19 334 GLU A C 1
ATOM 2683 O O . GLU A 1 334 ? 0.138 19.913 32.984 1.00 73.19 334 GLU A O 1
ATOM 2688 N N . LEU A 1 335 ? 1.714 21.354 33.737 1.00 77.12 335 LEU A N 1
ATOM 2689 C CA . LEU A 1 335 ? 0.857 22.530 33.933 1.00 77.12 335 LEU A CA 1
ATOM 2690 C C . LEU A 1 335 ? 0.410 23.199 32.623 1.00 77.12 335 LEU A C 1
ATOM 2692 O O . LEU A 1 335 ? -0.582 23.923 32.611 1.00 77.12 335 LEU A O 1
ATOM 2696 N N . MET A 1 336 ? 1.117 22.958 31.517 1.00 83.12 336 MET A N 1
ATOM 2697 C CA . MET A 1 336 ? 0.762 23.504 30.204 1.00 83.12 336 MET A CA 1
ATOM 2698 C C . MET A 1 336 ? -0.365 22.683 29.580 1.00 83.12 336 MET A C 1
ATOM 2700 O O . MET A 1 336 ? -0.427 21.467 29.774 1.00 83.12 336 MET A O 1
ATOM 2704 N N . SER A 1 337 ? -1.256 23.282 28.786 1.00 92.25 337 SER A N 1
ATOM 2705 C CA . SER A 1 337 ? -2.276 22.488 28.094 1.00 92.25 337 SER A CA 1
ATOM 2706 C C . SER A 1 337 ? -1.634 21.597 27.016 1.00 92.25 337 SER A C 1
ATOM 2708 O O . SER A 1 337 ? -0.574 21.898 26.469 1.00 92.25 337 SER A O 1
ATOM 2710 N N . SER A 1 338 ? -2.244 20.441 26.721 1.00 93.69 338 SER A N 1
ATOM 2711 C CA . SER A 1 338 ? -1.729 19.562 25.654 1.00 93.69 338 SER A CA 1
ATOM 2712 C C . SER A 1 338 ? -1.816 20.217 24.274 1.00 93.69 338 SER A C 1
ATOM 2714 O O . SER A 1 338 ? -0.988 19.914 23.421 1.00 93.69 338 SER A O 1
ATOM 2716 N N . LYS A 1 339 ? -2.799 21.105 24.075 1.00 93.25 339 LYS A N 1
ATOM 2717 C CA . LYS A 1 339 ? -2.988 21.857 22.835 1.00 93.25 339 LYS A CA 1
ATOM 2718 C C . LYS A 1 339 ? -1.895 22.910 22.663 1.00 93.25 339 LYS A C 1
ATOM 2720 O O . LYS A 1 339 ? -1.299 22.957 21.597 1.00 93.25 339 LYS A O 1
ATOM 2725 N N . ASP A 1 340 ? -1.575 23.671 23.711 1.00 91.50 340 ASP A N 1
ATOM 2726 C CA . ASP A 1 340 ? -0.543 24.719 23.642 1.00 91.50 340 ASP A CA 1
ATOM 2727 C C . ASP A 1 340 ? 0.840 24.118 23.390 1.00 91.50 340 ASP A C 1
ATOM 2729 O O . ASP A 1 340 ? 1.580 24.610 22.543 1.00 91.50 340 ASP A O 1
ATOM 2733 N N . LEU A 1 341 ? 1.167 23.004 24.061 1.00 92.44 341 LEU A N 1
ATOM 2734 C CA . LEU A 1 341 ? 2.401 22.261 23.792 1.00 92.44 341 LEU A CA 1
ATOM 2735 C C . LEU A 1 341 ? 2.470 21.807 22.330 1.00 92.44 341 LEU A C 1
ATOM 2737 O O . LEU A 1 341 ? 3.464 22.065 21.659 1.00 92.44 341 LEU A O 1
ATOM 2741 N N . ALA A 1 342 ? 1.411 21.171 21.820 1.00 95.62 342 ALA A N 1
ATOM 2742 C CA . ALA A 1 342 ? 1.363 20.711 20.434 1.00 95.62 342 ALA A CA 1
ATOM 2743 C C . ALA A 1 342 ? 1.431 21.869 19.423 1.00 95.62 342 ALA A C 1
ATOM 2745 O O . ALA A 1 342 ? 2.067 21.731 18.378 1.00 95.62 342 ALA A O 1
ATOM 2746 N N . PHE A 1 343 ? 0.809 23.008 19.732 1.00 93.75 343 PHE A N 1
ATOM 2747 C CA . PHE A 1 343 ? 0.824 24.198 18.888 1.00 93.75 343 PHE A CA 1
ATOM 2748 C C . PHE A 1 343 ? 2.228 24.805 18.819 1.00 93.75 343 PHE A C 1
ATOM 2750 O O . PHE A 1 343 ? 2.760 24.975 17.727 1.00 93.75 343 PHE A O 1
ATOM 2757 N N . GLN A 1 344 ? 2.876 25.022 19.968 1.00 92.62 344 GLN A N 1
ATOM 2758 C CA . GLN A 1 344 ? 4.247 25.540 20.031 1.00 92.62 344 GLN A CA 1
ATOM 2759 C C . GLN A 1 344 ? 5.254 24.582 19.380 1.00 92.62 344 GLN A C 1
ATOM 2761 O O . GLN A 1 344 ? 6.137 25.016 18.642 1.00 92.62 344 GLN A O 1
ATOM 2766 N N . MET A 1 345 ? 5.091 23.266 19.576 1.00 94.69 345 MET A N 1
ATOM 2767 C CA . MET A 1 345 ? 5.877 22.262 18.851 1.00 94.69 345 MET A CA 1
ATOM 2768 C C . MET A 1 345 ? 5.685 22.384 17.340 1.00 94.69 345 MET A C 1
ATOM 2770 O O . MET A 1 345 ? 6.662 22.329 16.605 1.00 94.69 345 MET A O 1
ATOM 2774 N N . THR A 1 346 ? 4.447 22.571 16.879 1.00 95.56 346 THR A N 1
ATOM 2775 C CA . THR A 1 346 ? 4.139 22.682 15.448 1.00 95.56 346 THR A CA 1
ATOM 2776 C C . THR A 1 346 ? 4.684 23.961 14.837 1.00 95.56 346 THR A C 1
ATOM 2778 O O . THR A 1 346 ? 5.236 23.903 13.745 1.00 95.56 346 THR A O 1
ATOM 2781 N N . GLN A 1 347 ? 4.610 25.085 15.546 1.00 91.38 347 GLN A N 1
ATOM 2782 C CA . GLN A 1 347 ? 5.207 26.339 15.099 1.00 91.38 347 GLN A CA 1
ATOM 2783 C C . GLN A 1 347 ? 6.730 26.203 14.947 1.00 91.38 347 GLN A C 1
ATOM 2785 O O . GLN A 1 347 ? 7.272 26.518 13.890 1.00 91.38 347 GLN A O 1
ATOM 2790 N N . TYR A 1 348 ? 7.407 25.643 15.953 1.00 92.12 348 TYR A N 1
ATOM 2791 C CA . TYR A 1 348 ? 8.851 25.413 15.897 1.00 92.12 348 TYR A CA 1
ATOM 2792 C C . TYR A 1 348 ? 9.254 24.411 14.803 1.00 92.12 348 TYR A C 1
ATOM 2794 O O . TYR A 1 348 ? 10.207 24.635 14.057 1.00 92.12 348 TYR A O 1
ATOM 2802 N N . ASP A 1 349 ? 8.507 23.313 14.660 1.00 93.50 349 ASP A N 1
ATOM 2803 C CA . ASP A 1 349 ? 8.746 22.342 13.593 1.00 93.50 349 ASP A CA 1
ATOM 2804 C C . ASP A 1 349 ? 8.513 22.967 12.206 1.00 93.50 349 ASP A C 1
ATOM 2806 O O . ASP A 1 349 ? 9.234 22.635 11.267 1.00 93.50 349 ASP A O 1
ATOM 2810 N N . TRP A 1 350 ? 7.544 23.882 12.066 1.00 92.69 350 TRP A N 1
ATOM 2811 C CA . TRP A 1 350 ? 7.272 24.597 10.817 1.00 92.69 350 TRP A CA 1
ATOM 2812 C C . TRP A 1 350 ? 8.410 25.543 10.432 1.00 92.69 350 TRP A C 1
ATOM 2814 O O . TRP A 1 350 ? 8.768 25.612 9.256 1.00 92.69 350 TRP A O 1
ATOM 2824 N N . GLU A 1 351 ? 9.011 26.240 11.400 1.00 88.81 351 GLU A N 1
ATOM 2825 C CA . GLU A 1 351 ? 10.201 27.074 11.184 1.00 88.81 351 GLU A CA 1
ATOM 2826 C C . GLU A 1 351 ? 11.372 26.228 10.670 1.00 88.81 351 GLU A C 1
ATOM 2828 O O . GLU A 1 351 ? 11.916 26.510 9.600 1.00 88.81 351 GLU A O 1
ATOM 2833 N N . LEU A 1 352 ? 11.694 25.129 11.365 1.00 78.62 352 LEU A N 1
ATOM 2834 C CA . LEU A 1 352 ? 12.752 24.202 10.948 1.00 78.62 352 LEU A CA 1
ATOM 2835 C C . LEU A 1 352 ? 12.484 23.615 9.558 1.00 78.62 352 LEU A C 1
ATOM 2837 O O . LEU A 1 352 ? 13.386 23.570 8.723 1.00 78.62 352 LEU A O 1
ATOM 2841 N N . PHE A 1 353 ? 11.246 23.190 9.293 1.00 91.88 353 PHE A N 1
ATOM 2842 C CA . PHE A 1 353 ? 10.843 22.626 8.008 1.00 91.88 353 PHE A CA 1
ATOM 2843 C C . PHE A 1 353 ? 10.919 23.650 6.868 1.00 91.88 353 PHE A C 1
ATOM 2845 O O . PHE A 1 353 ? 11.346 23.319 5.759 1.00 91.88 353 PHE A O 1
ATOM 2852 N N . SER A 1 354 ? 10.551 24.904 7.136 1.00 86.06 354 SER A N 1
ATOM 2853 C CA . SER A 1 354 ? 10.597 25.994 6.156 1.00 86.06 354 SER A CA 1
ATOM 2854 C C . SER A 1 354 ? 12.029 26.396 5.798 1.00 86.06 354 SER A C 1
ATOM 2856 O O . SER A 1 354 ? 12.276 26.785 4.658 1.00 86.06 354 SER A O 1
ATOM 2858 N N . CYS A 1 355 ? 12.981 26.242 6.725 1.00 85.31 355 CYS A N 1
ATOM 2859 C CA . CYS A 1 355 ? 14.405 26.458 6.459 1.00 85.31 355 CYS A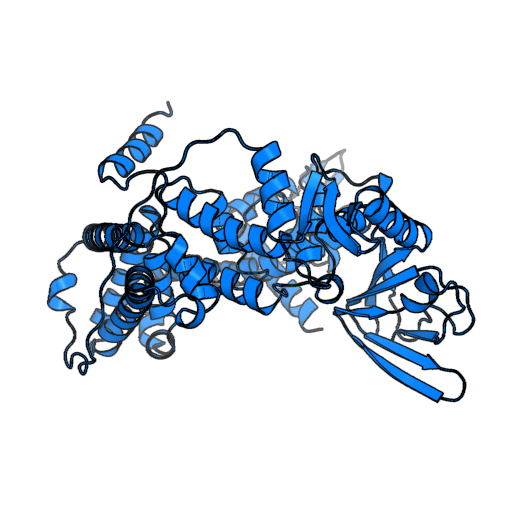 CA 1
ATOM 2860 C C . CYS A 1 355 ? 15.020 25.407 5.521 1.00 85.31 355 CYS A C 1
ATOM 2862 O O . CYS A 1 355 ? 16.058 25.677 4.922 1.00 85.31 355 CYS A O 1
ATOM 2864 N N . VAL A 1 356 ? 14.412 24.222 5.371 1.00 83.50 356 VAL A N 1
ATOM 2865 C CA . VAL A 1 356 ? 14.951 23.164 4.503 1.00 83.50 356 VAL A CA 1
ATOM 2866 C C . VAL A 1 356 ? 14.807 23.555 3.035 1.00 83.50 356 VAL A C 1
ATOM 2868 O O . VAL A 1 356 ? 13.705 23.573 2.476 1.00 83.50 356 VAL A O 1
ATOM 2871 N N . HIS A 1 357 ? 15.925 23.806 2.360 1.00 88.38 357 HIS A N 1
ATOM 2872 C CA . HIS A 1 357 ? 15.906 24.029 0.921 1.00 88.38 357 HIS A CA 1
ATOM 2873 C C . HIS A 1 357 ? 15.700 22.703 0.166 1.00 88.38 357 HIS A C 1
ATOM 2875 O O . HIS A 1 357 ? 16.208 21.654 0.554 1.00 88.38 357 HIS A O 1
ATOM 2881 N N . GLU A 1 358 ? 14.999 22.723 -0.972 1.00 87.19 358 GLU A N 1
ATOM 2882 C CA . GLU A 1 358 ? 14.705 21.500 -1.747 1.00 87.19 358 GLU A CA 1
ATOM 2883 C C . GLU A 1 358 ? 15.966 20.791 -2.248 1.00 87.19 358 GLU A C 1
ATOM 2885 O O . GLU A 1 358 ? 16.022 19.566 -2.327 1.00 87.19 358 GLU A O 1
ATOM 2890 N N . TYR A 1 359 ? 17.005 21.568 -2.547 1.00 86.75 359 TYR A N 1
ATOM 2891 C CA . TYR A 1 359 ? 18.317 21.047 -2.921 1.00 86.75 359 TYR A CA 1
ATOM 2892 C C . TYR A 1 359 ? 19.008 20.280 -1.789 1.00 86.75 359 TYR A C 1
ATOM 2894 O O . TYR A 1 359 ? 19.760 19.355 -2.084 1.00 86.75 359 TYR A O 1
ATOM 2902 N N . GLU A 1 360 ? 18.729 20.579 -0.515 1.00 86.62 360 GLU A N 1
ATOM 2903 C CA . GLU A 1 360 ? 19.297 19.808 0.600 1.00 86.62 360 GLU A CA 1
ATOM 2904 C C . GLU A 1 360 ? 18.831 18.351 0.556 1.00 86.62 360 GLU A C 1
ATOM 2906 O O . GLU A 1 360 ? 19.624 17.450 0.819 1.00 86.62 360 GLU A O 1
ATOM 2911 N N . LEU A 1 361 ? 17.586 18.102 0.128 1.00 90.06 361 LEU A N 1
ATOM 2912 C CA . LEU A 1 361 ? 17.063 16.749 -0.086 1.00 90.06 361 LEU A CA 1
ATOM 2913 C C . LEU A 1 361 ? 17.857 16.017 -1.178 1.00 90.06 361 LEU A C 1
ATOM 2915 O O . LEU A 1 361 ? 18.195 14.842 -1.024 1.00 90.06 361 LEU A O 1
ATOM 2919 N N . VAL A 1 362 ? 18.199 16.713 -2.269 1.00 90.00 362 VAL A N 1
ATOM 2920 C CA . VAL A 1 362 ? 19.011 16.158 -3.365 1.00 90.00 362 VAL A CA 1
ATOM 2921 C C . VAL A 1 362 ? 20.422 15.836 -2.877 1.00 90.00 362 VAL A C 1
ATOM 2923 O O . VAL A 1 362 ? 20.877 14.703 -3.032 1.00 90.00 362 VAL A O 1
ATOM 2926 N N . TYR A 1 363 ? 21.101 16.796 -2.244 1.00 88.62 363 TYR A N 1
ATOM 2927 C CA . TYR A 1 363 ? 22.473 16.622 -1.757 1.00 88.62 363 TYR A CA 1
ATOM 2928 C C . TYR A 1 363 ? 22.572 15.530 -0.693 1.00 88.62 363 TYR A C 1
ATOM 2930 O O . TYR A 1 363 ? 23.532 14.762 -0.683 1.00 88.62 363 TYR A O 1
ATOM 2938 N N . HIS A 1 364 ? 21.570 15.433 0.181 1.00 88.50 364 HIS A N 1
ATOM 2939 C CA . HIS A 1 364 ? 21.484 14.367 1.168 1.00 88.50 364 HIS A CA 1
ATOM 2940 C C . HIS A 1 364 ? 21.347 12.995 0.500 1.00 88.50 364 HIS A C 1
ATOM 2942 O O . HIS A 1 364 ? 22.054 12.063 0.869 1.00 88.50 364 HIS A O 1
ATOM 2948 N N . THR A 1 365 ? 20.486 12.881 -0.514 1.00 91.25 365 THR A N 1
ATOM 2949 C CA . THR A 1 365 ? 20.185 11.607 -1.186 1.00 91.25 365 THR A CA 1
ATOM 2950 C C . THR A 1 365 ? 21.340 11.098 -2.050 1.00 91.25 365 THR A C 1
ATOM 2952 O O . THR A 1 365 ? 21.635 9.910 -2.041 1.00 91.25 365 THR A O 1
ATOM 2955 N N . PHE A 1 366 ? 21.999 11.982 -2.803 1.00 89.19 366 PHE A N 1
ATOM 2956 C CA . PHE A 1 366 ? 23.083 11.613 -3.727 1.00 89.19 366 PHE A CA 1
ATOM 2957 C C . PHE A 1 366 ? 24.485 11.700 -3.097 1.00 89.19 366 PHE A C 1
ATOM 2959 O O . PHE A 1 366 ? 25.481 11.434 -3.767 1.00 89.19 366 PHE A O 1
ATOM 2966 N N . GLY A 1 367 ? 24.570 12.057 -1.814 1.00 81.00 367 GLY A N 1
ATOM 2967 C CA . GLY A 1 367 ? 25.817 12.145 -1.065 1.00 81.00 367 GLY A CA 1
ATOM 2968 C C . GLY A 1 367 ? 26.414 13.551 -1.056 1.00 81.00 367 GLY A C 1
ATOM 2969 O O . GLY A 1 367 ? 26.848 14.094 -2.070 1.00 81.00 367 GLY A O 1
ATOM 2970 N N . ARG A 1 368 ? 26.537 14.126 0.142 1.00 73.44 368 ARG A N 1
ATOM 2971 C CA . ARG A 1 368 ? 27.014 15.505 0.359 1.00 73.44 368 ARG A CA 1
ATOM 2972 C C . ARG A 1 368 ? 28.425 15.755 -0.161 1.00 73.44 368 ARG A C 1
ATOM 2974 O O . ARG A 1 368 ? 28.719 16.832 -0.678 1.00 73.44 368 ARG A O 1
ATOM 2981 N N . GLN A 1 369 ? 29.292 14.749 -0.038 1.00 68.50 369 GLN A N 1
ATOM 2982 C CA . GLN A 1 369 ? 30.689 14.832 -0.464 1.00 68.50 369 GLN A CA 1
ATOM 2983 C C . GLN A 1 369 ? 30.815 15.076 -1.973 1.00 68.50 369 GLN A C 1
ATOM 2985 O O . GLN A 1 369 ? 31.732 15.777 -2.395 1.00 68.50 369 GLN A O 1
ATOM 2990 N N . ALA A 1 370 ? 29.863 14.574 -2.768 1.00 70.94 370 ALA A N 1
ATOM 2991 C CA . ALA A 1 370 ? 29.852 14.766 -4.214 1.00 70.94 370 ALA A CA 1
ATOM 2992 C C . ALA A 1 370 ? 29.575 16.227 -4.613 1.00 70.94 370 ALA A C 1
ATOM 2994 O O . ALA A 1 370 ? 30.086 16.689 -5.628 1.00 70.94 370 ALA A O 1
ATOM 2995 N N . TYR A 1 371 ? 28.815 16.972 -3.800 1.00 72.12 371 TYR A N 1
ATOM 2996 C CA . TYR A 1 371 ? 28.378 18.336 -4.128 1.00 72.12 371 TYR A CA 1
ATOM 2997 C C . TYR A 1 371 ? 29.136 19.437 -3.378 1.00 72.12 371 TYR A C 1
ATOM 2999 O O . TYR A 1 371 ? 29.066 20.594 -3.785 1.00 72.12 371 TYR A O 1
ATOM 3007 N N . ARG A 1 372 ? 29.856 19.112 -2.291 1.00 75.25 372 ARG A N 1
ATOM 3008 C CA . ARG A 1 372 ? 30.505 20.096 -1.393 1.00 75.25 372 ARG A CA 1
ATOM 3009 C C . ARG A 1 372 ? 29.531 21.183 -0.895 1.00 75.25 372 ARG A C 1
ATOM 3011 O O . ARG A 1 372 ? 29.910 22.340 -0.728 1.00 75.25 372 ARG A O 1
ATOM 3018 N N . ARG A 1 373 ? 28.264 20.815 -0.680 1.00 77.44 373 ARG A N 1
ATOM 3019 C CA . ARG A 1 373 ? 27.191 21.692 -0.177 1.00 77.44 373 ARG A CA 1
ATOM 3020 C C . ARG A 1 373 ? 26.685 21.202 1.180 1.00 77.44 373 ARG A C 1
ATOM 3022 O O . ARG A 1 373 ? 26.778 20.013 1.483 1.00 77.44 373 ARG A O 1
ATOM 3029 N N . SER A 1 374 ? 26.169 22.130 1.988 1.00 79.38 374 SER A N 1
ATOM 3030 C CA . SER A 1 374 ? 25.600 21.834 3.309 1.00 79.38 374 SER A CA 1
ATOM 3031 C C . SER A 1 374 ? 24.174 21.285 3.193 1.00 79.38 374 SER A C 1
ATOM 3033 O O . SER A 1 374 ? 23.455 21.606 2.248 1.00 79.38 374 SER A O 1
ATOM 3035 N N . THR A 1 375 ? 23.776 20.466 4.167 1.00 84.56 375 THR A N 1
ATOM 3036 C CA . THR A 1 375 ? 22.394 19.995 4.380 1.00 84.56 375 THR A CA 1
ATOM 3037 C C . THR A 1 375 ? 21.947 20.273 5.818 1.00 84.56 375 THR A C 1
ATOM 3039 O O . THR A 1 375 ? 21.193 19.494 6.399 1.00 84.56 375 THR A O 1
ATOM 3042 N N . ALA A 1 376 ? 22.509 21.315 6.439 1.00 83.94 376 ALA A N 1
ATOM 3043 C CA . ALA A 1 376 ? 22.378 21.559 7.871 1.00 83.94 376 ALA A CA 1
ATOM 3044 C C . ALA A 1 376 ? 20.919 21.733 8.315 1.00 83.94 376 ALA A C 1
ATOM 3046 O O . ALA A 1 376 ? 20.552 21.206 9.363 1.00 83.94 376 ALA A O 1
ATOM 3047 N N . ASN A 1 377 ? 20.072 22.408 7.529 1.00 83.12 377 ASN A N 1
ATOM 3048 C CA . ASN A 1 377 ? 18.672 22.613 7.910 1.00 83.12 377 ASN A CA 1
ATOM 3049 C C . ASN A 1 377 ? 17.910 21.289 7.877 1.00 83.12 377 ASN A C 1
ATOM 3051 O O . ASN A 1 377 ? 17.178 20.969 8.815 1.00 83.12 377 ASN A O 1
ATOM 3055 N N . LEU A 1 378 ? 18.133 20.481 6.833 1.00 87.50 378 LEU A N 1
ATOM 3056 C CA . LEU A 1 378 ? 17.554 19.143 6.755 1.00 87.50 378 LEU A CA 1
ATOM 3057 C C . LEU A 1 378 ? 18.004 18.272 7.934 1.00 87.50 378 LEU A C 1
ATOM 3059 O O . LEU A 1 378 ? 17.182 17.605 8.555 1.00 87.50 378 LEU A O 1
ATOM 3063 N N . GLU A 1 379 ? 19.291 18.285 8.273 1.00 82.38 379 GLU A N 1
ATOM 3064 C CA . GLU A 1 379 ? 19.821 17.501 9.391 1.00 82.38 379 GLU A CA 1
ATOM 3065 C C . GLU A 1 379 ? 19.272 17.946 10.741 1.00 82.38 379 GLU A C 1
ATOM 3067 O O . GLU A 1 379 ? 18.926 17.098 11.563 1.00 82.38 379 GLU A O 1
ATOM 3072 N N . LEU A 1 380 ? 19.156 19.256 10.970 1.00 81.50 380 LEU A N 1
ATOM 3073 C CA . LEU A 1 380 ? 18.526 19.797 12.170 1.00 81.50 380 LEU A CA 1
ATOM 3074 C C . LEU A 1 380 ? 17.072 19.333 12.272 1.00 81.50 380 LEU A C 1
ATOM 3076 O O . LEU A 1 380 ? 16.647 18.883 13.337 1.00 81.50 380 LEU A O 1
ATOM 3080 N N . PHE A 1 381 ? 16.330 19.357 11.164 1.00 88.56 381 PHE A N 1
ATOM 3081 C CA . PHE A 1 381 ? 14.939 18.923 11.153 1.00 88.56 381 PHE A CA 1
ATOM 3082 C C . PHE A 1 381 ? 14.771 17.402 11.328 1.00 88.56 381 PHE A C 1
ATOM 3084 O O . PHE A 1 381 ? 13.881 16.946 12.046 1.00 88.56 381 PHE A O 1
ATOM 3091 N N . LEU A 1 382 ? 15.666 16.586 10.764 1.00 82.19 382 LEU A N 1
ATOM 3092 C CA . LEU A 1 382 ? 15.683 15.140 11.019 1.00 82.19 382 LEU A CA 1
ATOM 3093 C C . LEU A 1 382 ? 16.111 14.822 12.461 1.00 82.19 382 LEU A C 1
ATOM 3095 O O . LEU A 1 382 ? 15.532 13.945 13.103 1.00 82.19 382 LEU A O 1
ATOM 3099 N N . LYS A 1 383 ? 17.074 15.565 13.020 1.00 81.75 383 LYS A N 1
ATOM 3100 C CA . LYS A 1 383 ? 17.484 15.439 14.427 1.00 81.75 383 LYS A CA 1
ATOM 3101 C C . LYS A 1 383 ? 16.344 15.815 15.373 1.00 81.75 383 LYS A C 1
ATOM 3103 O O . LYS A 1 383 ? 16.177 15.157 16.399 1.00 81.75 383 LYS A O 1
ATOM 3108 N N . ARG A 1 384 ? 15.533 16.815 15.015 1.00 90.38 384 ARG A N 1
ATOM 3109 C CA . ARG A 1 384 ? 14.339 17.220 15.767 1.00 90.38 384 ARG A CA 1
ATOM 3110 C C . ARG A 1 384 ? 13.356 16.062 15.958 1.00 90.38 384 ARG A C 1
ATOM 3112 O O . ARG A 1 384 ? 12.855 15.893 17.067 1.00 90.38 384 ARG A O 1
ATOM 3119 N N . PHE A 1 385 ? 13.142 15.225 14.941 1.00 87.69 385 PHE A N 1
ATOM 3120 C CA . PHE A 1 385 ? 12.304 14.025 15.069 1.00 87.69 385 PHE A CA 1
ATOM 3121 C C . PHE A 1 385 ? 12.803 13.109 16.200 1.00 87.69 385 PHE A C 1
ATOM 3123 O O . PHE A 1 385 ? 12.054 12.771 17.117 1.00 87.69 385 PHE A O 1
ATOM 3130 N N . ASN A 1 386 ? 14.101 12.784 16.187 1.00 77.88 386 ASN A N 1
ATOM 3131 C CA . ASN A 1 386 ? 14.720 11.932 17.206 1.00 77.88 386 ASN A CA 1
ATOM 3132 C C . ASN A 1 386 ? 14.687 12.581 18.599 1.00 77.88 386 ASN A C 1
ATOM 3134 O O . ASN A 1 386 ? 14.489 11.889 19.594 1.00 77.88 386 ASN A O 1
ATOM 3138 N N . GLN A 1 387 ? 14.849 13.906 18.688 1.00 84.25 387 GLN A N 1
ATOM 3139 C CA . GLN A 1 387 ? 14.739 14.634 19.955 1.00 84.25 387 GLN A CA 1
ATOM 3140 C C . GLN A 1 387 ? 13.344 14.503 20.571 1.00 84.25 387 GLN A C 1
ATOM 3142 O O . GLN A 1 387 ? 13.239 14.221 21.760 1.00 84.25 387 GLN A O 1
ATOM 3147 N N . VAL A 1 388 ? 12.279 14.673 19.779 1.00 92.12 388 VAL A N 1
ATOM 3148 C CA . VAL A 1 388 ? 10.896 14.521 20.263 1.00 92.12 388 VAL A CA 1
ATOM 3149 C C . VAL A 1 388 ? 10.626 13.074 20.677 1.00 92.12 388 VAL A C 1
ATOM 3151 O O . VAL A 1 388 ? 10.069 12.839 21.748 1.00 92.12 388 VAL A O 1
ATOM 3154 N N . GLN A 1 389 ? 11.078 12.101 19.882 1.00 88.44 389 GLN A N 1
ATOM 3155 C CA . GLN A 1 389 ? 10.951 10.681 20.212 1.00 88.44 389 GLN A CA 1
ATOM 3156 C C . GLN A 1 389 ? 11.640 10.341 21.545 1.00 88.44 389 GLN A C 1
ATOM 3158 O O . GLN A 1 389 ? 11.036 9.728 22.428 1.00 88.44 389 GLN A O 1
ATOM 3163 N N . LEU A 1 390 ? 12.902 10.745 21.710 1.00 81.31 390 LEU A N 1
ATOM 3164 C CA . LEU A 1 390 ? 13.683 10.466 22.916 1.00 81.31 390 LEU A CA 1
ATOM 3165 C C . LEU A 1 390 ? 13.207 11.277 24.122 1.00 81.31 390 LEU A C 1
ATOM 3167 O O . LEU A 1 390 ? 13.328 10.789 25.243 1.00 81.31 390 LEU A O 1
ATOM 3171 N N . TRP A 1 391 ? 12.623 12.460 23.927 1.00 92.12 391 TRP A N 1
ATOM 3172 C CA . TRP A 1 391 ? 11.974 13.219 24.997 1.00 92.12 391 TRP A CA 1
ATOM 3173 C C . TRP A 1 391 ? 10.845 12.414 25.650 1.00 92.12 391 TRP A C 1
ATOM 3175 O O . TRP A 1 391 ? 10.818 12.294 26.875 1.00 92.12 391 TRP A O 1
ATOM 3185 N N . VAL A 1 392 ? 9.980 11.777 24.851 1.00 94.69 392 VAL A N 1
ATOM 3186 C CA . VAL A 1 392 ? 8.915 10.900 25.370 1.00 94.69 392 VAL A CA 1
ATOM 3187 C C . VAL A 1 392 ? 9.499 9.768 26.212 1.00 94.69 392 VAL A C 1
ATOM 3189 O O . VAL A 1 392 ? 9.077 9.563 27.351 1.00 94.69 392 VAL A O 1
ATOM 3192 N N . VAL A 1 393 ? 10.493 9.056 25.673 1.00 85.06 393 VAL A N 1
ATOM 3193 C CA . VAL A 1 393 ? 11.156 7.946 26.377 1.00 85.06 393 VAL A CA 1
ATOM 3194 C C . VAL A 1 393 ? 11.777 8.429 27.688 1.00 85.06 393 VAL A C 1
ATOM 3196 O O . VAL A 1 393 ? 11.575 7.811 28.731 1.00 85.06 393 VAL A O 1
ATOM 3199 N N . THR A 1 394 ? 12.483 9.557 27.647 1.00 86.06 394 THR A N 1
ATOM 3200 C CA . THR A 1 394 ? 13.187 10.141 28.795 1.00 86.06 394 THR A CA 1
ATOM 3201 C C . THR A 1 394 ? 12.218 10.486 29.919 1.00 86.06 394 THR A C 1
ATOM 3203 O O . THR A 1 394 ? 12.393 10.016 31.042 1.00 86.06 394 THR A O 1
ATOM 3206 N N . GLU A 1 395 ? 11.155 11.238 29.629 1.00 95.19 395 GLU A N 1
ATOM 3207 C CA . GLU A 1 395 ? 10.185 11.647 30.651 1.00 95.19 395 GLU A CA 1
ATOM 3208 C C . GLU A 1 395 ? 9.440 10.451 31.253 1.00 95.19 395 GLU A C 1
ATOM 3210 O O . GLU A 1 395 ? 9.222 10.396 32.464 1.00 95.19 395 GLU A O 1
ATOM 3215 N N . VAL A 1 396 ? 9.089 9.449 30.439 1.00 95.38 396 VAL A N 1
ATOM 3216 C CA . VAL A 1 396 ? 8.432 8.235 30.939 1.00 95.38 396 VAL A CA 1
ATOM 3217 C C . VAL A 1 396 ? 9.376 7.412 31.821 1.00 95.38 396 VAL A C 1
ATOM 3219 O O . VAL A 1 396 ? 8.959 6.960 32.890 1.00 95.38 396 VAL A O 1
ATOM 3222 N N . CYS A 1 397 ? 10.632 7.219 31.408 1.00 90.38 397 CYS A N 1
ATOM 3223 C CA . CYS A 1 397 ? 11.605 6.411 32.147 1.00 90.38 397 CYS A CA 1
ATOM 3224 C C . CYS A 1 397 ? 12.102 7.086 33.431 1.00 90.38 397 CYS A C 1
ATOM 3226 O O . CYS A 1 397 ? 12.360 6.389 34.410 1.00 90.38 397 CYS A O 1
ATOM 3228 N N . LEU A 1 398 ? 12.195 8.419 33.460 1.00 91.19 398 LEU A N 1
ATOM 3229 C CA . LEU A 1 398 ? 12.562 9.173 34.664 1.00 91.19 398 LEU A CA 1
ATOM 3230 C C . LEU A 1 398 ? 11.378 9.364 35.633 1.00 91.19 398 LEU A C 1
ATOM 3232 O O . LEU A 1 398 ? 11.571 9.773 36.780 1.00 91.19 398 LEU A O 1
ATOM 3236 N N . CYS A 1 399 ? 10.148 9.025 35.229 1.00 93.88 399 CYS A N 1
ATOM 3237 C CA . CYS A 1 399 ? 8.974 9.081 36.095 1.00 93.88 399 CYS A CA 1
ATOM 3238 C C . CYS A 1 399 ? 8.875 7.850 37.016 1.00 93.88 399 CYS A C 1
ATOM 3240 O O . CYS A 1 399 ? 8.241 6.834 36.697 1.00 93.88 399 CYS A O 1
ATOM 3242 N N . GLY A 1 400 ? 9.466 7.962 38.209 1.00 90.69 400 GLY A N 1
ATOM 3243 C CA . GLY A 1 400 ? 9.480 6.884 39.206 1.00 90.69 400 GLY A CA 1
ATOM 3244 C C . GLY A 1 400 ? 8.098 6.492 39.751 1.00 90.69 400 GLY A C 1
ATOM 3245 O O . GLY A 1 400 ? 7.879 5.343 40.132 1.00 90.69 400 GLY A O 1
ATOM 3246 N N . THR A 1 401 ? 7.121 7.404 39.759 1.00 96.50 401 THR A N 1
ATOM 3247 C CA . THR A 1 401 ? 5.787 7.144 40.325 1.00 96.50 401 THR A CA 1
ATOM 3248 C C . THR A 1 401 ? 4.818 6.587 39.276 1.00 96.50 401 THR A C 1
ATOM 3250 O O . THR A 1 401 ? 4.512 7.254 38.292 1.00 96.50 401 THR A O 1
ATOM 3253 N N . LEU A 1 402 ? 4.250 5.396 39.518 1.00 96.56 402 LEU A N 1
ATOM 3254 C CA . LEU A 1 402 ? 3.331 4.718 38.585 1.00 96.56 402 LEU A CA 1
ATOM 3255 C C . LEU A 1 402 ? 2.126 5.580 38.170 1.00 96.56 402 LEU A C 1
ATOM 3257 O O . LEU A 1 402 ? 1.840 5.687 36.982 1.00 96.56 402 LEU A O 1
ATOM 3261 N N . SER A 1 403 ? 1.425 6.204 39.120 1.00 96.50 403 SER A N 1
ATOM 3262 C CA . SER A 1 403 ? 0.237 7.023 38.824 1.00 96.50 403 SER A CA 1
ATOM 3263 C C . SER A 1 403 ? 0.565 8.224 37.930 1.00 96.50 403 SER A C 1
ATOM 3265 O O . SER A 1 403 ? -0.139 8.474 36.952 1.00 96.50 403 SER A O 1
ATOM 3267 N N . LYS A 1 404 ? 1.673 8.915 38.218 1.00 95.56 404 LYS A N 1
ATOM 3268 C CA . LYS A 1 404 ? 2.195 10.023 37.406 1.00 95.56 404 LYS A CA 1
ATOM 3269 C C . LYS A 1 404 ? 2.620 9.562 36.015 1.00 95.56 404 LYS A C 1
ATOM 3271 O O . LYS A 1 404 ? 2.332 10.227 35.027 1.00 95.56 404 LYS A O 1
ATOM 3276 N N . ARG A 1 405 ? 3.217 8.376 35.904 1.00 97.69 405 ARG A N 1
ATOM 3277 C CA . ARG A 1 405 ? 3.604 7.807 34.610 1.00 97.69 405 ARG A CA 1
ATOM 3278 C C . ARG A 1 405 ? 2.395 7.460 33.736 1.00 97.69 405 ARG A C 1
ATOM 3280 O O . ARG A 1 405 ? 2.419 7.720 32.538 1.00 97.69 405 ARG A O 1
ATOM 3287 N N . VAL A 1 406 ? 1.299 6.968 34.323 1.00 97.94 406 VAL A N 1
ATOM 3288 C CA . VAL A 1 406 ? 0.018 6.804 33.603 1.00 97.94 406 VAL A CA 1
ATOM 3289 C C . VAL A 1 406 ? -0.512 8.160 33.116 1.00 97.94 406 VAL A C 1
ATOM 3291 O O . VAL A 1 406 ? -1.007 8.265 31.992 1.00 97.94 406 VAL A O 1
ATOM 3294 N N . GLN A 1 407 ? -0.391 9.219 33.925 1.00 96.44 407 GLN A N 1
ATOM 3295 C CA . GLN A 1 407 ? -0.756 10.577 33.507 1.00 96.44 407 GLN A CA 1
ATOM 3296 C C . GLN A 1 407 ? 0.125 11.084 32.355 1.00 96.44 407 GLN A C 1
ATOM 3298 O O . GLN A 1 407 ? -0.420 11.682 31.427 1.00 96.44 407 GLN A O 1
ATOM 3303 N N . LEU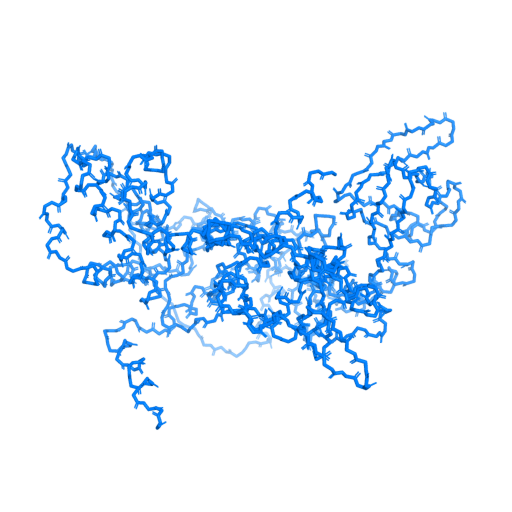 A 1 408 ? 1.429 10.781 32.352 1.00 97.12 408 LEU A N 1
ATOM 3304 C CA . LEU A 1 408 ? 2.334 11.085 31.237 1.00 97.12 408 LEU A CA 1
ATOM 3305 C C . LEU A 1 408 ? 1.917 10.384 29.941 1.00 97.12 408 LEU A C 1
ATOM 3307 O O . LEU A 1 408 ? 1.819 11.050 28.914 1.00 97.12 408 LEU A O 1
ATOM 3311 N N . LEU A 1 409 ? 1.583 9.087 29.973 1.00 97.75 409 LEU A N 1
ATOM 3312 C CA . LEU A 1 409 ? 1.088 8.393 28.773 1.00 97.75 409 LEU A CA 1
ATOM 3313 C C . LEU A 1 409 ? -0.176 9.071 28.223 1.00 97.75 409 LEU A C 1
ATOM 3315 O O . LEU A 1 409 ? -0.252 9.383 27.036 1.00 97.75 409 LEU A O 1
ATOM 3319 N N . LYS A 1 410 ? -1.145 9.400 29.093 1.00 97.69 410 LYS A N 1
ATOM 3320 C CA . LYS A 1 410 ? -2.341 10.164 28.689 1.00 97.69 410 LYS A CA 1
ATOM 3321 C C . LYS A 1 410 ? -1.974 11.529 28.105 1.00 97.69 410 LYS A C 1
ATOM 3323 O O . LYS A 1 410 ? -2.626 11.982 27.167 1.00 97.69 410 LYS A O 1
ATOM 3328 N N . LYS A 1 411 ? -0.978 12.207 28.681 1.00 96.81 411 LYS A N 1
ATOM 3329 C CA . LYS A 1 411 ? -0.519 13.529 28.249 1.00 96.81 411 LYS A CA 1
ATOM 3330 C C . LYS A 1 411 ? 0.083 13.465 26.846 1.00 96.81 411 LYS A C 1
ATOM 3332 O O . LYS A 1 411 ? -0.346 14.247 26.002 1.00 96.81 411 LYS A O 1
ATOM 3337 N N . PHE A 1 412 ? 0.981 12.518 26.581 1.00 98.38 412 PHE A N 1
ATOM 3338 C CA . PHE A 1 412 ? 1.601 12.330 25.268 1.00 98.38 412 PHE A CA 1
ATOM 3339 C C . PHE A 1 412 ? 0.594 11.924 24.193 1.00 98.38 412 PHE A C 1
ATOM 3341 O O . PHE A 1 412 ? 0.606 12.520 23.122 1.00 98.38 412 PHE A O 1
ATOM 3348 N N . ILE A 1 413 ? -0.352 11.026 24.496 1.00 98.00 413 ILE A N 1
ATOM 3349 C CA . ILE A 1 413 ? -1.429 10.668 23.553 1.00 98.00 413 ILE A CA 1
ATOM 3350 C C . ILE A 1 413 ? -2.255 11.906 23.174 1.00 98.00 413 ILE A C 1
ATOM 3352 O O . ILE A 1 413 ? -2.579 12.101 22.006 1.00 98.00 413 ILE A O 1
ATOM 3356 N N . LYS A 1 414 ? -2.563 12.789 24.136 1.00 97.62 414 LYS A N 1
ATOM 3357 C CA . LYS A 1 414 ? -3.265 14.052 23.848 1.00 97.62 414 LYS A CA 1
ATOM 3358 C C . LYS A 1 414 ? -2.429 15.018 23.008 1.00 97.62 414 LYS A C 1
ATOM 3360 O O . LYS A 1 414 ? -2.980 15.661 22.125 1.00 97.62 414 LYS A O 1
ATOM 3365 N N . ILE A 1 415 ? -1.132 15.147 23.293 1.00 97.81 415 ILE A N 1
ATOM 3366 C CA . ILE A 1 415 ? -0.232 16.007 22.507 1.00 97.81 415 ILE A CA 1
ATOM 3367 C C . ILE A 1 415 ? -0.153 15.479 21.069 1.00 97.81 415 ILE A C 1
ATOM 3369 O O . ILE A 1 415 ? -0.359 16.249 20.141 1.00 97.81 415 ILE A O 1
ATOM 3373 N N . ALA A 1 416 ? 0.034 14.168 20.882 1.00 97.75 416 ALA A N 1
ATOM 3374 C CA . ALA A 1 416 ? 0.034 13.532 19.567 1.00 97.75 416 ALA A CA 1
ATOM 3375 C C . ALA A 1 416 ? -1.282 13.783 18.812 1.00 97.75 416 ALA A C 1
ATOM 3377 O O . ALA A 1 416 ? -1.253 14.186 17.651 1.00 97.75 416 ALA A O 1
ATOM 3378 N N . ALA A 1 417 ? -2.431 13.627 19.479 1.00 96.50 417 ALA A N 1
ATOM 3379 C CA . ALA A 1 417 ? -3.736 13.911 18.884 1.00 96.50 417 ALA A CA 1
ATOM 3380 C C . ALA A 1 417 ? -3.830 15.353 18.348 1.00 96.50 417 ALA A C 1
ATOM 3382 O O . ALA A 1 417 ? -4.262 15.551 17.215 1.00 96.50 417 ALA A O 1
ATOM 3383 N N . HIS A 1 418 ? -3.364 16.344 19.117 1.00 97.50 418 HIS A N 1
ATOM 3384 C CA . HIS A 1 418 ? -3.336 17.740 18.673 1.00 97.50 418 HIS A CA 1
ATOM 3385 C C . HIS A 1 418 ? -2.277 18.010 17.593 1.00 97.50 418 HIS A C 1
ATOM 3387 O O . HIS A 1 418 ? -2.546 18.765 16.668 1.00 97.50 418 HIS A O 1
ATOM 3393 N N . CYS A 1 419 ? -1.101 17.372 17.632 1.00 97.56 419 CYS A N 1
ATOM 3394 C CA . CYS A 1 419 ? -0.139 17.456 16.524 1.00 97.56 419 CYS A CA 1
ATOM 3395 C C . CYS A 1 419 ? -0.766 16.956 15.215 1.00 97.56 419 CYS A C 1
ATOM 3397 O O . CYS A 1 419 ? -0.622 17.603 14.180 1.00 97.56 419 CYS A O 1
ATOM 3399 N N . ARG A 1 420 ? -1.517 15.847 15.261 1.00 95.31 420 ARG A N 1
ATOM 3400 C CA . ARG A 1 420 ? -2.267 15.335 14.106 1.00 95.31 420 ARG A CA 1
ATOM 3401 C C . ARG A 1 420 ? -3.358 16.309 13.651 1.00 95.31 420 ARG A C 1
ATOM 3403 O O . ARG A 1 420 ? -3.505 16.509 12.450 1.00 95.31 420 ARG A O 1
ATOM 3410 N N . GLU A 1 421 ? -4.089 16.923 14.582 1.00 94.38 421 GLU A N 1
ATOM 3411 C CA . GLU A 1 421 ? -5.095 17.963 14.299 1.00 94.38 421 GLU A CA 1
ATOM 3412 C C . GLU A 1 421 ? -4.477 19.171 13.575 1.00 94.38 421 GLU A C 1
ATOM 3414 O O . GLU A 1 421 ? -5.024 19.649 12.585 1.00 94.38 421 GLU A O 1
ATOM 3419 N N . PHE A 1 422 ? -3.280 19.595 13.987 1.00 95.62 422 PHE A N 1
ATOM 3420 C CA . PHE A 1 422 ? -2.502 20.642 13.319 1.00 95.62 422 PHE A CA 1
ATOM 3421 C C . PHE A 1 422 ? -1.779 20.171 12.048 1.00 95.62 422 PHE A C 1
ATOM 3423 O O . PHE A 1 422 ? -0.946 20.902 11.517 1.00 95.62 422 PHE A O 1
ATOM 3430 N N . LYS A 1 423 ? -2.063 18.952 11.562 1.00 97.12 423 LYS A N 1
ATOM 3431 C CA . LYS A 1 423 ? -1.416 18.326 10.394 1.00 97.12 423 LYS A CA 1
ATOM 3432 C C . LYS A 1 423 ? 0.117 18.247 10.517 1.00 97.12 423 LYS A C 1
ATOM 3434 O O . LYS A 1 423 ? 0.829 18.125 9.518 1.00 97.12 423 LYS A O 1
ATOM 3439 N N . ASN A 1 424 ? 0.635 18.263 11.746 1.00 98.00 424 ASN A N 1
ATOM 3440 C CA . ASN A 1 424 ? 2.031 17.999 12.065 1.00 98.00 424 ASN A CA 1
ATOM 3441 C C . ASN A 1 424 ? 2.240 16.500 12.287 1.00 98.00 424 ASN A C 1
ATOM 3443 O O . ASN A 1 424 ? 2.304 16.003 13.416 1.00 98.00 424 ASN A O 1
ATOM 3447 N N . LEU A 1 425 ? 2.330 15.770 11.178 1.00 98.06 425 LEU A N 1
ATOM 3448 C CA . LEU A 1 425 ? 2.520 14.326 11.204 1.00 98.06 425 LEU A CA 1
ATOM 3449 C C . LEU A 1 425 ? 3.930 13.947 11.670 1.00 98.06 425 LEU A C 1
ATOM 3451 O O . LEU A 1 425 ? 4.099 12.883 12.258 1.00 98.06 425 LEU A O 1
ATOM 3455 N N . ASN A 1 426 ? 4.926 14.818 11.485 1.00 96.25 426 ASN A N 1
ATOM 3456 C CA . ASN A 1 426 ? 6.296 14.570 11.938 1.00 96.25 426 ASN A CA 1
ATOM 3457 C C . ASN A 1 426 ? 6.380 14.402 13.464 1.00 96.25 426 ASN A C 1
ATOM 3459 O O . ASN A 1 426 ? 6.821 13.357 13.941 1.00 96.25 426 ASN A O 1
ATOM 3463 N N . SER A 1 427 ? 5.903 15.385 14.236 1.00 97.94 427 SER A N 1
ATOM 3464 C CA . SER A 1 427 ? 5.898 15.285 15.705 1.00 97.94 427 SER A CA 1
ATOM 3465 C C . SER A 1 427 ? 4.875 14.281 16.228 1.00 97.94 427 SER A C 1
ATOM 3467 O O . SER A 1 427 ? 5.150 13.604 17.217 1.00 97.94 427 SER A O 1
ATOM 3469 N N . PHE A 1 428 ? 3.730 14.128 15.552 1.00 98.31 428 PHE A N 1
ATOM 3470 C CA . PHE A 1 428 ? 2.782 13.054 15.854 1.00 98.31 428 PHE A CA 1
ATOM 3471 C C . PHE A 1 428 ? 3.486 11.689 15.853 1.00 98.31 428 PHE A C 1
ATOM 3473 O O . PHE A 1 428 ? 3.497 11.013 16.880 1.00 98.31 428 PHE A O 1
ATOM 3480 N N . PHE A 1 429 ? 4.145 11.314 14.751 1.00 95.94 429 PHE A N 1
ATOM 3481 C CA . PHE A 1 429 ? 4.836 10.028 14.665 1.00 95.94 429 PHE A CA 1
ATOM 3482 C C . PHE A 1 429 ? 6.043 9.936 15.593 1.00 95.94 429 PHE A C 1
ATOM 3484 O O . PHE A 1 429 ? 6.265 8.870 16.162 1.00 95.94 429 PHE A O 1
ATOM 3491 N N . ALA A 1 430 ? 6.786 11.025 15.813 1.00 93.56 430 ALA A N 1
ATOM 3492 C CA . ALA A 1 430 ? 7.888 11.027 16.775 1.00 93.56 430 ALA A CA 1
ATOM 3493 C C . ALA A 1 430 ? 7.406 10.636 18.182 1.00 93.56 430 ALA A C 1
ATOM 3495 O O . ALA A 1 430 ? 8.034 9.808 18.844 1.00 93.56 430 ALA A O 1
ATOM 3496 N N . ILE A 1 431 ? 6.256 11.168 18.615 1.00 98.06 431 ILE A N 1
ATOM 3497 C CA . ILE A 1 431 ? 5.665 10.833 19.915 1.00 98.06 431 ILE A CA 1
ATOM 3498 C C . ILE A 1 431 ? 5.241 9.361 19.962 1.00 98.06 431 ILE A C 1
ATOM 3500 O O . ILE A 1 431 ? 5.606 8.658 20.905 1.00 98.06 431 ILE A O 1
ATOM 3504 N N . ILE A 1 432 ? 4.515 8.875 18.947 1.00 95.94 432 ILE A N 1
ATOM 3505 C CA . ILE A 1 432 ? 4.052 7.477 18.907 1.00 95.94 432 ILE A CA 1
ATOM 3506 C C . ILE A 1 432 ? 5.236 6.505 18.874 1.00 95.94 432 ILE A C 1
ATOM 3508 O O . ILE A 1 432 ? 5.268 5.563 19.661 1.00 95.94 432 ILE A O 1
ATOM 3512 N N . MET A 1 433 ? 6.266 6.774 18.067 1.00 88.38 433 MET A N 1
ATOM 3513 C CA . MET A 1 433 ? 7.493 5.967 18.037 1.00 88.38 433 MET A CA 1
ATOM 3514 C C . MET A 1 433 ? 8.260 6.006 19.368 1.00 88.38 433 MET A C 1
ATOM 3516 O O . MET A 1 433 ? 8.903 5.024 19.741 1.00 88.38 433 MET A O 1
ATOM 3520 N N . GLY A 1 434 ? 8.186 7.113 20.113 1.00 89.19 434 GLY A N 1
ATOM 3521 C CA . GLY A 1 434 ? 8.715 7.201 21.475 1.00 89.19 434 GLY A CA 1
ATOM 3522 C C . GLY A 1 434 ? 7.963 6.286 22.445 1.00 89.19 434 GLY A C 1
ATOM 3523 O O . GLY A 1 434 ? 8.581 5.622 23.272 1.00 89.19 434 GLY A O 1
ATOM 3524 N N . MET A 1 435 ? 6.641 6.184 22.302 1.00 94.88 435 MET A N 1
ATOM 3525 C CA . MET A 1 435 ? 5.799 5.288 23.104 1.00 94.88 435 MET A CA 1
ATOM 3526 C C . MET A 1 435 ? 5.950 3.807 22.714 1.00 94.88 435 MET A C 1
ATOM 3528 O O . MET A 1 435 ? 5.915 2.946 23.592 1.00 94.88 435 MET A O 1
ATOM 3532 N N . CYS A 1 436 ? 6.191 3.516 21.430 1.00 88.44 436 CYS A N 1
ATOM 3533 C CA . CYS A 1 436 ? 6.501 2.174 20.920 1.00 88.44 436 CYS A CA 1
ATOM 3534 C C . CYS A 1 436 ? 7.890 1.676 21.354 1.00 88.44 436 CYS A C 1
ATOM 3536 O O . CYS A 1 436 ? 8.174 0.479 21.274 1.00 88.44 436 CYS A O 1
ATOM 3538 N N . ASN A 1 437 ? 8.779 2.579 21.789 1.00 87.25 437 ASN A N 1
ATOM 3539 C CA . ASN A 1 437 ? 10.137 2.223 22.183 1.00 87.25 437 ASN A CA 1
ATOM 3540 C C . ASN A 1 437 ? 10.113 1.103 23.245 1.00 87.25 437 ASN A C 1
ATOM 3542 O O . ASN A 1 437 ? 9.368 1.231 24.221 1.00 87.25 437 ASN A O 1
ATOM 3546 N N . PRO A 1 438 ? 10.957 0.056 23.132 1.00 78.94 438 PRO A N 1
ATOM 3547 C CA . PRO A 1 438 ? 11.005 -1.049 24.096 1.00 78.94 438 PRO A CA 1
ATOM 3548 C C . PRO A 1 438 ? 11.166 -0.623 25.561 1.00 78.94 438 PRO A C 1
ATOM 3550 O O . PRO A 1 438 ? 10.785 -1.361 26.468 1.00 78.94 438 PRO A O 1
ATOM 3553 N N . ALA A 1 439 ? 11.728 0.561 25.825 1.00 80.19 439 ALA A N 1
ATOM 3554 C CA . ALA A 1 439 ? 11.825 1.123 27.166 1.00 80.19 439 ALA A CA 1
ATOM 3555 C C . ALA A 1 439 ? 10.484 1.548 27.775 1.00 80.19 439 ALA A C 1
ATOM 3557 O O . ALA A 1 439 ? 10.324 1.482 28.996 1.00 80.19 439 ALA A O 1
ATOM 3558 N N . VAL A 1 440 ? 9.530 1.931 26.930 1.00 94.56 440 VAL A N 1
ATOM 3559 C CA . VAL A 1 440 ? 8.193 2.394 27.301 1.00 94.56 440 VAL A CA 1
ATOM 3560 C C . VAL A 1 440 ? 7.152 1.288 27.112 1.00 94.56 440 VAL A C 1
ATOM 3562 O O . VAL A 1 440 ? 6.360 1.039 28.022 1.00 94.56 440 VAL A O 1
ATOM 3565 N N . SER A 1 441 ? 7.165 0.581 25.980 1.00 87.19 441 SER A N 1
ATOM 3566 C CA . SER A 1 441 ? 6.163 -0.444 25.648 1.00 87.19 441 SER A CA 1
ATOM 3567 C C . SER A 1 441 ? 6.186 -1.640 26.608 1.00 87.19 441 SER A C 1
ATOM 3569 O O . SER A 1 441 ? 5.133 -2.159 26.966 1.00 87.19 441 SER A O 1
ATOM 3571 N N . ARG A 1 442 ? 7.355 -2.006 27.157 1.00 88.44 442 ARG A N 1
ATOM 3572 C CA . ARG A 1 442 ? 7.481 -3.093 28.151 1.00 88.44 442 ARG A CA 1
ATOM 3573 C C . ARG A 1 442 ? 6.795 -2.826 29.499 1.00 88.44 442 ARG A C 1
ATOM 3575 O O . ARG A 1 442 ? 6.729 -3.721 30.338 1.00 88.44 442 ARG A O 1
ATOM 3582 N N . LEU A 1 443 ? 6.374 -1.590 29.782 1.00 95.31 443 LEU A N 1
ATOM 3583 C CA . LEU A 1 443 ? 5.873 -1.174 31.098 1.00 95.31 443 LEU A CA 1
ATOM 3584 C C . LEU A 1 443 ? 4.414 -1.612 31.326 1.00 95.31 443 LEU A C 1
ATOM 3586 O O . LEU A 1 443 ? 3.546 -0.760 31.535 1.00 95.31 443 LEU A O 1
ATOM 3590 N N . SER A 1 444 ? 4.147 -2.922 31.315 1.00 94.50 444 SER A N 1
ATOM 3591 C CA . SER A 1 444 ? 2.801 -3.525 31.358 1.00 94.50 444 SER A CA 1
ATOM 3592 C C . SER A 1 444 ? 1.894 -2.930 32.438 1.00 94.50 444 SER A C 1
ATOM 3594 O O . SER A 1 444 ? 0.827 -2.415 32.123 1.00 94.50 444 SER A O 1
ATOM 3596 N N . GLN A 1 445 ? 2.372 -2.835 33.683 1.00 96.88 445 GLN A N 1
ATOM 3597 C CA . GLN A 1 445 ? 1.613 -2.262 34.810 1.00 96.88 445 GLN A CA 1
ATOM 3598 C C . GLN A 1 445 ? 1.138 -0.816 34.572 1.00 96.88 445 GLN A C 1
ATOM 3600 O O . GLN A 1 445 ? 0.166 -0.357 35.175 1.00 96.88 445 GLN A O 1
ATOM 3605 N N . THR A 1 446 ? 1.857 -0.060 33.737 1.00 97.50 446 THR A N 1
ATOM 3606 C CA . THR A 1 446 ? 1.493 1.317 33.370 1.00 97.50 446 THR A CA 1
ATOM 3607 C C . THR A 1 446 ? 0.426 1.310 32.280 1.00 97.50 446 THR A C 1
ATOM 3609 O O . THR A 1 446 ? -0.569 2.023 32.395 1.00 97.50 446 THR A O 1
ATOM 3612 N N . TRP A 1 447 ? 0.612 0.484 31.249 1.00 96.50 447 TRP A N 1
ATOM 3613 C CA . TRP A 1 447 ? -0.320 0.352 30.131 1.00 96.50 447 TRP A CA 1
ATOM 3614 C C . TRP A 1 447 ? -1.657 -0.251 30.557 1.00 96.50 447 TRP A C 1
ATOM 3616 O O . TRP A 1 447 ? -2.701 0.261 30.167 1.00 96.50 447 TRP A O 1
ATOM 3626 N N . GLU A 1 448 ? -1.656 -1.258 31.431 1.00 94.44 448 GLU A N 1
ATOM 3627 C CA . GLU A 1 448 ? -2.868 -1.870 31.987 1.00 94.44 448 GLU A CA 1
ATOM 3628 C C . GLU A 1 448 ? -3.774 -0.833 32.657 1.00 94.44 448 GLU A C 1
ATOM 3630 O O . GLU A 1 448 ? -4.978 -0.814 32.396 1.00 94.44 448 GLU A O 1
ATOM 3635 N N . LYS A 1 449 ? -3.182 0.083 33.436 1.00 96.75 449 LYS A N 1
ATOM 3636 C CA . LYS A 1 449 ? -3.883 1.155 34.163 1.00 96.75 449 LYS A CA 1
ATOM 3637 C C . LYS A 1 449 ? -4.265 2.363 33.301 1.00 96.75 449 LYS A C 1
ATOM 3639 O O . LYS A 1 449 ? -4.904 3.291 33.806 1.00 96.75 449 LYS A O 1
ATOM 3644 N N . LEU A 1 450 ? -3.886 2.394 32.024 1.00 96.62 450 LEU A N 1
ATOM 3645 C CA . LEU A 1 450 ? -4.315 3.442 31.104 1.00 96.62 450 LEU A CA 1
ATOM 3646 C C . LEU A 1 450 ? -5.824 3.290 30.821 1.00 96.62 450 LEU A C 1
ATOM 3648 O O . LEU A 1 450 ? -6.266 2.191 30.488 1.00 96.62 450 LEU A O 1
ATOM 3652 N N . PRO A 1 451 ? -6.643 4.357 30.910 1.00 94.81 451 PRO A N 1
ATOM 3653 C CA . PRO A 1 451 ? -8.070 4.236 30.617 1.00 94.81 451 PRO A CA 1
ATOM 3654 C C . PRO A 1 451 ? -8.317 3.761 29.177 1.00 94.81 451 PRO A C 1
ATOM 3656 O O . PRO A 1 451 ? -7.647 4.233 28.255 1.00 94.81 451 PRO A O 1
ATOM 3659 N N . SER A 1 452 ? -9.316 2.895 28.981 1.00 86.94 452 SER A N 1
ATOM 3660 C CA . SER A 1 452 ? -9.645 2.252 27.693 1.00 86.94 452 SER A CA 1
ATOM 3661 C C . SER A 1 452 ? -9.778 3.241 26.532 1.00 86.94 452 SER A C 1
ATOM 3663 O O . SER A 1 452 ? -9.223 3.013 25.462 1.00 86.94 452 SER A O 1
ATOM 3665 N N . LYS A 1 453 ? -10.397 4.407 26.769 1.00 89.94 453 LYS A N 1
ATOM 3666 C CA . LYS A 1 453 ? -10.478 5.505 25.789 1.00 89.94 453 LYS A CA 1
ATOM 3667 C C . LYS A 1 453 ? -9.112 5.890 25.198 1.00 89.94 453 LYS A C 1
ATOM 3669 O O . LYS A 1 453 ? -9.011 6.132 24.003 1.00 89.94 453 LYS A O 1
ATOM 3674 N N . PHE A 1 454 ? -8.066 5.968 26.024 1.00 93.56 454 PHE A N 1
ATOM 3675 C CA . PHE A 1 454 ? -6.720 6.334 25.568 1.00 93.56 454 PHE A CA 1
ATOM 3676 C C . PHE A 1 454 ? -5.972 5.153 24.948 1.00 93.56 454 PHE A C 1
ATOM 3678 O O . PHE A 1 454 ? -5.200 5.381 24.024 1.00 93.56 454 PHE A O 1
ATOM 3685 N N . LYS A 1 455 ? -6.229 3.916 25.400 1.00 89.31 455 LYS A N 1
ATOM 3686 C CA . LYS A 1 455 ? -5.735 2.708 24.717 1.00 89.31 455 LYS A CA 1
ATOM 3687 C C . LYS A 1 455 ? -6.248 2.652 23.276 1.00 89.31 455 LYS A C 1
ATOM 3689 O O . LYS A 1 455 ? -5.453 2.465 22.365 1.00 89.31 455 LYS A O 1
ATOM 3694 N N . LYS A 1 456 ? -7.545 2.921 23.072 1.00 84.88 456 LYS A N 1
ATOM 3695 C CA . LYS A 1 456 ? -8.163 2.977 21.740 1.00 84.88 456 LYS A CA 1
ATOM 3696 C C . LYS A 1 456 ? -7.512 4.037 20.847 1.00 84.88 456 LYS A C 1
ATOM 3698 O O . LYS A 1 456 ? -7.073 3.707 19.754 1.00 84.88 456 LYS A O 1
ATOM 3703 N N . PHE A 1 457 ? -7.366 5.275 21.332 1.00 89.94 457 PHE A N 1
ATOM 3704 C CA . PHE A 1 457 ? -6.668 6.318 20.567 1.00 89.94 457 PHE A CA 1
ATOM 3705 C C . PHE A 1 457 ? -5.226 5.937 20.223 1.00 89.94 457 PHE A C 1
ATOM 3707 O O . PHE A 1 457 ? -4.785 6.176 19.107 1.00 89.94 457 PHE A O 1
ATOM 3714 N N . TYR A 1 458 ? -4.491 5.345 21.166 1.00 92.19 458 TYR A N 1
ATOM 3715 C CA . TYR A 1 458 ? -3.119 4.915 20.917 1.00 92.19 458 TYR A CA 1
ATOM 3716 C C . TYR A 1 458 ? -3.041 3.818 19.845 1.00 92.19 458 TYR A C 1
ATOM 3718 O O . TYR A 1 458 ? -2.240 3.947 18.928 1.00 92.19 458 TYR A O 1
ATOM 3726 N N . SER A 1 459 ? -3.908 2.804 19.911 1.00 87.12 459 SER A N 1
ATOM 3727 C CA . SER A 1 459 ? -3.984 1.732 18.906 1.00 87.12 459 SER A CA 1
ATOM 3728 C C . SER A 1 459 ? -4.327 2.274 17.511 1.00 87.12 459 SER A C 1
ATOM 3730 O O . SER A 1 459 ? -3.669 1.931 16.530 1.00 87.12 459 SER A O 1
ATOM 3732 N N . GLU A 1 460 ? -5.279 3.209 17.417 1.00 87.38 460 GLU A N 1
ATOM 3733 C CA . GLU A 1 460 ? -5.581 3.904 16.159 1.00 87.38 460 GLU A CA 1
ATOM 3734 C C . GLU A 1 460 ? -4.356 4.668 15.626 1.00 87.38 460 GLU A C 1
ATOM 3736 O O . GLU A 1 460 ? -4.065 4.624 14.431 1.00 87.38 460 GLU A O 1
ATOM 3741 N N . PHE A 1 461 ? -3.598 5.343 16.495 1.00 92.50 461 PHE A N 1
ATOM 3742 C CA . PHE A 1 461 ? -2.390 6.073 16.098 1.00 92.50 461 PHE A CA 1
ATOM 3743 C C . PHE A 1 461 ? -1.253 5.150 15.651 1.00 92.50 461 PHE A C 1
ATOM 3745 O O . PHE A 1 461 ? -0.566 5.461 14.679 1.00 92.50 461 PHE A O 1
ATOM 3752 N N . GLU A 1 462 ? -1.069 4.022 16.331 1.00 88.12 462 GLU A N 1
ATOM 3753 C CA . GLU A 1 462 ? -0.076 3.003 15.991 1.00 88.12 462 GLU A CA 1
ATOM 3754 C C . GLU A 1 462 ? -0.384 2.343 14.641 1.00 88.12 462 GLU A C 1
ATOM 3756 O O . GLU A 1 462 ? 0.529 2.135 13.846 1.00 88.12 462 GLU A O 1
ATOM 3761 N N . SER A 1 463 ? -1.661 2.128 14.306 1.00 86.62 463 SER A N 1
ATOM 3762 C CA . SER A 1 463 ? -2.056 1.572 13.001 1.00 86.62 463 SER A CA 1
ATOM 3763 C C . SER A 1 463 ? -1.589 2.419 11.803 1.00 86.62 463 SER A C 1
ATOM 3765 O O . SER A 1 463 ? -1.329 1.887 10.725 1.00 86.62 463 SER A O 1
ATOM 3767 N N . LEU A 1 464 ? -1.391 3.734 11.983 1.00 89.44 464 LEU A N 1
ATOM 3768 C CA . LEU A 1 464 ? -0.854 4.615 10.937 1.00 89.44 464 LEU A CA 1
ATOM 3769 C C . LEU A 1 464 ? 0.650 4.414 10.682 1.00 89.44 464 LEU A C 1
ATOM 3771 O O . LEU A 1 464 ? 1.147 4.864 9.647 1.00 89.44 464 LEU A O 1
ATOM 3775 N N . LEU A 1 465 ? 1.376 3.764 11.601 1.00 85.62 465 LEU A N 1
ATOM 3776 C CA . LEU A 1 465 ? 2.785 3.392 11.433 1.00 85.62 465 LEU A CA 1
ATOM 3777 C C . LEU A 1 465 ? 2.974 2.092 10.638 1.00 85.62 465 LEU A C 1
ATOM 3779 O O . LEU A 1 465 ? 4.119 1.787 10.296 1.00 85.62 465 LEU A O 1
ATOM 3783 N N . ASP A 1 466 ? 1.898 1.356 10.327 1.00 83.50 466 ASP A N 1
ATOM 3784 C CA . ASP A 1 466 ? 1.968 0.066 9.631 1.00 83.50 466 ASP A CA 1
ATOM 3785 C C . ASP A 1 466 ? 2.829 0.178 8.353 1.00 83.50 466 ASP A C 1
ATOM 3787 O O . ASP A 1 466 ? 2.486 0.942 7.442 1.00 83.50 466 ASP A O 1
ATOM 3791 N N . PRO A 1 467 ? 3.969 -0.540 8.264 1.00 85.94 467 PRO A N 1
ATOM 3792 C CA . PRO A 1 467 ? 4.851 -0.491 7.102 1.00 85.94 467 PRO A CA 1
ATOM 3793 C C . PRO A 1 467 ? 4.298 -1.250 5.891 1.00 85.94 467 PRO A C 1
ATOM 3795 O O . PRO A 1 467 ? 4.839 -1.105 4.785 1.00 85.94 467 PRO A O 1
ATOM 3798 N N . SER A 1 468 ? 3.242 -2.047 6.076 1.00 80.62 468 SER A N 1
ATOM 3799 C CA . SER A 1 468 ? 2.634 -2.877 5.040 1.00 80.62 468 SER A CA 1
ATOM 3800 C C . SER A 1 468 ? 2.284 -2.064 3.799 1.00 80.62 468 SER A C 1
ATOM 3802 O O . SER A 1 468 ? 1.839 -0.912 3.870 1.00 80.62 468 SER A O 1
ATOM 3804 N N . ARG A 1 469 ? 2.518 -2.671 2.627 1.00 83.25 469 ARG A N 1
ATOM 3805 C CA . ARG A 1 469 ? 2.252 -2.053 1.315 1.00 83.25 469 ARG A CA 1
ATOM 3806 C C . ARG A 1 469 ? 2.899 -0.667 1.181 1.00 83.25 469 ARG A C 1
ATOM 3808 O O . ARG A 1 469 ? 2.310 0.267 0.646 1.00 83.25 469 ARG A O 1
ATOM 3815 N N . ASN A 1 470 ? 4.135 -0.547 1.676 1.00 88.62 470 ASN A N 1
ATOM 3816 C CA . ASN A 1 470 ? 4.919 0.688 1.696 1.00 88.62 470 ASN A CA 1
ATOM 3817 C C . ASN A 1 470 ? 4.213 1.838 2.445 1.00 88.62 470 ASN A C 1
ATOM 3819 O O . ASN A 1 470 ? 4.035 2.929 1.899 1.00 88.62 470 ASN A O 1
ATOM 3823 N N . HIS A 1 471 ? 3.825 1.594 3.699 1.00 90.56 471 HIS A N 1
ATOM 3824 C CA . HIS A 1 471 ? 3.148 2.572 4.560 1.00 90.56 471 HIS A CA 1
ATOM 3825 C C . HIS A 1 471 ? 1.838 3.117 3.964 1.00 90.56 471 HIS A C 1
ATOM 3827 O O . HIS A 1 471 ? 1.577 4.326 3.985 1.00 90.56 471 HIS A O 1
ATOM 3833 N N . ARG A 1 472 ? 0.999 2.231 3.405 1.00 88.81 472 ARG A N 1
ATOM 3834 C CA . ARG A 1 472 ? -0.241 2.615 2.704 1.00 88.81 472 ARG A CA 1
ATOM 3835 C C . ARG A 1 472 ? -1.184 3.446 3.582 1.00 88.81 472 ARG A C 1
ATOM 3837 O O . ARG A 1 472 ? -1.716 4.440 3.096 1.00 88.81 472 ARG A O 1
ATOM 3844 N N . ALA A 1 473 ? -1.333 3.099 4.863 1.00 88.50 473 ALA A N 1
ATOM 3845 C CA . ALA A 1 473 ? -2.198 3.824 5.802 1.00 88.50 473 ALA A CA 1
ATOM 3846 C C . ALA A 1 473 ? -1.797 5.308 5.945 1.00 88.50 473 ALA A C 1
ATOM 3848 O O . ALA A 1 473 ? -2.626 6.214 5.800 1.00 88.50 473 ALA A O 1
ATOM 3849 N N . TYR A 1 474 ? -0.500 5.578 6.128 1.00 93.62 474 TYR A N 1
ATOM 3850 C CA . TYR A 1 474 ? 0.044 6.938 6.138 1.00 93.62 474 TYR A CA 1
ATOM 3851 C C . TYR A 1 474 ? -0.184 7.659 4.805 1.00 93.62 474 TYR A C 1
ATOM 3853 O O . TYR A 1 474 ? -0.668 8.791 4.788 1.00 93.62 474 TYR A O 1
ATOM 3861 N N . ARG A 1 475 ? 0.136 7.008 3.678 1.00 93.38 475 ARG A N 1
ATOM 3862 C CA . ARG A 1 475 ? 0.036 7.636 2.350 1.00 93.38 475 ARG A CA 1
ATOM 3863 C C . ARG A 1 475 ? -1.398 8.035 2.015 1.00 93.38 475 ARG A C 1
ATOM 3865 O O . ARG A 1 475 ? -1.616 9.147 1.544 1.00 93.38 475 ARG A O 1
ATOM 3872 N N . LEU A 1 476 ? 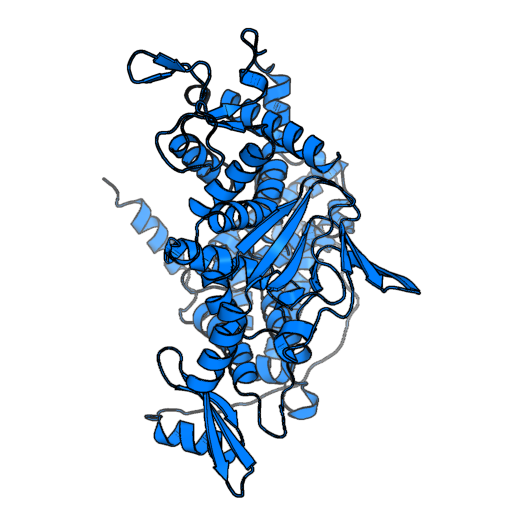-2.369 7.170 2.312 1.00 88.94 476 LEU A N 1
ATOM 3873 C CA . LEU A 1 476 ? -3.791 7.463 2.118 1.00 88.94 476 LEU A CA 1
ATOM 3874 C C . LEU A 1 476 ? -4.286 8.573 3.049 1.00 88.94 476 LEU A C 1
ATOM 3876 O O . LEU A 1 476 ? -5.130 9.369 2.646 1.00 88.94 476 LEU A O 1
ATOM 3880 N N . THR A 1 477 ? -3.746 8.655 4.266 1.00 90.69 477 THR A N 1
ATOM 3881 C CA . THR A 1 477 ? -4.052 9.750 5.194 1.00 90.69 477 THR A CA 1
ATOM 3882 C C . THR A 1 477 ? -3.565 11.089 4.644 1.00 90.69 477 THR A C 1
ATOM 3884 O O . THR A 1 477 ? -4.350 12.029 4.570 1.00 90.69 477 THR A O 1
ATOM 3887 N N . VAL A 1 478 ? -2.305 11.178 4.203 1.00 92.31 478 VAL A N 1
ATOM 3888 C CA . VAL A 1 478 ? -1.733 12.421 3.652 1.00 92.31 478 VAL A CA 1
ATOM 3889 C C . VAL A 1 478 ? -2.409 12.833 2.349 1.00 92.31 478 VAL A C 1
ATOM 3891 O O . VAL A 1 478 ? -2.676 14.013 2.162 1.00 92.31 478 VAL A O 1
ATOM 3894 N N . ALA A 1 479 ? -2.739 11.883 1.471 1.00 90.50 479 ALA A N 1
ATOM 3895 C CA . ALA A 1 479 ? -3.393 12.173 0.193 1.00 90.50 479 ALA A CA 1
ATOM 3896 C C . ALA A 1 479 ? -4.780 12.830 0.338 1.00 90.50 479 ALA A C 1
ATOM 3898 O O . ALA A 1 479 ? -5.258 13.447 -0.608 1.00 90.50 479 ALA A O 1
ATOM 3899 N N . LYS A 1 480 ? -5.428 12.692 1.503 1.00 89.25 480 LYS A N 1
ATOM 3900 C CA . LYS A 1 480 ? -6.723 13.313 1.828 1.00 89.25 480 LYS A CA 1
ATOM 3901 C C . LYS A 1 480 ? -6.586 14.656 2.562 1.00 89.25 480 LYS A C 1
ATOM 3903 O O . LYS A 1 480 ? -7.600 15.260 2.903 1.00 89.25 480 LYS A O 1
ATOM 3908 N N . MET A 1 481 ? -5.367 15.089 2.882 1.00 91.88 481 MET A N 1
ATOM 3909 C CA . MET A 1 481 ? -5.105 16.327 3.614 1.00 91.88 481 MET A CA 1
ATOM 3910 C C . MET A 1 481 ? -4.725 17.455 2.659 1.00 91.88 481 MET A C 1
ATOM 3912 O O . MET A 1 481 ? -3.921 17.262 1.755 1.00 91.88 481 MET A O 1
ATOM 3916 N N . GLU A 1 482 ? -5.224 18.655 2.940 1.00 91.62 482 GLU A N 1
ATOM 3917 C CA . GLU A 1 482 ? -4.763 19.881 2.284 1.00 91.62 482 GLU A CA 1
ATOM 3918 C C . GLU A 1 482 ? -3.630 20.544 3.087 1.00 91.62 482 GLU A C 1
ATOM 3920 O O . GLU A 1 482 ? -3.669 20.488 4.327 1.00 91.62 482 GLU A O 1
ATOM 3925 N N . PRO A 1 483 ? -2.655 21.203 2.429 1.00 90.81 483 PRO A N 1
ATOM 3926 C CA . PRO A 1 483 ? -1.660 22.063 3.077 1.00 90.81 483 PRO A CA 1
ATOM 3927 C C . PRO A 1 483 ? -2.300 23.094 4.032 1.00 90.81 483 PRO A C 1
ATOM 3929 O O . PRO A 1 483 ? -3.480 23.408 3.875 1.00 90.81 483 PRO A O 1
ATOM 3932 N N . PRO A 1 484 ? -1.568 23.629 5.029 1.00 94.06 484 PRO A N 1
ATOM 3933 C CA . PRO A 1 484 ? -0.191 23.302 5.421 1.00 94.06 484 PRO A CA 1
ATOM 3934 C C . PRO A 1 484 ? -0.077 21.937 6.126 1.00 94.06 484 PRO A C 1
ATOM 3936 O O . PRO A 1 484 ? -0.890 21.609 6.986 1.00 94.06 484 PRO A O 1
ATOM 3939 N N . ILE A 1 485 ? 0.939 21.140 5.778 1.00 96.44 485 ILE A N 1
ATOM 3940 C CA . ILE A 1 485 ? 1.212 19.810 6.357 1.00 96.44 485 ILE A CA 1
ATOM 3941 C C . ILE A 1 485 ? 2.701 19.711 6.702 1.00 96.44 485 ILE A C 1
ATOM 3943 O O . ILE A 1 485 ? 3.548 20.065 5.884 1.00 96.44 485 ILE A O 1
ATOM 3947 N N . ILE A 1 486 ? 3.043 19.166 7.873 1.00 97.50 486 ILE A N 1
ATOM 3948 C CA . ILE A 1 486 ? 4.412 18.708 8.156 1.00 97.50 486 ILE A CA 1
ATOM 3949 C C . ILE A 1 486 ? 4.431 17.181 7.995 1.00 97.50 486 ILE A C 1
ATOM 3951 O O . ILE A 1 486 ? 3.884 16.479 8.852 1.00 97.50 486 ILE A O 1
ATOM 3955 N N . PRO A 1 487 ? 4.998 16.641 6.900 1.00 97.19 487 PRO A N 1
ATOM 3956 C CA . PRO A 1 487 ? 4.919 15.215 6.597 1.00 97.19 487 PRO A CA 1
ATOM 3957 C C . PRO A 1 487 ? 5.824 14.382 7.512 1.00 97.19 487 PRO A C 1
ATOM 3959 O O . PRO A 1 487 ? 6.714 14.908 8.178 1.00 97.19 487 PRO A O 1
ATOM 3962 N N . PHE A 1 488 ? 5.650 13.059 7.499 1.00 96.69 488 PHE A N 1
ATOM 3963 C CA . PHE A 1 488 ? 6.565 12.132 8.166 1.00 96.69 488 PHE A CA 1
ATOM 3964 C C . PHE A 1 488 ? 7.910 12.083 7.419 1.00 96.69 488 PHE A C 1
ATOM 3966 O O . PHE A 1 488 ? 8.122 11.260 6.525 1.00 96.69 488 PHE A O 1
ATOM 3973 N N . MET A 1 489 ? 8.818 13.003 7.757 1.00 94.19 489 MET A N 1
ATOM 3974 C CA . MET A 1 489 ? 10.062 13.215 7.012 1.00 94.19 489 MET A CA 1
ATOM 3975 C C . MET A 1 489 ? 10.977 11.991 6.925 1.00 94.19 489 MET A C 1
ATOM 3977 O O . MET A 1 489 ? 11.479 11.743 5.828 1.00 94.19 489 MET A O 1
ATOM 3981 N N . PRO A 1 490 ? 11.190 11.192 7.992 1.00 91.81 490 PRO A N 1
ATOM 3982 C CA . PRO A 1 490 ? 11.990 9.972 7.895 1.00 91.81 490 PRO A CA 1
ATOM 3983 C C . PRO A 1 490 ? 11.534 9.023 6.779 1.00 91.81 490 PRO A C 1
ATOM 3985 O O . PRO A 1 490 ? 12.372 8.464 6.073 1.00 91.81 490 PRO A O 1
ATOM 3988 N N . LEU A 1 491 ? 10.221 8.886 6.561 1.00 92.12 491 LEU A N 1
ATOM 3989 C CA . LEU A 1 491 ? 9.684 8.062 5.478 1.00 92.12 491 LEU A CA 1
ATOM 3990 C C . LEU A 1 491 ? 9.932 8.683 4.096 1.00 92.12 491 LEU A C 1
ATOM 3992 O O . LEU A 1 491 ? 10.280 7.962 3.166 1.00 92.12 491 LEU A O 1
ATOM 3996 N N . LEU A 1 492 ? 9.829 10.008 3.950 1.00 94.50 492 LEU A N 1
ATOM 3997 C CA . LEU A 1 492 ? 10.159 10.670 2.681 1.00 94.50 492 LEU A CA 1
ATOM 3998 C C . LEU A 1 492 ? 11.652 10.553 2.337 1.00 94.50 492 LEU A C 1
ATOM 4000 O O . LEU A 1 492 ? 12.000 10.336 1.178 1.00 94.50 492 LEU A O 1
ATOM 4004 N N . ILE A 1 493 ? 12.537 10.640 3.336 1.00 92.44 493 ILE A N 1
ATOM 4005 C CA . ILE A 1 493 ? 13.974 10.403 3.142 1.00 92.44 493 ILE A CA 1
ATOM 4006 C C . ILE A 1 493 ? 14.233 8.944 2.771 1.00 92.44 493 ILE A C 1
ATOM 4008 O O . ILE A 1 493 ? 14.969 8.692 1.820 1.00 92.44 493 ILE A O 1
ATOM 4012 N N . LYS A 1 494 ? 13.572 7.991 3.441 1.00 89.19 494 LYS A N 1
ATOM 4013 C CA . LYS A 1 494 ? 13.610 6.572 3.065 1.00 89.19 494 LYS A CA 1
ATOM 4014 C C . LYS A 1 494 ? 13.197 6.381 1.602 1.00 89.19 494 LYS A C 1
ATOM 4016 O O . LYS A 1 494 ? 13.930 5.735 0.861 1.00 89.19 494 LYS A O 1
ATOM 4021 N N . ASP A 1 495 ? 12.091 6.979 1.157 1.00 92.94 495 ASP A N 1
ATOM 4022 C CA . ASP A 1 495 ? 11.629 6.888 -0.236 1.00 92.94 495 ASP A CA 1
ATOM 4023 C C . ASP A 1 495 ? 12.702 7.367 -1.228 1.00 92.94 495 ASP A C 1
ATOM 4025 O O . ASP A 1 495 ? 12.963 6.709 -2.240 1.00 92.94 495 ASP A O 1
ATOM 4029 N N . MET A 1 496 ? 13.359 8.492 -0.931 1.00 94.38 496 MET A N 1
ATOM 4030 C CA . MET A 1 496 ? 14.430 9.034 -1.771 1.00 94.38 496 MET A CA 1
ATOM 4031 C C . MET A 1 496 ? 15.678 8.144 -1.772 1.00 94.38 496 MET A C 1
ATOM 4033 O O . MET A 1 496 ? 16.215 7.870 -2.846 1.00 94.38 496 MET A O 1
ATOM 4037 N N . THR A 1 497 ? 16.108 7.645 -0.610 1.00 90.31 497 THR A N 1
ATOM 4038 C CA . THR A 1 497 ? 17.251 6.727 -0.481 1.00 90.31 497 THR A CA 1
ATOM 4039 C C . THR A 1 497 ? 17.004 5.423 -1.235 1.00 90.31 497 THR A C 1
ATOM 4041 O O . THR A 1 497 ? 17.809 5.054 -2.086 1.00 90.31 497 THR A O 1
ATOM 4044 N N . PHE A 1 498 ? 15.857 4.771 -1.026 1.00 88.62 498 PHE A N 1
ATOM 4045 C CA . PHE A 1 498 ? 15.507 3.532 -1.729 1.00 88.62 498 PHE A CA 1
ATOM 4046 C C . PHE A 1 498 ? 15.373 3.747 -3.240 1.00 88.62 498 PHE A C 1
ATOM 4048 O O . PHE A 1 498 ? 15.820 2.915 -4.027 1.00 88.62 498 PHE A O 1
ATOM 4055 N N . THR A 1 499 ? 14.814 4.882 -3.671 1.00 91.06 499 THR A N 1
ATOM 4056 C CA . THR A 1 499 ? 14.781 5.243 -5.097 1.00 91.06 499 THR A CA 1
ATOM 4057 C C . THR A 1 499 ? 16.195 5.425 -5.649 1.00 91.06 499 THR A C 1
ATOM 4059 O O . THR A 1 499 ? 16.475 5.009 -6.775 1.00 91.06 499 THR A O 1
ATOM 4062 N N . HIS A 1 500 ? 17.098 6.036 -4.880 1.00 93.38 500 HIS A N 1
ATOM 4063 C CA . HIS A 1 500 ? 18.477 6.252 -5.294 1.00 93.38 500 HIS A CA 1
ATOM 4064 C C . HIS A 1 500 ? 19.271 4.948 -5.415 1.00 93.38 500 HIS A C 1
ATOM 4066 O O . HIS A 1 500 ? 19.944 4.759 -6.428 1.00 93.38 500 HIS A O 1
ATOM 4072 N N . GLU A 1 501 ? 19.170 4.067 -4.422 1.00 90.06 501 GLU A N 1
ATOM 4073 C CA . GLU A 1 501 ? 19.890 2.790 -4.360 1.00 90.06 501 GLU A CA 1
ATOM 4074 C C . GLU A 1 501 ? 19.309 1.748 -5.325 1.00 90.06 501 GLU A C 1
ATOM 4076 O O . GLU A 1 501 ? 20.054 1.009 -5.965 1.00 90.06 501 GLU A O 1
ATOM 4081 N N . GLY A 1 502 ? 17.982 1.720 -5.483 1.00 87.25 502 GLY A N 1
ATOM 4082 C CA . GLY A 1 502 ? 17.284 0.758 -6.337 1.00 87.25 502 GLY A CA 1
ATOM 4083 C C . GLY A 1 502 ? 17.349 1.063 -7.836 1.00 87.25 502 GLY A C 1
ATOM 4084 O O . GLY A 1 502 ? 17.043 0.193 -8.646 1.00 87.25 502 GLY A O 1
ATOM 4085 N N . ASN A 1 503 ? 17.752 2.275 -8.231 1.00 88.62 503 ASN A N 1
ATOM 4086 C CA . ASN A 1 503 ? 17.784 2.694 -9.634 1.00 88.62 503 ASN A CA 1
ATOM 4087 C C . ASN A 1 503 ? 19.165 3.233 -10.006 1.00 88.62 503 ASN A C 1
ATOM 4089 O O . ASN A 1 503 ? 19.680 4.145 -9.360 1.00 88.62 503 ASN A O 1
ATOM 4093 N N . LYS A 1 504 ? 19.763 2.755 -11.100 1.00 91.00 504 LYS A N 1
ATOM 4094 C CA . LYS A 1 504 ? 21.037 3.313 -11.581 1.00 91.00 504 LYS A CA 1
ATOM 4095 C C . LYS A 1 504 ? 20.845 4.746 -12.080 1.00 91.00 504 LYS A C 1
ATOM 4097 O O . LYS A 1 504 ? 19.875 5.041 -12.775 1.00 91.00 504 LYS A O 1
ATOM 4102 N N . THR A 1 505 ? 21.780 5.635 -11.735 1.00 92.69 505 THR A N 1
ATOM 4103 C CA . THR A 1 505 ? 21.795 7.028 -12.229 1.00 92.69 505 THR A CA 1
ATOM 4104 C C . THR A 1 505 ? 22.075 7.098 -13.729 1.00 92.69 505 THR A C 1
ATOM 4106 O O . THR A 1 505 ? 21.544 7.980 -14.398 1.00 92.69 505 THR A O 1
ATOM 4109 N N . PHE A 1 506 ? 22.841 6.140 -14.254 1.00 92.38 506 PHE A N 1
ATOM 4110 C CA . PHE A 1 506 ? 23.128 5.998 -15.677 1.00 92.38 506 PHE A CA 1
ATOM 4111 C C . PHE A 1 506 ? 22.711 4.610 -16.169 1.00 92.38 506 PHE A C 1
ATOM 4113 O O . PHE A 1 506 ? 22.947 3.614 -15.478 1.00 92.38 506 PHE A O 1
ATOM 4120 N N . VAL A 1 507 ? 22.102 4.549 -17.351 1.00 87.25 507 VAL A N 1
ATOM 4121 C CA . VAL A 1 507 ? 21.726 3.316 -18.059 1.00 87.25 507 VAL A CA 1
ATOM 4122 C C . VAL A 1 507 ? 22.268 3.439 -19.477 1.00 87.25 507 VAL A C 1
ATOM 4124 O O . VAL A 1 507 ? 21.996 4.433 -20.143 1.00 87.25 507 VAL A O 1
ATOM 4127 N N . ASP A 1 508 ? 23.094 2.479 -19.892 1.00 88.00 508 ASP A N 1
ATOM 4128 C CA . ASP A 1 508 ? 23.755 2.461 -21.206 1.00 88.00 508 ASP A CA 1
ATOM 4129 C C . ASP A 1 508 ? 24.507 3.764 -21.544 1.00 88.00 508 ASP A C 1
ATOM 4131 O O . ASP A 1 508 ? 24.505 4.243 -22.670 1.00 88.00 508 ASP A O 1
ATOM 4135 N N . GLY A 1 509 ? 25.143 4.371 -20.534 1.00 88.62 509 GLY A N 1
ATOM 4136 C CA . GLY A 1 509 ? 25.881 5.634 -20.673 1.00 88.62 509 GLY A CA 1
ATOM 4137 C C . GLY A 1 509 ? 25.011 6.898 -20.669 1.00 88.62 509 GLY A C 1
ATOM 4138 O O . GLY A 1 509 ? 25.550 7.996 -20.557 1.00 88.62 509 GLY A O 1
ATOM 4139 N N . LEU A 1 510 ? 23.682 6.766 -20.701 1.00 91.81 510 LEU A N 1
ATOM 4140 C CA . LEU A 1 510 ? 22.733 7.879 -20.662 1.00 91.81 510 LEU A CA 1
ATOM 4141 C C . LEU A 1 510 ? 22.236 8.152 -19.241 1.00 91.81 510 LEU A C 1
ATOM 4143 O O . LEU A 1 510 ? 22.107 7.239 -18.423 1.00 91.81 510 LEU A O 1
ATOM 4147 N N . VAL A 1 511 ? 21.909 9.410 -18.939 1.00 94.06 511 VAL A N 1
ATOM 4148 C CA . VAL A 1 511 ? 21.284 9.798 -17.666 1.00 94.06 511 VAL A CA 1
ATOM 4149 C C . VAL A 1 511 ? 19.903 9.161 -17.583 1.00 94.06 511 VAL A C 1
ATOM 4151 O O . VAL A 1 511 ? 19.072 9.369 -18.462 1.00 94.06 511 VAL A O 1
ATOM 4154 N N . ASN A 1 512 ? 19.627 8.426 -16.507 1.00 92.31 512 ASN A N 1
ATOM 4155 C CA . ASN A 1 512 ? 18.306 7.871 -16.231 1.00 92.31 512 ASN A CA 1
ATOM 4156 C C . ASN A 1 512 ? 17.371 8.972 -15.705 1.00 92.31 512 ASN A C 1
ATOM 4158 O O . ASN A 1 512 ? 17.339 9.273 -14.507 1.00 92.31 512 ASN A O 1
ATOM 4162 N N . PHE A 1 513 ? 16.611 9.592 -16.604 1.00 91.62 513 PHE A N 1
ATOM 4163 C CA . PHE A 1 513 ? 15.733 10.712 -16.278 1.00 91.62 513 PHE A CA 1
ATOM 4164 C C . PHE A 1 513 ? 14.417 10.267 -15.622 1.00 91.62 513 PHE A C 1
ATOM 4166 O O . PHE A 1 513 ? 13.793 11.047 -14.897 1.00 91.62 513 PHE A O 1
ATOM 4173 N N . GLU A 1 514 ? 14.024 8.999 -15.783 1.00 88.75 514 GLU A N 1
ATOM 4174 C CA . GLU A 1 514 ? 12.942 8.396 -15.000 1.00 88.75 514 GLU A CA 1
ATOM 4175 C C . GLU A 1 514 ? 13.290 8.388 -13.505 1.00 88.75 514 GLU A C 1
ATOM 4177 O O . GLU A 1 514 ? 12.513 8.905 -12.697 1.00 88.75 514 GLU A O 1
ATOM 4182 N N . LYS A 1 515 ? 14.498 7.931 -13.136 1.00 92.31 515 LYS A N 1
ATOM 4183 C CA . LYS A 1 515 ? 15.004 8.028 -11.754 1.00 92.31 515 LYS A CA 1
ATOM 4184 C C . LYS A 1 515 ? 14.965 9.471 -11.245 1.00 92.31 515 LYS A C 1
ATOM 4186 O O . LYS A 1 515 ? 14.505 9.713 -10.129 1.00 92.31 515 LYS A O 1
ATOM 4191 N N . MET A 1 516 ? 15.417 10.437 -12.052 1.00 93.44 516 MET A N 1
ATOM 4192 C CA . MET A 1 516 ? 15.401 11.855 -11.660 1.00 93.44 516 MET A CA 1
ATOM 4193 C C . MET A 1 516 ? 13.979 12.350 -11.375 1.00 93.44 516 MET A C 1
ATOM 4195 O O . MET A 1 516 ? 13.747 13.050 -10.388 1.00 93.44 516 MET A O 1
ATOM 4199 N N . ARG A 1 517 ? 13.001 11.941 -12.190 1.00 90.50 517 ARG A N 1
ATOM 4200 C CA . ARG A 1 517 ? 11.589 12.285 -11.992 1.00 90.50 517 ARG A CA 1
ATOM 4201 C C . ARG A 1 517 ? 11.010 11.665 -10.723 1.00 90.50 517 ARG A C 1
ATOM 4203 O O . ARG A 1 517 ? 10.247 12.347 -10.039 1.00 90.50 517 ARG A O 1
ATOM 4210 N N . LEU A 1 518 ? 11.368 10.418 -10.407 1.00 89.00 518 LEU A N 1
ATOM 4211 C CA . LEU A 1 518 ? 10.946 9.748 -9.173 1.00 89.00 518 LEU A CA 1
ATOM 4212 C C . LEU A 1 518 ? 11.442 10.509 -7.937 1.00 89.00 518 LEU A C 1
ATOM 4214 O O . LEU A 1 518 ? 10.637 10.836 -7.070 1.00 89.00 518 LEU A O 1
ATOM 4218 N N . ILE A 1 519 ? 12.719 10.901 -7.906 1.00 92.50 519 ILE A N 1
ATOM 4219 C CA . ILE A 1 519 ? 13.263 11.750 -6.833 1.00 92.50 519 ILE A CA 1
ATOM 4220 C C . ILE A 1 519 ? 12.539 13.106 -6.774 1.00 92.50 519 ILE A C 1
ATOM 4222 O O . ILE A 1 519 ? 12.136 13.563 -5.702 1.00 92.50 519 ILE A O 1
ATOM 4226 N N . ALA A 1 520 ? 12.316 13.742 -7.927 1.00 89.50 520 ALA A N 1
ATOM 4227 C CA . ALA A 1 520 ? 11.628 15.028 -8.004 1.00 89.50 520 ALA A CA 1
ATOM 4228 C C . ALA A 1 520 ? 10.154 14.965 -7.560 1.00 89.50 520 ALA A C 1
ATOM 4230 O O . ALA A 1 520 ? 9.617 15.984 -7.126 1.00 89.50 520 ALA A O 1
ATOM 4231 N N . ASN A 1 521 ? 9.482 13.809 -7.658 1.00 90.94 521 ASN A N 1
ATOM 4232 C CA . ASN A 1 521 ? 8.122 13.630 -7.137 1.00 90.94 521 ASN A CA 1
ATOM 4233 C C . ASN A 1 521 ? 8.091 13.817 -5.613 1.00 90.94 521 ASN A C 1
ATOM 4235 O O . ASN A 1 521 ? 7.233 14.547 -5.122 1.00 90.94 521 ASN A O 1
ATOM 4239 N N . THR A 1 522 ? 9.046 13.237 -4.878 1.00 92.00 522 THR A N 1
ATOM 4240 C CA . THR A 1 522 ? 9.128 13.399 -3.416 1.00 92.00 522 THR A CA 1
ATOM 4241 C C . THR A 1 522 ? 9.408 14.851 -3.029 1.00 92.00 522 THR A C 1
ATOM 4243 O O . THR A 1 522 ? 8.770 15.387 -2.126 1.00 92.00 522 THR A O 1
ATOM 4246 N N . ILE A 1 523 ? 10.289 15.534 -3.767 1.00 90.69 523 ILE A N 1
ATOM 4247 C CA . ILE A 1 523 ? 10.573 16.963 -3.555 1.00 90.69 523 ILE A CA 1
ATOM 4248 C C . ILE A 1 523 ? 9.324 17.817 -3.815 1.00 90.69 523 ILE A C 1
ATOM 4250 O O . ILE A 1 523 ? 8.994 18.700 -3.026 1.00 90.69 523 ILE A O 1
ATOM 4254 N N . ARG A 1 524 ? 8.582 17.535 -4.895 1.00 89.44 524 ARG A N 1
ATOM 4255 C CA . ARG A 1 524 ? 7.311 18.215 -5.186 1.00 89.44 524 ARG A CA 1
ATOM 4256 C C . ARG A 1 524 ? 6.256 17.962 -4.111 1.00 89.44 524 ARG A C 1
ATOM 4258 O O . ARG A 1 524 ? 5.508 18.885 -3.807 1.00 89.44 524 ARG A O 1
ATOM 4265 N N . ALA A 1 525 ? 6.218 16.770 -3.515 1.00 90.12 525 ALA A N 1
ATOM 4266 C CA . ALA A 1 525 ? 5.344 16.489 -2.379 1.00 90.12 525 ALA A CA 1
ATOM 4267 C C . ALA A 1 525 ? 5.710 17.362 -1.165 1.00 90.12 525 ALA A C 1
ATOM 4269 O O . ALA A 1 525 ? 4.833 18.010 -0.604 1.00 90.12 525 ALA A O 1
ATOM 4270 N N . VAL A 1 526 ? 7.003 17.479 -0.827 1.00 90.19 526 VAL A N 1
ATOM 4271 C CA . VAL A 1 526 ? 7.484 18.401 0.223 1.00 90.19 526 VAL A CA 1
ATOM 4272 C C . VAL A 1 526 ? 7.079 19.847 -0.080 1.00 90.19 526 VAL A C 1
ATOM 4274 O O . VAL A 1 526 ? 6.570 20.538 0.801 1.00 90.19 526 VAL A O 1
ATOM 4277 N N . ARG A 1 527 ? 7.243 20.297 -1.331 1.00 89.06 527 ARG A N 1
ATOM 4278 C CA . ARG A 1 527 ? 6.826 21.636 -1.771 1.00 89.06 527 ARG A CA 1
ATOM 4279 C C . ARG A 1 527 ? 5.323 21.859 -1.609 1.00 89.06 527 ARG A C 1
ATOM 4281 O O . ARG A 1 527 ? 4.920 22.913 -1.131 1.00 89.06 527 ARG A O 1
ATOM 4288 N N . HIS A 1 528 ? 4.508 20.880 -1.992 1.00 89.50 528 HIS A N 1
ATOM 4289 C CA . HIS A 1 528 ? 3.058 20.945 -1.839 1.00 89.50 528 HIS A CA 1
ATOM 4290 C C . HIS A 1 528 ? 2.658 21.062 -0.363 1.00 89.50 528 HIS A C 1
ATOM 4292 O O . HIS A 1 528 ? 1.902 21.970 -0.024 1.00 89.50 528 HIS A O 1
ATOM 4298 N N . CYS A 1 529 ? 3.242 20.244 0.520 1.00 90.94 529 CYS A N 1
ATOM 4299 C CA . CYS A 1 529 ? 2.985 20.281 1.962 1.00 90.94 529 CYS A CA 1
ATOM 4300 C C . CYS A 1 529 ? 3.180 21.678 2.585 1.00 90.94 529 CYS A C 1
ATOM 4302 O O . CYS A 1 529 ? 2.433 22.054 3.485 1.00 90.94 529 CYS A O 1
ATOM 4304 N N . ARG A 1 530 ? 4.134 22.469 2.075 1.00 89.25 530 ARG A N 1
ATOM 4305 C CA . ARG A 1 530 ? 4.441 23.839 2.535 1.00 89.25 530 ARG A CA 1
ATOM 4306 C C . ARG A 1 530 ? 3.943 24.961 1.618 1.00 89.25 530 ARG A C 1
ATOM 4308 O O . ARG A 1 530 ? 4.418 26.088 1.711 1.00 89.25 530 ARG A O 1
ATOM 4315 N N . SER A 1 531 ? 3.018 24.662 0.707 1.00 88.56 531 SER A N 1
ATOM 4316 C CA . SER A 1 531 ? 2.491 25.648 -0.252 1.00 88.56 531 SER A CA 1
ATOM 4317 C C . SER A 1 531 ? 1.575 26.703 0.380 1.00 88.56 531 SER A C 1
ATOM 4319 O O . SER A 1 531 ? 1.331 27.742 -0.228 1.00 88.56 531 SER A O 1
ATOM 4321 N N . GLN A 1 532 ? 1.102 26.457 1.603 1.00 86.38 532 GLN A N 1
ATOM 4322 C CA . GLN A 1 532 ? 0.326 27.392 2.413 1.00 86.38 532 GLN A CA 1
ATOM 4323 C C . GLN A 1 532 ? 1.062 27.677 3.724 1.00 86.38 532 GLN A C 1
ATOM 4325 O O . GLN A 1 532 ? 1.807 26.830 4.215 1.00 86.38 532 GLN A O 1
ATOM 4330 N N . LEU A 1 533 ? 0.854 28.866 4.290 1.00 82.38 533 LEU A N 1
ATOM 4331 C CA . LEU A 1 533 ? 1.436 29.249 5.576 1.00 82.38 533 LEU A CA 1
ATOM 4332 C C . LEU A 1 533 ? 0.675 28.588 6.727 1.00 82.38 533 LEU A C 1
ATOM 4334 O O . LEU A 1 533 ? -0.553 28.523 6.718 1.00 82.38 533 LEU A O 1
ATOM 4338 N N . PHE A 1 534 ? 1.400 28.159 7.756 1.00 82.44 534 PHE A N 1
ATOM 4339 C CA . PHE A 1 534 ? 0.793 27.774 9.023 1.00 82.44 534 PHE A CA 1
ATOM 4340 C C . PHE A 1 534 ? 0.386 29.034 9.803 1.00 82.44 534 PHE A C 1
ATOM 4342 O O . PHE A 1 534 ? 1.234 29.860 10.132 1.00 82.44 534 PHE A O 1
ATOM 4349 N N . SER A 1 535 ? -0.911 29.198 10.084 1.00 70.69 535 SER A N 1
ATOM 4350 C CA . SER A 1 535 ? -1.437 30.298 10.906 1.00 70.69 535 SER A CA 1
ATOM 4351 C C . SER A 1 535 ? -2.431 29.794 11.955 1.00 70.69 535 SER A C 1
ATOM 4353 O O . SER A 1 535 ? -3.119 28.792 11.747 1.00 70.69 535 SER A O 1
ATOM 4355 N N . GLU A 1 536 ? -2.545 30.504 13.076 1.00 57.69 536 GLU A N 1
ATOM 4356 C CA . GLU A 1 536 ? -3.476 30.170 14.164 1.00 57.69 536 GLU A CA 1
ATOM 4357 C C . GLU A 1 536 ? -4.948 30.210 13.685 1.00 57.69 536 GLU A C 1
ATOM 4359 O O . GLU A 1 536 ? -5.762 29.369 14.069 1.00 57.69 536 GLU A O 1
ATOM 4364 N N . SER A 1 537 ? -5.267 31.101 12.734 1.00 50.12 537 SER A N 1
ATOM 4365 C CA . SER A 1 537 ? -6.590 31.271 12.109 1.00 50.12 537 SER A CA 1
ATOM 4366 C C . SER A 1 537 ? -7.037 30.117 11.205 1.00 50.12 537 SER A C 1
ATOM 4368 O O . SER A 1 537 ? -8.240 29.915 11.050 1.00 50.12 537 SER A O 1
ATOM 4370 N N . SER A 1 538 ? -6.112 29.302 10.685 1.00 48.25 538 SER A N 1
ATOM 4371 C CA . SER A 1 538 ? -6.437 28.111 9.868 1.00 48.25 538 SER A CA 1
ATOM 4372 C C . SER A 1 538 ? -7.239 27.049 10.644 1.00 48.25 538 SER A C 1
ATOM 4374 O O . SER A 1 538 ? -7.783 26.120 10.053 1.00 48.25 538 SER A O 1
ATOM 4376 N N . THR A 1 539 ? -7.318 27.171 11.975 1.00 48.81 539 THR A N 1
ATOM 4377 C CA . THR A 1 539 ? -8.117 26.294 12.845 1.00 48.81 539 THR A CA 1
ATOM 4378 C C . THR A 1 539 ? -9.555 26.786 13.055 1.00 48.81 539 THR A C 1
ATOM 4380 O O . THR A 1 539 ? -10.428 25.973 13.346 1.00 48.81 539 THR A O 1
ATOM 4383 N N . LEU A 1 540 ? -9.837 28.083 12.866 1.00 41.97 540 LEU A N 1
ATOM 4384 C CA . LEU A 1 540 ? -11.170 28.681 13.046 1.00 41.97 540 LEU A CA 1
ATOM 4385 C C . LEU A 1 540 ? -12.093 28.455 11.839 1.00 41.97 540 LEU A C 1
ATOM 4387 O O . LEU A 1 540 ? -13.297 28.289 12.023 1.00 41.97 540 LEU A O 1
ATOM 4391 N N . GLU A 1 541 ? -11.550 28.371 10.621 1.00 41.38 541 GLU A N 1
ATOM 4392 C CA . GLU A 1 541 ? -12.340 28.066 9.413 1.00 41.38 541 GLU A CA 1
ATOM 4393 C C . GLU A 1 541 ? -12.967 26.663 9.464 1.00 41.38 541 GLU A C 1
ATOM 4395 O O . GLU A 1 541 ? -14.085 26.462 8.991 1.00 41.38 541 GLU A O 1
ATOM 4400 N N . PHE A 1 542 ? -12.312 25.710 10.138 1.00 41.09 542 PHE A N 1
ATOM 4401 C CA . PHE A 1 542 ? -12.869 24.375 10.373 1.00 41.09 542 PHE A CA 1
ATOM 4402 C C . PHE A 1 542 ? -14.089 24.411 11.313 1.00 41.09 542 PHE A C 1
ATOM 4404 O O . PHE A 1 542 ? -15.037 23.650 11.132 1.00 41.09 542 PHE A O 1
ATOM 4411 N N . PHE A 1 543 ? -14.117 25.340 12.278 1.00 37.78 543 PHE A N 1
ATOM 4412 C CA . PHE A 1 543 ? -15.285 25.563 13.137 1.00 37.78 543 PHE A CA 1
ATOM 4413 C C . PHE A 1 543 ? -16.393 26.352 12.428 1.00 37.78 543 PHE A C 1
ATOM 4415 O O . PHE A 1 543 ? -17.566 26.062 12.650 1.00 37.78 543 PHE A O 1
ATOM 4422 N N . ALA A 1 544 ? -16.062 27.279 11.523 1.00 35.69 544 ALA A N 1
ATOM 4423 C CA . ALA A 1 544 ? -17.059 27.958 10.690 1.00 35.69 544 ALA A CA 1
ATOM 4424 C C . ALA A 1 544 ? -17.779 26.984 9.732 1.00 35.69 544 ALA A C 1
ATOM 4426 O O . ALA A 1 544 ? -18.988 27.100 9.535 1.00 35.69 544 ALA A O 1
ATOM 4427 N N . ALA A 1 545 ? -17.072 25.972 9.214 1.00 38.28 545 ALA A N 1
ATOM 4428 C CA . ALA A 1 545 ? -17.655 24.914 8.383 1.00 38.28 545 ALA A CA 1
ATOM 4429 C C . ALA A 1 545 ? -18.554 23.929 9.163 1.00 38.28 545 ALA A C 1
ATOM 4431 O O . ALA A 1 545 ? -19.443 23.318 8.579 1.00 38.28 545 ALA A O 1
ATOM 4432 N N . LEU A 1 546 ? -18.368 23.801 10.483 1.00 38.00 546 LEU A N 1
ATOM 4433 C CA . LEU A 1 546 ? -19.205 22.972 11.367 1.00 38.00 546 LEU A CA 1
ATOM 4434 C C . LEU A 1 546 ? -20.430 23.712 11.932 1.00 38.00 546 LEU A C 1
ATOM 4436 O O . LEU A 1 546 ? -21.358 23.065 12.409 1.00 38.00 546 LEU A O 1
ATOM 4440 N N . ILE A 1 547 ? -20.453 25.047 11.874 1.00 39.34 547 ILE A N 1
ATOM 4441 C CA . ILE A 1 547 ? -21.581 25.880 12.333 1.00 39.34 547 ILE A CA 1
ATOM 4442 C C . ILE A 1 547 ? -22.583 26.165 11.192 1.00 39.34 547 ILE A C 1
ATOM 4444 O O . ILE A 1 547 ? -23.715 26.569 11.448 1.00 39.34 547 ILE A O 1
ATOM 4448 N N . HIS A 1 548 ? -22.222 25.875 9.938 1.00 31.48 548 HIS A N 1
ATOM 4449 C CA . HIS A 1 548 ? -23.123 25.947 8.784 1.00 31.48 548 HIS A CA 1
ATOM 4450 C C . HIS A 1 548 ? -23.526 24.558 8.267 1.00 31.48 548 HIS A C 1
ATOM 4452 O O . HIS A 1 548 ? -23.185 24.165 7.157 1.00 31.48 548 HIS A O 1
ATOM 4458 N N . PHE A 1 549 ? -24.329 23.850 9.058 1.00 25.77 549 PHE A N 1
ATOM 4459 C CA . PHE A 1 549 ? -25.354 22.945 8.536 1.00 25.77 549 PHE A CA 1
ATOM 4460 C C . PHE A 1 549 ? -26.666 23.252 9.282 1.00 25.77 549 PHE A C 1
ATOM 4462 O O . PHE A 1 549 ? -26.636 23.275 10.514 1.00 25.77 549 PHE A O 1
ATOM 4469 N N . PRO A 1 550 ? -27.764 23.587 8.573 1.00 35.62 550 PRO A N 1
ATOM 4470 C CA . PRO A 1 550 ? -29.061 23.872 9.189 1.00 35.62 550 PRO A CA 1
ATOM 4471 C C . PRO A 1 550 ? -29.699 22.645 9.846 1.00 35.62 550 PRO A C 1
ATOM 4473 O O . PRO A 1 550 ? -29.436 21.512 9.378 1.00 35.62 550 PRO A O 1
#

InterPro domains:
  IPR000591 DEP domain [PF00610] (26-93)
  IPR000591 DEP domain [PS50186] (20-95)
  IPR000591 DEP domain [SM00049] (20-95)
  IPR000595 Cyclic nucleotide-binding domain [PF00027] (181-262)
  IPR000595 Cyclic nucleotide-binding domain [PS50042] (160-261)
  IPR000595 Cyclic nucleotide-binding domain [SM00100] (160-279)
  IPR000595 Cyclic nucleotide-binding domain [cd00038] (160-271)
  IPR001895 Ras guanine-nucleotide exchange factors catalytic domain [PF00617] (341-517)
  IPR001895 Ras guanine-nucleotide exchange factors catalytic domain [PS50009] (337-550)
  IPR001895 Ras guanine-nucleotide exchange factors catalytic domain [SM00147] (333-550)
  IPR001895 Ras guanine-nucleotide exchange factors catalytic domain [cd00155] (333-543)
  IPR008937 Ras-like guanine nucleotide exchange factor [PTHR23113] (332-534)
  IPR014710 RmlC-like jelly roll fold [G3DSA:2.60.120.10] (159-267)
  IPR018490 Cyclic nucleotide-binding domain superfamily [SSF51206] (134-264)
  IPR019804 Ras guanine-nucleotide exchange factor, conserved site [PS00720] (486-515)
  IPR023578 Ras guanine nucleotide exchange factor domain superfamily [SSF48366] (261-535)
  IPR036388 Winged helix-like DNA-binding domain superfamily [G3DSA:1.10.10.10] (6-158)
  IPR036390 Winged helix DNA-binding domain superfamily [SSF46785] (7-142)
  IPR036964 Ras guanine-nucleotide exchange factor, catalytic domain superfamily [G3DSA:1.10.840.10] (327-547)

Sequence (550 aa):
LLHRFMLIMAEKVLRNAILARAPHMIRDRKYHLKTYRQCCVGTELVDWLLQQSSCVHSRAHAVGMWQVLLEEGVLNHVDHELNFQDKYLFYRFLDDEEEDAVLPSDDDKREAEEELQETLLFLSQIGPDAHMRMILRKPPGQRTTEDLEIIYDELLHIKALSHLSNTVKRELAGVLIFESHAKAGTVLFNQGEEGTSWYIIQKGSVNVVIYGKGVVCTLHEGDDFGKLALVNDAPRAASIVLREDNCHFLRVDKEDFNRILRDVEANTVRLKEHDQDVLVLQKSLRYTVMSGSPEKILEHLLETMRLDIHFSDPGTNPLAEQEGPSTGSMSSFELMSSKDLAFQMTQYDWELFSCVHEYELVYHTFGRQAYRRSTANLELFLKRFNQVQLWVVTEVCLCGTLSKRVQLLKKFIKIAAHCREFKNLNSFFAIIMGMCNPAVSRLSQTWEKLPSKFKKFYSEFESLLDPSRNHRAYRLTVAKMEPPIIPFMPLLIKDMTFTHEGNKTFVDGLVNFEKMRLIANTIRAVRHCRSQLFSESSTLEFFAALIHFP

pLDDT: mean 86.84, std 14.87, range [25.77, 98.44]

Radius of gyration: 27.95 Å; chains: 1; bounding box: 72×71×75 Å

Organism: Cyprinus carpio (NCBI:txid7962)